Protein 4Y89 (pdb70)

Foldseek 3Di:
DQKDWDWPPQEAEAQAKIKTDIDDPDPFFQWKWKFADDDPDQQGTAWMAGQVVRDIDDGGNNHPPQWDAHNRGMIMGGRDDQVVFFKMKMWTQGNVRPIDIDMDTGGYD/DQKDWDWPPQEAEAQAKIKGDIDDPDPFFQKKWKFADDDDDQQGTAWMAGQVVRDIDDGGNNHPPQWDAHNRGMIMGGRDDQVVFDKMKMWTQGNVRPIDIDMDTGGYD/DKDWQWVVQEAEAQAKIKGHIDDDDPFFQKKWKFADDDDDQQGTAWMAGQVVGDIDDGGNNHPPQWDAHRRGMIMGGNDHQVSFDKMKMWTAGNVRPIDIDMDGHGYD/DKDWQWVVQEAEAQAKIKTHIDDPDPFFQKKWKFADDDDDQQGTAWMAGQVVGDIDDGGNNHPPQWDAHNRGMIMGGNDDQVSFDKMWMWTAGNVRPIDIDMDTHGYD

Radius of gyration: 28.9 Å; Cα contacts (8 Å, |Δi|>4): 1182; chains: 4; bounding box: 41×45×98 Å

Secondary structure (DSSP, 8-state):
---EEEEESSEE-TTS-EEEEEE---S-EEEEEEEESS---GGGEEEEEETTTTEE-PPPTT--S-EEE-TTS-EEE-S--GGG-EEEEEEEEETTS--EEEEEEEEE-/---EEEEESSEE-TTS-EEEEEE---S-EEEEEEEESS---GGGEEEEEEGGGTEE-PPPTT--S-EEE-TTS-EEE-S--GGG-EEEEEEEEETT---EEEEEEEEE-/--EEEEETSEE-TTS-EEEEEE---S-EEEEEEEESSS--GGGEEEEEEGGGTEE----TT--S-EEE-TTS-EEE-S--GGG-EEEEEEEEETTS--EEEEEEEEE-/--EEEEESSEE-TTS-EEEEEE---S-EEEEEEEESSS--GGGEEEEEEGGGTEE----TT--S-EEE-TTS-EEE-S--GGG-EEEEEEEEETTS--EEEEEEEEE-

Solvent-accessible surface area: 19299 Å² total; per-residue (Å²): 103,96,8,63,6,50,17,10,38,109,78,0,33,106,31,123,24,0,0,0,0,2,35,23,159,29,180,51,9,15,0,1,0,0,1,57,22,127,83,4,41,31,91,96,8,3,11,0,17,4,70,115,99,76,110,86,18,59,79,2,100,36,81,56,60,60,27,40,7,5,41,17,0,0,0,0,0,40,86,1,52,97,135,6,30,12,56,4,1,0,0,0,0,25,84,58,0,42,6,16,25,11,54,82,82,0,83,16,151,104,86,5,75,10,54,16,10,38,107,76,1,32,104,33,132,26,0,0,0,0,1,38,23,151,32,161,92,9,16,0,1,0,0,1,58,24,126,114,8,56,30,94,79,7,4,14,0,19,9,71,105,111,78,110,106,13,59,81,2,103,36,80,55,62,60,31,44,10,5,41,16,0,0,0,0,1,40,87,1,53,98,133,9,28,14,56,6,1,0,0,0,0,34,78,69,0,45,7,17,25,11,55,88,79,0,83,17,147,148,7,92,8,72,28,71,60,99,85,2,53,96,36,130,88,0,57,0,34,2,82,25,141,28,178,49,13,12,0,2,0,0,1,51,24,126,109,8,52,29,96,103,10,3,4,0,18,1,70,107,93,79,105,74,16,60,82,12,100,22,46,88,64,55,13,48,7,93,72,67,0,12,0,22,1,88,95,2,49,97,135,4,33,18,48,6,2,0,0,0,0,39,81,60,0,41,6,38,26,14,56,77,59,0,95,16,152,137,10,90,8,76,29,73,61,99,84,1,40,99,37,123,90,0,61,0,36,3,90,28,157,26,175,56,12,12,0,2,0,0,1,51,23,130,110,8,55,32,96,102,8,3,6,0,18,1,70,108,92,80,104,74,15,57,80,12,99,25,45,90,61,53,14,46,7,93,73,72,0,12,0,24,1,80,91,2,49,91,134,6,34,17,44,6,2,0,0,0,0,30,83,64,0,53,7,34,25,14,58,76,59,1,95,16,149

CATH classification: 2.60.40.10

GO terms:
  GO:0016324 apical plasma membrane (C, IDA)
  GO:0005576 extracellular region (C, TAS)
  GO:0005886 plasma membrane (C, TAS)
  GO:0005886 plasma membrane (C, IDA)

Nearest PDB structures (foldseek):
  4y89-assembly2_D  TM=1.003E+00  e=8.829E-22  Homo sapiens
  6aw0-assembly1_A-2  TM=9.241E-01  e=1.330E-15  Homo sapiens
  6aw1-assembly1_A  TM=9.339E-01  e=1.866E-15  Homo sapiens
  2ver-assembly1_N  TM=9.516E-01  e=5.155E-15  Homo sapiens
  3r4d-assembly2_C  TM=9.399E-01  e=7.929E-12  Mus musculus

Organism: Homo sapiens (NCBI:txid9606)

InterPro domains:
  IPR003599 Immunoglobulin domain subtype [SM00409] (40-142)
  IPR003599 Immunoglobulin domain subtype [SM00409] (153-235)
  IPR007110 Immunoglobulin-like domain [PS50835] (146-233)
  IPR013106 Immunoglobulin V-set domain [PF07686] (42-141)
  IPR013783 Immunoglobulin-like fold [G3DSA:2.60.40.10] (35-142)
  IPR013783 Immunoglobulin-like fold [G3DSA:2.60.40.10] (145-240)
  IPR036179 Immunoglobulin-like domain superfamily [SSF48726] (38-141)
  IPR036179 Immunoglobulin-like domain superfamily [SSF48726] (144-234)
  IPR050831 Carcinoembryonic antigen-related cell adhesion [PTHR44427] (1-237)

Sequence (434 aa):
AQTNIDVVPFNVAEGKEVLLVVHNESQNLYGYNWYKGERVHANYRIIGYVKNISQENAPGPAHHNGRETIYPNGTLLIQNVTHNDAGIYTLHVIKENLVNEEVTRQFYVFAQTNIDVVPFNVAEGKEVLLVVHNESQNLYGYNWYKGERVHANYRIIGYVKNISQENAPGPAHNGRETIYPNGTLLIQNVTHNDAGIYTLHVIKENLVNEEVTRQFYVFQTNIDVVPFNVAEGKEVLLVVHNESQNLYGYNWYKGERVHANYRIIGYVKNISQENAPGPAHNGRETIYPNGTLLIQNVTHNDAGIYTLHVIKENLVNEEVTRQFYVFQTNIDVVPFNVAEGKEVLLVVHNESQNLYGYNWYKGERVHANYRIIGYVKNISQENAPGPAHNGRETIYPNGTLLIQNVTHNDAGIYTLHVIKENLVNEEVTRQFYVF

Structure (mmCIF, N/CA/C/O backbone):
data_4Y89
#
_entry.id   4Y89
#
_cell.length_a   32.623
_cell.length_b   64.886
_cell.length_c   103.164
_cell.angle_alpha   90.000
_cell.angle_beta   89.990
_cell.angle_gamma   90.000
#
_symmetry.space_group_name_H-M   'P 1 21 1'
#
loop_
_entity.id
_entity.type
_entity.pdbx_description
1 polymer 'Carcinoembryonic antigen-related cell adhesion molecule 7'
2 non-polymer 'CHLORIDE ION'
3 water water
#
loop_
_atom_site.group_PDB
_atom_site.id
_atom_site.type_symbol
_atom_site.label_atom_id
_atom_site.label_alt_id
_atom_site.label_comp_id
_atom_site.label_asym_id
_atom_site.label_entity_id
_atom_site.label_seq_id
_atom_site.pdbx_PDB_ins_code
_atom_site.Cartn_x
_atom_site.Cartn_y
_atom_site.Cartn_z
_atom_site.occupancy
_atom_site.B_iso_or_equiv
_atom_site.auth_seq_id
_atom_site.auth_comp_id
_atom_site.auth_asym_id
_atom_site.auth_atom_id
_atom_site.pdbx_PDB_model_num
ATOM 1 N N . ALA A 1 1 ? 25.684 1.662 38.964 1.00 32.79 1 ALA A N 1
ATOM 2 C CA . ALA A 1 1 ? 24.821 0.584 38.423 1.00 29.42 1 ALA A CA 1
ATOM 3 C C . ALA A 1 1 ? 25.128 0.359 36.950 1.00 23.26 1 ALA A C 1
ATOM 4 O O . ALA A 1 1 ? 25.470 1.283 36.201 1.00 30.25 1 ALA A O 1
ATOM 6 N N . GLN A 1 2 ? 24.991 -0.892 36.539 1.00 23.36 2 GLN A N 1
ATOM 7 C CA . GLN A 1 2 ? 25.062 -1.214 35.131 1.00 26.57 2 GLN A CA 1
ATOM 8 C C . GLN A 1 2 ? 23.756 -0.939 34.392 1.00 26.34 2 GLN A C 1
ATOM 9 O O . GLN A 1 2 ? 23.753 -0.641 33.202 1.00 26.60 2 GLN A O 1
ATOM 15 N N . THR A 1 3 ? 22.621 -1.059 35.086 1.00 21.66 3 THR A N 1
ATOM 16 C CA . THR A 1 3 ? 21.339 -0.923 34.439 1.00 20.33 3 THR A CA 1
ATOM 17 C C . THR A 1 3 ? 21.061 0.528 34.055 1.00 21.11 3 THR A C 1
ATOM 18 O O . THR A 1 3 ? 21.238 1.463 34.865 1.00 25.27 3 THR A O 1
ATOM 22 N N . ASN A 1 4 ? 20.667 0.711 32.801 1.00 22.68 4 ASN A N 1
ATOM 23 C CA . ASN A 1 4 ? 20.166 2.006 32.380 1.00 26.69 4 ASN A CA 1
ATOM 24 C C . ASN A 1 4 ? 18.681 1.979 32.200 1.00 23.04 4 ASN A C 1
ATOM 25 O O . ASN A 1 4 ? 18.166 0.967 31.829 1.00 24.52 4 ASN A O 1
ATOM 30 N N . ILE A 1 5 ? 18.003 3.079 32.539 1.00 19.04 5 ILE A N 1
ATOM 31 C CA . ILE A 1 5 ? 16.571 3.181 32.310 1.00 17.76 5 ILE A CA 1
ATOM 32 C C . ILE A 1 5 ? 16.285 4.505 31.637 1.00 19.05 5 ILE A C 1
ATOM 33 O O . ILE A 1 5 ? 16.719 5.562 32.098 1.00 20.56 5 ILE A O 1
ATOM 38 N N . ASP A 1 6 ? 15.470 4.436 30.609 1.00 20.40 6 ASP A N 1
ATOM 39 C CA . ASP A 1 6 ? 15.096 5.554 29.747 1.00 20.01 6 ASP A CA 1
ATOM 40 C C . ASP A 1 6 ? 13.569 5.615 29.815 1.00 18.88 6 ASP A C 1
ATOM 41 O O . ASP A 1 6 ? 12.861 4.732 29.312 1.00 23.16 6 ASP A O 1
ATOM 46 N N . VAL A 1 7 ? 13.066 6.669 30.444 1.00 19.25 7 VAL A N 1
ATOM 47 C CA . VAL A 1 7 ? 11.591 6.776 30.571 1.00 18.85 7 VAL A CA 1
ATOM 48 C C . VAL A 1 7 ? 11.133 7.618 29.406 1.00 19.72 7 VAL A C 1
ATOM 49 O O . VAL A 1 7 ? 11.589 8.770 29.208 1.00 23.37 7 VAL A O 1
ATOM 53 N N . VAL A 1 8 ? 10.232 7.029 28.605 1.00 19.14 8 VAL A N 1
ATOM 54 C CA . VAL A 1 8 ? 9.739 7.712 27.430 1.00 19.36 8 VAL A CA 1
ATOM 55 C C . VAL A 1 8 ? 8.206 7.640 27.288 1.00 18.63 8 VAL A C 1
ATOM 56 O O . VAL A 1 8 ? 7.634 6.564 27.516 1.00 19.77 8 VAL A O 1
ATOM 60 N N . PRO A 1 9 ? 7.556 8.783 26.977 1.00 20.09 9 PRO A N 1
ATOM 61 C CA . PRO A 1 9 ? 8.139 10.149 27.051 1.00 21.48 9 PRO A CA 1
ATOM 62 C C . PRO A 1 9 ? 8.272 10.555 28.555 1.00 20.99 9 PRO A C 1
ATOM 63 O O . PRO A 1 9 ? 7.658 9.924 29.417 1.00 22.03 9 PRO A O 1
ATOM 67 N N . PHE A 1 10 ? 9.066 11.554 28.853 1.00 22.97 10 PHE A N 1
ATOM 68 C CA . PHE A 1 10 ? 9.224 12.071 30.221 1.00 17.84 10 PHE A CA 1
ATOM 69 C C . PHE A 1 10 ? 7.936 12.731 30.732 1.00 20.17 10 PHE A C 1
ATOM 70 O O . PHE A 1 10 ? 7.586 12.623 31.914 1.00 22.06 10 PHE A O 1
ATOM 78 N N . ASN A 1 11 ? 7.258 13.478 29.870 1.00 21.38 11 ASN A N 1
ATOM 79 C CA . ASN A 1 11 ? 5.956 14.062 30.158 1.00 23.39 11 ASN A CA 1
ATOM 80 C C . ASN A 1 11 ? 4.957 13.403 29.272 1.00 23.05 11 ASN A C 1
ATOM 81 O O . ASN A 1 11 ? 5.024 13.508 28.082 1.00 26.78 11 ASN A O 1
ATOM 86 N N . VAL A 1 12 ? 3.989 12.762 29.877 1.00 22.03 12 VAL A N 1
ATOM 87 C CA . VAL A 1 12 ? 3.042 11.888 29.211 1.00 24.75 12 VAL A CA 1
ATOM 88 C C . VAL A 1 12 ? 1.685 12.505 29.227 1.00 24.45 12 VAL A C 1
ATOM 89 O O . VAL A 1 12 ? 1.260 13.007 30.291 1.00 24.22 12 VAL A O 1
ATOM 93 N N . ALA A 1 13 ? 0.975 12.504 28.118 1.00 25.11 13 ALA A N 1
ATOM 94 C CA . ALA A 1 13 ? -0.417 13.000 28.154 1.00 23.18 13 ALA A CA 1
ATOM 95 C C . ALA A 1 13 ? -1.341 12.033 28.931 1.00 20.64 13 ALA A C 1
ATOM 96 O O . ALA A 1 13 ? -1.200 10.819 28.838 1.00 25.21 13 ALA A O 1
ATOM 98 N N . GLU A 1 14 ? -2.297 12.576 29.669 1.00 26.73 14 GLU A N 1
ATOM 99 C CA . GLU A 1 14 ? -3.302 11.722 30.364 1.00 27.00 14 GLU A CA 1
ATOM 100 C C . GLU A 1 14 ? -3.971 10.791 29.333 1.00 24.75 14 GLU A C 1
ATOM 101 O O . GLU A 1 14 ? -4.348 11.229 28.257 1.00 27.18 14 GLU A O 1
ATOM 107 N N . GLY A 1 15 ? -4.114 9.513 29.667 1.00 24.81 15 GLY A N 1
ATOM 108 C CA . GLY A 1 15 ? -4.745 8.519 28.775 1.00 26.67 15 GLY A CA 1
ATOM 109 C C . GLY A 1 15 ? -3.782 7.776 27.838 1.00 27.02 15 GLY A C 1
ATOM 110 O O . GLY A 1 15 ? -4.161 6.799 27.205 1.00 26.81 15 GLY A O 1
ATOM 111 N N . LYS A 1 16 ? -2.541 8.242 27.753 1.00 23.42 16 LYS A N 1
ATOM 112 C CA . LYS A 1 16 ? -1.553 7.641 26.889 1.00 22.66 16 LYS A CA 1
ATOM 113 C C . LYS A 1 16 ? -0.687 6.609 27.632 1.00 21.61 16 LYS A C 1
ATOM 114 O O . LYS A 1 16 ? -0.965 6.227 28.749 1.00 23.47 16 LYS A O 1
ATOM 120 N N . GLU A 1 17 ? 0.347 6.111 26.988 1.00 21.55 17 GLU A N 1
ATOM 121 C CA . GLU A 1 17 ? 1.140 5.008 27.478 1.00 20.47 17 GLU A CA 1
ATOM 122 C C . GLU A 1 17 ? 2.554 5.515 27.747 1.00 20.96 17 GLU A C 1
ATOM 123 O O . GLU A 1 17 ? 3.135 6.240 26.906 1.00 26.45 17 GLU A O 1
ATOM 129 N N . VAL A 1 18 ? 3.180 5.051 28.839 1.00 18.87 18 VAL A N 1
ATOM 130 C CA . VAL A 1 18 ? 4.540 5.387 29.228 1.00 19.25 18 VAL A CA 1
ATOM 131 C C . VAL A 1 18 ? 5.338 4.097 29.329 1.00 18.92 18 VAL A C 1
ATOM 132 O O . VAL A 1 18 ? 4.830 3.063 29.736 1.00 20.73 18 VAL A O 1
ATOM 136 N N . LEU A 1 19 ? 6.610 4.137 28.833 1.00 18.43 19 LEU A N 1
ATOM 137 C CA . LEU A 1 19 ? 7.471 3.073 28.974 1.00 21.10 19 LEU A CA 1
ATOM 138 C C . LEU A 1 19 ? 8.641 3.458 29.812 1.00 20.79 19 LEU A C 1
ATOM 139 O O . LEU A 1 19 ? 9.237 4.485 29.622 1.00 19.99 19 LEU A O 1
ATOM 144 N N . LEU A 1 20 ? 8.984 2.605 30.753 1.00 18.03 20 LEU A N 1
ATOM 145 C CA . LEU A 1 20 ? 10.224 2.738 31.506 1.00 18.85 20 LEU A CA 1
ATOM 146 C C . LEU A 1 20 ? 11.096 1.620 30.998 1.00 15.66 20 LEU A C 1
ATOM 147 O O . LEU A 1 20 ? 11.074 0.505 31.448 1.00 18.62 20 LEU A O 1
ATOM 152 N N . VAL A 1 21 ? 11.978 2.025 30.045 1.00 18.25 21 VAL A N 1
ATOM 153 C CA . VAL A 1 21 ? 12.725 1.026 29.241 1.00 19.11 21 VAL A CA 1
ATOM 154 C C . VAL A 1 21 ? 14.019 0.665 29.947 1.00 20.49 21 VAL A C 1
ATOM 155 O O . VAL A 1 21 ? 14.807 1.564 30.247 1.00 21.65 21 VAL A O 1
ATOM 159 N N . VAL A 1 22 ? 14.226 -0.602 30.212 1.00 17.76 22 VAL A N 1
ATOM 160 C CA . VAL A 1 22 ? 15.337 -1.051 30.954 1.00 17.52 22 VAL A CA 1
ATOM 161 C C . VAL A 1 22 ? 16.364 -1.667 29.934 1.00 18.34 22 VAL A C 1
ATOM 162 O O . VAL A 1 22 ? 16.003 -2.541 29.140 1.00 24.28 22 VAL A O 1
ATOM 166 N N . HIS A 1 23 ? 17.622 -1.281 30.146 1.00 18.05 23 HIS A N 1
ATOM 167 C CA . HIS A 1 23 ? 18.710 -1.796 29.264 1.00 19.03 23 HIS A CA 1
ATOM 168 C C . HIS A 1 23 ? 19.706 -2.404 30.256 1.00 21.82 23 HIS A C 1
ATOM 169 O O . HIS A 1 23 ? 20.369 -1.702 31.014 1.00 22.40 23 HIS A O 1
ATOM 176 N N . ASN A 1 24 ? 19.736 -3.712 30.336 1.00 24.36 24 ASN A N 1
ATOM 177 C CA . ASN A 1 24 ? 20.766 -4.423 31.062 1.00 24.37 24 ASN A CA 1
ATOM 178 C C . ASN A 1 24 ? 20.938 -5.787 30.424 1.00 23.70 24 ASN A C 1
ATOM 179 O O . ASN A 1 24 ? 20.030 -6.679 30.501 1.00 27.01 24 ASN A O 1
ATOM 184 N N . GLU A 1 25 ? 22.099 -5.977 29.839 1.00 29.29 25 GLU A N 1
ATOM 185 C CA . GLU A 1 25 ? 22.335 -7.162 28.997 1.00 32.44 25 GLU A CA 1
ATOM 186 C C . GLU A 1 25 ? 22.969 -8.323 29.762 1.00 39.89 25 GLU A C 1
ATOM 187 O O . GLU A 1 25 ? 23.312 -9.359 29.174 1.00 38.12 25 GLU A O 1
ATOM 193 N N . SER A 1 26 ? 23.152 -8.135 31.062 1.00 34.12 26 SER A N 1
ATOM 194 C CA . SER A 1 26 ? 23.838 -9.113 31.864 1.00 32.21 26 SER A CA 1
ATOM 195 C C . SER A 1 26 ? 23.167 -10.473 31.795 1.00 32.18 26 SER A C 1
ATOM 196 O O . SER A 1 26 ? 21.933 -10.611 31.661 1.00 34.97 26 SER A O 1
ATOM 199 N N . GLN A 1 27 ? 24.019 -11.488 31.820 1.00 35.53 27 GLN A N 1
ATOM 200 C CA . GLN A 1 27 ? 23.579 -12.887 31.692 1.00 32.84 27 GLN A CA 1
ATOM 201 C C . GLN A 1 27 ? 23.373 -13.542 33.063 1.00 37.91 27 GLN A C 1
ATOM 202 O O . GLN A 1 27 ? 23.076 -14.709 33.141 1.00 41.63 27 GLN A O 1
ATOM 208 N N . ASN A 1 28 ? 23.474 -12.779 34.138 1.00 30.65 28 ASN A N 1
ATOM 209 C CA . ASN A 1 28 ? 23.387 -13.354 35.475 1.00 26.99 28 ASN A CA 1
ATOM 210 C C . ASN A 1 28 ? 22.281 -12.690 36.285 1.00 22.02 28 ASN A C 1
ATOM 211 O O . ASN A 1 28 ? 22.376 -12.601 37.521 1.00 23.67 28 ASN A O 1
ATOM 216 N N . LEU A 1 29 ? 21.214 -12.268 35.625 1.00 22.65 29 LEU A N 1
ATOM 217 C CA . LEU A 1 29 ? 20.080 -11.653 36.346 1.00 21.62 29 LEU A CA 1
ATOM 218 C C . LEU A 1 29 ? 19.113 -12.745 36.818 1.00 22.06 29 LEU A C 1
ATOM 219 O O . LEU A 1 29 ? 18.791 -13.688 36.051 1.00 26.55 29 LEU A O 1
ATOM 224 N N . TYR A 1 30 ? 18.629 -12.560 38.034 1.00 20.93 30 TYR A N 1
ATOM 225 C CA . TYR A 1 30 ? 17.597 -13.431 38.580 1.00 21.79 30 TYR A CA 1
ATOM 226 C C . TYR A 1 30 ? 16.177 -12.886 38.272 1.00 20.49 30 TYR A C 1
ATOM 227 O O . TYR A 1 30 ? 15.282 -13.617 37.826 1.00 22.31 30 TYR A O 1
ATOM 236 N N . GLY A 1 31 ? 16.016 -11.588 38.484 1.00 19.08 31 GLY A N 1
ATOM 237 C CA . GLY A 1 31 ? 14.796 -10.924 38.186 1.00 18.94 31 GLY A CA 1
ATOM 238 C C . GLY A 1 31 ? 14.777 -9.473 38.593 1.00 16.70 31 GLY A C 1
ATOM 239 O O . GLY A 1 31 ? 15.807 -8.847 38.858 1.00 18.91 31 GLY A O 1
ATOM 240 N N . TYR A 1 32 ? 13.528 -8.961 38.662 1.00 18.66 32 TYR A N 1
ATOM 241 C CA . TYR A 1 32 ? 13.275 -7.532 38.833 1.00 18.20 32 TYR A CA 1
ATOM 242 C C . TYR A 1 32 ? 12.070 -7.318 39.752 1.00 17.37 32 TYR A C 1
ATOM 243 O O . TYR A 1 32 ? 11.134 -8.080 39.702 1.00 19.62 32 TYR A O 1
ATOM 252 N N . ASN A 1 33 ? 12.114 -6.195 40.453 1.00 17.19 33 ASN A N 1
ATOM 253 C CA . ASN A 1 33 ? 10.890 -5.602 41.038 1.00 18.25 33 ASN A CA 1
ATOM 254 C C . ASN A 1 33 ? 10.866 -4.100 40.847 1.00 16.73 33 ASN A C 1
ATOM 255 O O . ASN A 1 33 ? 11.887 -3.448 41.072 1.00 18.07 33 ASN A O 1
ATOM 260 N N . TRP A 1 34 ? 9.688 -3.559 40.518 1.00 17.93 34 TRP A N 1
ATOM 261 C CA . TRP A 1 34 ? 9.477 -2.160 40.428 1.00 16.47 34 TRP A CA 1
ATOM 262 C C . TRP A 1 34 ? 8.703 -1.711 41.700 1.00 16.51 34 TRP A C 1
ATOM 263 O O . TRP A 1 34 ? 7.857 -2.500 42.157 1.00 20.34 34 TRP A O 1
ATOM 274 N N . TYR A 1 35 ? 9.068 -0.540 42.111 1.00 15.86 35 TYR A N 1
ATOM 275 C CA . TYR A 1 35 ? 8.419 0.174 43.290 1.00 16.63 35 TYR A CA 1
ATOM 276 C C . TYR A 1 35 ? 8.013 1.563 42.852 1.00 17.93 35 TYR A C 1
ATOM 277 O O . TYR A 1 35 ? 8.657 2.330 42.076 1.00 19.64 35 TYR A O 1
ATOM 286 N N . LYS A 1 36 ? 6.938 2.095 43.465 1.00 18.11 36 LYS A N 1
ATOM 287 C CA . LYS A 1 36 ? 6.616 3.449 43.362 1.00 18.68 36 LYS A CA 1
ATOM 288 C C . LYS A 1 36 ? 7.355 4.174 44.514 1.00 17.46 36 LYS A C 1
ATOM 289 O O . LYS A 1 36 ? 7.280 3.744 45.693 1.00 21.94 36 LYS A O 1
ATOM 295 N N . GLY A 1 37 ? 7.957 5.297 44.223 1.00 20.53 37 GLY A N 1
ATOM 296 C CA . GLY A 1 37 ? 8.796 6.063 45.135 1.00 20.48 37 GLY A CA 1
ATOM 297 C C . GLY A 1 37 ? 10.254 5.766 44.993 1.00 16.71 37 GLY A C 1
ATOM 298 O O . GLY A 1 37 ? 10.687 5.077 44.018 1.00 19.95 37 GLY A O 1
ATOM 299 N N . GLU A 1 38 ? 11.019 6.266 45.928 1.00 17.99 38 GLU A N 1
ATOM 300 C CA . GLU A 1 38 ? 12.491 6.139 45.954 1.00 22.28 38 GLU A CA 1
ATOM 301 C C . GLU A 1 38 ? 13.043 4.921 46.684 1.00 22.26 38 GLU A C 1
ATOM 302 O O . GLU A 1 38 ? 14.275 4.719 46.668 1.00 24.02 38 GLU A O 1
ATOM 308 N N . ARG A 1 39 ? 12.158 4.150 47.334 1.00 20.77 39 ARG A N 1
ATOM 309 C CA . ARG A 1 39 ? 12.554 3.118 48.303 1.00 20.31 39 ARG A CA 1
ATOM 310 C C . ARG A 1 39 ? 12.150 1.708 47.825 1.00 19.62 39 ARG A C 1
ATOM 311 O O . ARG A 1 39 ? 11.002 1.455 47.433 1.00 22.47 39 ARG A O 1
ATOM 319 N N . VAL A 1 40 ? 13.104 0.791 47.915 1.00 20.32 40 VAL A N 1
ATOM 320 C CA . VAL A 1 40 ? 12.848 -0.619 47.840 1.00 18.08 40 VAL A CA 1
ATOM 321 C C . VAL A 1 40 ? 12.251 -1.108 49.188 1.00 21.89 40 VAL A C 1
ATOM 322 O O . VAL A 1 40 ? 12.942 -1.324 50.144 1.00 22.62 40 VAL A O 1
ATOM 326 N N . HIS A 1 41 ? 10.948 -1.237 49.143 1.00 18.45 41 HIS A N 1
ATOM 327 C CA . HIS A 1 41 ? 10.239 -1.779 50.299 1.00 23.11 41 HIS A CA 1
ATOM 328 C C . HIS A 1 41 ? 8.929 -2.359 49.809 1.00 19.23 41 HIS A C 1
ATOM 329 O O . HIS A 1 41 ? 8.213 -1.719 49.028 1.00 22.12 41 HIS A O 1
ATOM 336 N N . ALA A 1 42 ? 8.571 -3.488 50.454 1.00 21.24 42 ALA A N 1
ATOM 337 C CA . ALA A 1 42 ? 7.428 -4.250 50.059 1.00 21.07 42 ALA A CA 1
ATOM 338 C C . ALA A 1 42 ? 6.156 -3.406 49.976 1.00 22.08 42 ALA A C 1
ATOM 339 O O . ALA A 1 42 ? 5.285 -3.706 49.185 1.00 23.31 42 ALA A O 1
ATOM 341 N N . ASN A 1 43 ? 5.985 -2.446 50.892 1.00 19.62 43 ASN A N 1
ATOM 342 C CA . ASN A 1 43 ? 4.767 -1.665 50.919 1.00 23.42 43 ASN A CA 1
ATOM 343 C C . ASN A 1 43 ? 4.530 -0.785 49.729 1.00 18.39 43 ASN A C 1
ATOM 344 O O . ASN A 1 43 ? 3.449 -0.353 49.472 1.00 24.09 43 ASN A O 1
ATOM 349 N N . TYR A 1 44 ? 5.609 -0.601 48.883 1.00 20.01 44 TYR A N 1
ATOM 350 C CA . TYR A 1 44 ? 5.567 0.306 47.739 1.00 19.89 44 TYR A CA 1
ATOM 351 C C . TYR A 1 44 ? 5.780 -0.511 46.450 1.00 18.49 44 TYR A C 1
ATOM 352 O O . TYR A 1 44 ? 5.959 0.125 45.365 1.00 22.49 44 TYR A O 1
ATOM 361 N N . ARG A 1 45 ? 5.822 -1.809 46.571 1.00 18.50 45 ARG A N 1
ATOM 362 C CA . ARG A 1 45 ? 6.052 -2.721 45.360 1.00 16.81 45 ARG A CA 1
ATOM 363 C C . ARG A 1 45 ? 4.893 -2.691 44.408 1.00 19.62 45 ARG A C 1
ATOM 364 O O . ARG A 1 45 ? 3.699 -2.711 44.733 1.00 19.86 45 ARG A O 1
ATOM 372 N N . ILE A 1 46 ? 5.231 -2.578 43.091 1.00 20.03 46 ILE A N 1
ATOM 373 C CA . ILE A 1 46 ? 4.249 -2.571 42.075 1.00 20.35 46 ILE A CA 1
ATOM 374 C C . ILE A 1 46 ? 4.058 -4.000 41.500 1.00 19.22 46 ILE A C 1
ATOM 375 O O . ILE A 1 46 ? 2.977 -4.582 41.480 1.00 19.83 46 ILE A O 1
ATOM 380 N N . ILE A 1 47 ? 5.151 -4.517 40.914 1.00 18.64 47 ILE A N 1
ATOM 381 C CA . ILE A 1 47 ? 5.174 -5.784 40.213 1.00 17.54 47 ILE A CA 1
ATOM 382 C C . ILE A 1 47 ? 6.633 -6.199 40.007 1.00 17.35 47 ILE A C 1
ATOM 383 O O . ILE A 1 47 ? 7.527 -5.360 39.963 1.00 17.94 47 ILE A O 1
ATOM 388 N N . GLY A 1 48 ? 6.853 -7.498 39.875 1.00 19.24 48 GLY A N 1
ATOM 389 C CA . GLY A 1 48 ? 8.176 -8.007 39.542 1.00 17.81 48 GLY A CA 1
ATOM 390 C C . GLY A 1 48 ? 8.099 -9.201 38.601 1.00 19.72 48 GLY A C 1
ATOM 391 O O . GLY A 1 48 ? 7.014 -9.618 38.142 1.00 21.05 48 GLY A O 1
ATOM 392 N N . TYR A 1 49 ? 9.300 -9.713 38.243 1.00 20.01 49 TYR A N 1
ATOM 393 C CA . TYR A 1 49 ? 9.411 -10.753 37.246 1.00 20.83 49 TYR A CA 1
ATOM 394 C C . TYR A 1 49 ? 10.597 -11.629 37.571 1.00 18.18 49 TYR A C 1
ATOM 395 O O . TYR A 1 49 ? 11.709 -11.136 37.914 1.00 19.85 49 TYR A O 1
ATOM 404 N N . VAL A 1 50 ? 10.311 -12.926 37.477 1.00 20.30 50 VAL A N 1
ATOM 405 C CA . VAL A 1 50 ? 11.312 -13.957 37.730 1.00 19.17 50 VAL A CA 1
ATOM 406 C C . VAL A 1 50 ? 11.755 -14.588 36.419 1.00 22.12 50 VAL A C 1
ATOM 407 O O . VAL A 1 50 ? 10.957 -15.186 35.711 1.00 22.86 50 VAL A O 1
ATOM 411 N N . LYS A 1 51 ? 13.028 -14.378 36.070 1.00 23.72 51 LYS A N 1
ATOM 412 C CA . LYS A 1 51 ? 13.503 -14.732 34.708 1.00 27.16 51 LYS A CA 1
ATOM 413 C C . LYS A 1 51 ? 13.481 -16.212 34.401 1.00 29.92 51 LYS A C 1
ATOM 414 O O . LYS A 1 51 ? 13.010 -16.617 33.316 1.00 38.00 51 LYS A O 1
ATOM 420 N N . ASN A 1 52 ? 13.908 -17.047 35.349 1.00 33.97 52 ASN A N 1
ATOM 421 C CA . ASN A 1 52 ? 14.005 -18.500 35.065 1.00 42.77 52 ASN A CA 1
ATOM 422 C C . ASN A 1 52 ? 12.668 -19.229 34.882 1.00 40.69 52 ASN A C 1
ATOM 423 O O . ASN A 1 52 ? 12.630 -20.269 34.251 1.00 64.10 52 ASN A O 1
ATOM 428 N N . ILE A 1 53 ? 11.602 -18.684 35.453 1.00 47.14 53 ILE A N 1
ATOM 429 C CA . ILE A 1 53 ? 10.254 -19.177 35.281 1.00 40.05 53 ILE A CA 1
ATOM 430 C C . ILE A 1 53 ? 9.549 -18.424 34.163 1.00 37.98 53 ILE A C 1
ATOM 431 O O . ILE A 1 53 ? 8.451 -18.799 33.805 1.00 35.28 53 ILE A O 1
ATOM 436 N N . SER A 1 54 ? 10.150 -17.344 33.637 1.00 30.62 54 SER A N 1
ATOM 437 C CA . SER A 1 54 ? 9.451 -16.455 32.693 1.00 31.95 54 SER A CA 1
ATOM 438 C C . SER A 1 54 ? 8.065 -16.009 33.180 1.00 27.96 54 SER A C 1
ATOM 439 O O . SER A 1 54 ? 7.071 -16.107 32.438 1.00 39.15 54 SER A O 1
ATOM 442 N N . GLN A 1 55 ? 7.973 -15.556 34.423 1.00 30.24 55 GLN A N 1
ATOM 443 C CA . GLN A 1 55 ? 6.679 -15.168 34.934 1.00 31.47 55 GLN A CA 1
ATOM 444 C C . GLN A 1 55 ? 6.759 -13.946 35.806 1.00 24.20 55 GLN A C 1
ATOM 445 O O . GLN A 1 55 ? 7.705 -13.811 36.539 1.00 30.41 55 GLN A O 1
ATOM 451 N N . GLU A 1 56 ? 5.722 -13.103 35.728 1.00 28.01 56 GLU A N 1
ATOM 452 C CA . GLU A 1 56 ? 5.433 -12.059 36.680 1.00 23.98 56 GLU A CA 1
ATOM 453 C C . GLU A 1 56 ? 5.134 -12.700 38.059 1.00 26.06 56 GLU A C 1
ATOM 454 O O . GLU A 1 56 ? 4.576 -13.806 38.137 1.00 31.29 56 GLU A O 1
ATOM 460 N N . ASN A 1 57 ? 5.471 -11.991 39.129 1.00 27.60 57 ASN A N 1
ATOM 461 C CA . ASN A 1 57 ? 5.012 -12.416 40.458 1.00 24.93 57 ASN A CA 1
ATOM 462 C C . ASN A 1 57 ? 3.690 -11.690 40.816 1.00 24.83 57 ASN A C 1
ATOM 463 O O . ASN A 1 57 ? 3.103 -10.988 39.957 1.00 26.30 57 ASN A O 1
ATOM 468 N N . ALA A 1 58 ? 3.211 -11.889 42.024 1.00 24.78 58 ALA A N 1
ATOM 469 C CA . ALA A 1 58 ? 1.946 -11.273 42.443 1.00 29.03 58 ALA A CA 1
ATOM 470 C C . ALA A 1 58 ? 2.010 -9.741 42.366 1.00 23.04 58 ALA A C 1
ATOM 471 O O . ALA A 1 58 ? 3.048 -9.160 42.620 1.00 28.15 58 ALA A O 1
ATOM 473 N N . PRO A 1 59 ? 0.882 -9.092 42.048 1.00 27.19 59 PRO A N 1
ATOM 474 C CA . PRO A 1 59 ? 0.873 -7.620 42.109 1.00 29.54 59 PRO A CA 1
ATOM 475 C C . PRO A 1 59 ? 1.103 -7.124 43.538 1.00 25.99 59 PRO A C 1
ATOM 476 O O . PRO A 1 59 ? 0.636 -7.701 44.500 1.00 27.35 59 PRO A O 1
ATOM 480 N N . GLY A 1 60 ? 1.893 -6.093 43.661 1.00 22.88 60 GLY A N 1
ATOM 481 C CA . GLY A 1 60 ? 2.235 -5.527 44.916 1.00 23.45 60 GLY A CA 1
ATOM 482 C C . GLY A 1 60 ? 1.250 -4.437 45.326 1.00 21.31 60 GLY A C 1
ATOM 483 O O . GLY A 1 60 ? 0.355 -4.003 44.574 1.00 23.50 60 GLY A O 1
ATOM 484 N N . PRO A 1 61 ? 1.414 -3.961 46.556 1.00 21.86 61 PRO A N 1
ATOM 485 C CA . PRO A 1 61 ? 0.411 -2.998 47.097 1.00 23.26 61 PRO A CA 1
ATOM 486 C C . PRO A 1 61 ? 0.277 -1.729 46.310 1.00 25.62 61 PRO A C 1
ATOM 487 O O . PRO A 1 61 ? -0.735 -1.075 46.351 1.00 29.58 61 PRO A O 1
ATOM 491 N N . ALA A 1 62 ? 1.357 -1.338 45.590 1.00 20.79 62 ALA A N 1
ATOM 492 C CA . ALA A 1 62 ? 1.318 -0.119 44.841 1.00 20.47 62 ALA A CA 1
ATOM 493 C C . ALA A 1 62 ? 0.819 -0.264 43.361 1.00 19.94 62 ALA A C 1
ATOM 494 O O . ALA A 1 62 ? 0.805 0.740 42.611 1.00 23.40 62 ALA A O 1
ATOM 496 N N . HIS A 1 63 ? 0.430 -1.476 42.966 1.00 20.87 63 HIS A N 1
ATOM 497 C CA A HIS A 1 63 ? -0.020 -1.699 41.612 0.62 20.35 63 HIS A CA 1
ATOM 498 C CA B HIS A 1 63 ? -0.077 -1.805 41.594 0.38 21.20 63 HIS A CA 1
ATOM 499 C C . HIS A 1 63 ? -1.367 -1.013 41.319 1.00 21.45 63 HIS A C 1
ATOM 500 O O . HIS A 1 63 ? -2.276 -0.955 42.176 1.00 21.86 63 HIS A O 1
ATOM 513 N N . ASN A 1 64 ? -1.483 -0.388 40.155 1.00 25.77 64 ASN A N 1
ATOM 514 C CA . ASN A 1 64 ? -2.690 0.316 39.662 1.00 24.92 64 ASN A CA 1
ATOM 515 C C . ASN A 1 64 ? -3.578 -0.529 38.702 1.00 22.86 64 ASN A C 1
ATOM 516 O O . ASN A 1 64 ? -4.638 -0.120 38.302 1.00 30.64 64 ASN A O 1
ATOM 521 N N . GLY A 1 65 ? -3.097 -1.710 38.303 1.00 23.15 65 GLY A N 1
ATOM 522 C CA . GLY A 1 65 ? -3.830 -2.526 37.414 1.00 23.62 65 GLY A CA 1
ATOM 523 C C . GLY A 1 65 ? -3.573 -2.325 35.945 1.00 20.75 65 GLY A C 1
ATOM 524 O O . GLY A 1 65 ? -4.055 -3.089 35.117 1.00 26.64 65 GLY A O 1
ATOM 525 N N . ARG A 1 66 ? -2.763 -1.335 35.627 1.00 21.30 66 ARG A N 1
ATOM 526 C CA . ARG A 1 66 ? -2.509 -0.937 34.249 1.00 23.75 66 ARG A CA 1
ATOM 527 C C . ARG A 1 66 ? -1.068 -1.171 33.858 1.00 20.39 66 ARG A C 1
ATOM 528 O O . ARG A 1 66 ? -0.651 -0.675 32.797 1.00 22.63 66 ARG A O 1
ATOM 536 N N . GLU A 1 67 ? -0.285 -1.834 34.706 1.00 23.40 67 GLU A N 1
ATOM 537 C CA . GLU A 1 67 ? 1.141 -2.051 34.443 1.00 23.39 67 GLU A CA 1
ATOM 538 C C . GLU A 1 67 ? 1.311 -3.398 33.784 1.00 20.81 67 GLU A C 1
ATOM 539 O O . GLU A 1 67 ? 0.610 -4.377 34.115 1.00 25.70 67 GLU A O 1
ATOM 545 N N . THR A 1 68 ? 2.361 -3.483 33.002 1.00 18.89 68 THR A N 1
ATOM 546 C CA . THR A 1 68 ? 2.813 -4.734 32.476 1.00 21.83 68 THR A CA 1
ATOM 547 C C . THR A 1 68 ? 4.332 -4.701 32.579 1.00 17.50 68 THR A C 1
ATOM 548 O O . THR A 1 68 ? 4.982 -3.766 32.117 1.00 21.69 68 THR A O 1
ATOM 552 N N . ILE A 1 69 ? 4.884 -5.750 33.116 1.00 19.63 69 ILE A N 1
ATOM 553 C CA . ILE A 1 69 ? 6.334 -5.933 33.122 1.00 17.85 69 ILE A CA 1
ATOM 554 C C . ILE A 1 69 ? 6.765 -6.999 32.136 1.00 18.98 69 ILE A C 1
ATOM 555 O O . ILE A 1 69 ? 6.117 -7.943 31.908 1.00 21.07 69 ILE A O 1
ATOM 560 N N . TYR A 1 70 ? 7.902 -6.670 31.500 1.00 17.29 70 TYR A N 1
ATOM 561 C CA . TYR A 1 70 ? 8.449 -7.507 30.425 1.00 18.08 70 TYR A CA 1
ATOM 562 C C . TYR A 1 70 ? 9.691 -8.263 30.895 1.00 17.03 70 TYR A C 1
ATOM 563 O O . TYR A 1 70 ? 10.341 -7.859 31.904 1.00 21.59 70 TYR A O 1
ATOM 572 N N . PRO A 1 71 ? 10.101 -9.287 30.112 1.00 19.63 71 PRO A N 1
ATOM 573 C CA . PRO A 1 71 ? 11.202 -10.107 30.564 1.00 22.67 71 PRO A CA 1
ATOM 574 C C . PRO A 1 71 ? 12.561 -9.426 30.679 1.00 20.46 71 PRO A C 1
ATOM 575 O O . PRO A 1 71 ? 13.459 -9.986 31.298 1.00 24.64 71 PRO A O 1
ATOM 579 N N . ASN A 1 72 ? 12.741 -8.279 30.037 1.00 20.65 72 ASN A N 1
ATOM 580 C CA . ASN A 1 72 ? 13.970 -7.501 30.199 1.00 21.25 72 ASN A CA 1
ATOM 581 C C . ASN A 1 72 ? 13.848 -6.420 31.292 1.00 19.34 72 ASN A C 1
ATOM 582 O O . ASN A 1 72 ? 14.722 -5.562 31.431 1.00 21.62 72 ASN A O 1
ATOM 587 N N . GLY A 1 73 ? 12.732 -6.490 32.046 1.00 20.10 73 GLY A N 1
ATOM 588 C CA . GLY A 1 73 ? 12.479 -5.556 33.130 1.00 18.97 73 GLY A CA 1
ATOM 589 C C . GLY A 1 73 ? 11.702 -4.306 32.780 1.00 19.86 73 GLY A C 1
ATOM 590 O O . GLY A 1 73 ? 11.314 -3.497 33.665 1.00 18.73 73 GLY A O 1
ATOM 591 N N . THR A 1 74 ? 11.477 -4.026 31.516 1.00 19.03 74 THR A N 1
ATOM 592 C CA . THR A 1 74 ? 10.830 -2.843 31.088 1.00 17.72 74 THR A CA 1
ATOM 593 C C . THR A 1 74 ? 9.349 -2.847 31.678 1.00 15.90 74 THR A C 1
ATOM 594 O O . THR A 1 74 ? 8.715 -3.880 31.690 1.00 18.69 74 THR A O 1
ATOM 598 N N . LEU A 1 75 ? 8.906 -1.640 32.091 1.00 18.31 75 LEU A N 1
ATOM 599 C CA . LEU A 1 75 ? 7.531 -1.462 32.627 1.00 18.39 75 LEU A CA 1
ATOM 600 C C . LEU A 1 75 ? 6.748 -0.590 31.657 1.00 17.90 75 LEU A C 1
ATOM 601 O O . LEU A 1 75 ? 7.224 0.494 31.249 1.00 20.18 75 LEU A O 1
ATOM 606 N N . LEU A 1 76 ? 5.586 -1.094 31.263 1.00 18.00 76 LEU A N 1
ATOM 607 C CA . LEU A 1 76 ? 4.619 -0.348 30.505 1.00 17.11 76 LEU A CA 1
ATOM 608 C C . LEU A 1 76 ? 3.510 0.111 31.450 1.00 16.02 76 LEU A C 1
ATOM 609 O O . LEU A 1 76 ? 3.048 -0.785 32.177 1.00 18.94 76 LEU A O 1
ATOM 614 N N . ILE A 1 77 ? 3.069 1.335 31.350 1.00 17.75 77 ILE A N 1
ATOM 615 C CA . ILE A 1 77 ? 1.807 1.770 32.050 1.00 18.16 77 ILE A CA 1
ATOM 616 C C . ILE A 1 77 ? 0.870 2.333 31.025 1.00 17.53 77 ILE A C 1
ATOM 617 O O . ILE A 1 77 ? 1.222 3.298 30.283 1.00 21.04 77 ILE A O 1
ATOM 622 N N . GLN A 1 78 ? -0.256 1.656 30.876 1.00 20.26 78 GLN A N 1
ATOM 623 C CA . GLN A 1 78 ? -1.274 2.065 29.925 1.00 20.78 78 GLN A CA 1
ATOM 624 C C . GLN A 1 78 ? -2.285 2.984 30.546 1.00 22.69 78 GLN A C 1
ATOM 625 O O . GLN A 1 78 ? -2.503 2.929 31.795 1.00 22.51 78 GLN A O 1
ATOM 631 N N . ASN A 1 79 ? -2.897 3.818 29.703 1.00 21.24 79 ASN A N 1
ATOM 632 C CA . ASN A 1 79 ? -3.953 4.696 30.091 1.00 20.29 79 ASN A CA 1
ATOM 633 C C . ASN A 1 79 ? -3.573 5.529 31.342 1.00 20.02 79 ASN A C 1
ATOM 634 O O . ASN A 1 79 ? -4.318 5.578 32.335 1.00 21.87 79 ASN A O 1
ATOM 639 N N . VAL A 1 80 ? -2.435 6.177 31.323 1.00 21.84 80 VAL A N 1
ATOM 640 C CA . VAL A 1 80 ? -1.917 6.907 32.472 1.00 20.60 80 VAL A CA 1
ATOM 641 C C . VAL A 1 80 ? -2.896 7.924 33.030 1.00 18.94 80 VAL A C 1
ATOM 642 O O . VAL A 1 80 ? -3.628 8.645 32.291 1.00 24.64 80 VAL A O 1
ATOM 646 N N . THR A 1 81 ? -2.855 7.964 34.352 1.00 22.92 81 THR A N 1
ATOM 647 C CA . THR A 1 81 ? -3.545 9.002 35.093 1.00 24.91 81 THR A CA 1
ATOM 648 C C . THR A 1 81 ? -2.596 9.971 35.806 1.00 23.03 81 THR A C 1
ATOM 649 O O . THR A 1 81 ? -1.450 9.668 36.034 1.00 23.68 81 THR A O 1
ATOM 653 N N . HIS A 1 82 ? -3.136 11.098 36.277 1.00 25.15 82 HIS A N 1
ATOM 654 C CA . HIS A 1 82 ? -2.321 12.022 37.037 1.00 24.49 82 HIS A CA 1
ATOM 655 C C . HIS A 1 82 ? -1.669 11.370 38.276 1.00 19.31 82 HIS A C 1
ATOM 656 O O . HIS A 1 82 ? -0.539 11.659 38.609 1.00 25.24 82 HIS A O 1
ATOM 663 N N . ASN A 1 83 ? -2.366 10.446 38.920 1.00 23.60 83 ASN A N 1
ATOM 664 C CA . ASN A 1 83 ? -1.770 9.766 40.064 1.00 25.24 83 ASN A CA 1
ATOM 665 C C . ASN A 1 83 ? -0.622 8.838 39.801 1.00 23.59 83 ASN A C 1
ATOM 666 O O . ASN A 1 83 ? 0.101 8.455 40.721 1.00 25.11 83 ASN A O 1
ATOM 671 N N . ASP A 1 84 ? -0.409 8.529 38.523 1.00 21.78 84 ASP A N 1
ATOM 672 C CA . ASP A 1 84 ? 0.708 7.692 38.169 1.00 19.61 84 ASP A CA 1
ATOM 673 C C . ASP A 1 84 ? 2.048 8.464 38.144 1.00 17.08 84 ASP A C 1
ATOM 674 O O . ASP A 1 84 ? 3.133 7.841 38.196 1.00 21.19 84 ASP A O 1
ATOM 679 N N . ALA A 1 85 ? 1.957 9.801 38.066 1.00 20.07 85 ALA A N 1
ATOM 680 C CA . ALA A 1 85 ? 3.108 10.649 38.006 1.00 22.16 85 ALA A CA 1
ATOM 681 C C . ALA A 1 85 ? 3.972 10.446 39.252 1.00 20.62 85 ALA A C 1
ATOM 682 O O . ALA A 1 85 ? 3.462 10.090 40.344 1.00 22.52 85 ALA A O 1
ATOM 684 N N . GLY A 1 86 ? 5.260 10.630 39.093 1.00 19.13 86 GLY A N 1
ATOM 685 C CA . GLY A 1 86 ? 6.251 10.616 40.117 1.00 19.33 86 GLY A CA 1
ATOM 686 C C . GLY A 1 86 ? 7.395 9.702 39.903 1.00 18.07 86 GLY A C 1
ATOM 687 O O . GLY A 1 86 ? 7.875 9.526 38.752 1.00 21.49 86 GLY A O 1
ATOM 688 N N . ILE A 1 87 ? 7.856 9.106 40.982 1.00 18.53 87 ILE A N 1
ATOM 689 C CA . ILE A 1 87 ? 9.138 8.477 41.127 1.00 17.88 87 ILE A CA 1
ATOM 690 C C . ILE A 1 87 ? 8.960 6.983 41.123 1.00 17.37 87 ILE A C 1
ATOM 691 O O . ILE A 1 87 ? 7.986 6.467 41.688 1.00 19.84 87 ILE A O 1
ATOM 696 N N . TYR A 1 88 ? 9.836 6.270 40.378 1.00 16.93 88 TYR A N 1
ATOM 697 C CA . TYR A 1 88 ? 9.791 4.847 40.196 1.00 17.00 88 TYR A CA 1
ATOM 698 C C . TYR A 1 88 ? 11.163 4.294 40.420 1.00 15.30 88 TYR A C 1
ATOM 699 O O . TYR A 1 88 ? 12.151 4.862 39.853 1.00 20.69 88 TYR A O 1
ATOM 708 N N . THR A 1 89 ? 11.231 3.193 41.124 1.00 16.62 89 THR A N 1
ATOM 709 C CA . THR A 1 89 ? 12.448 2.530 41.472 1.00 16.36 89 THR A CA 1
ATOM 710 C C . THR A 1 89 ? 12.436 1.075 41.067 1.00 16.07 89 THR A C 1
ATOM 711 O O . THR A 1 89 ? 11.591 0.285 41.362 1.00 19.17 89 THR A O 1
ATOM 715 N N . LEU A 1 90 ? 13.502 0.677 40.266 1.00 16.20 90 LEU A N 1
ATOM 716 C CA . LEU A 1 90 ? 13.713 -0.682 39.860 1.00 18.38 90 LEU A CA 1
ATOM 717 C C . LEU A 1 90 ? 14.763 -1.331 40.701 1.00 17.18 90 LEU A C 1
ATOM 718 O O . LEU A 1 90 ? 15.842 -0.756 40.900 1.00 18.31 90 LEU A O 1
ATOM 723 N N . HIS A 1 91 ? 14.457 -2.489 41.274 1.00 20.49 91 HIS A N 1
ATOM 724 C CA . HIS A 1 91 ? 15.435 -3.337 41.907 1.00 18.25 91 HIS A CA 1
ATOM 725 C C . HIS A 1 91 ? 15.743 -4.495 40.973 1.00 15.27 91 HIS A C 1
ATOM 726 O O . HIS A 1 91 ? 14.865 -5.238 40.571 1.00 19.01 91 HIS A O 1
ATOM 733 N N . VAL A 1 92 ? 17.055 -4.537 40.603 1.00 16.17 92 VAL A N 1
ATOM 734 C CA . VAL A 1 92 ? 17.573 -5.624 39.771 1.00 16.45 92 VAL A CA 1
ATOM 735 C C . VAL A 1 92 ? 18.210 -6.605 40.703 1.00 18.64 92 VAL A C 1
ATOM 736 O O . VAL A 1 92 ? 19.191 -6.300 41.373 1.00 17.90 92 VAL A O 1
ATOM 740 N N . ILE A 1 93 ? 17.677 -7.809 40.680 1.00 19.93 93 ILE A N 1
ATOM 741 C CA . ILE A 1 93 ? 18.126 -8.856 41.526 1.00 16.92 93 ILE A CA 1
ATOM 742 C C . ILE A 1 93 ? 19.043 -9.753 40.645 1.00 16.11 93 ILE A C 1
ATOM 743 O O . ILE A 1 93 ? 18.566 -10.408 39.689 1.00 20.73 93 ILE A O 1
ATOM 748 N N . LYS A 1 94 ? 20.304 -9.820 41.046 1.00 17.72 94 LYS A N 1
ATOM 749 C CA . LYS A 1 94 ? 21.258 -10.686 40.324 1.00 17.85 94 LYS A CA 1
ATOM 750 C C . LYS A 1 94 ? 21.326 -12.042 40.962 1.00 18.57 94 LYS A C 1
ATOM 751 O O . LYS A 1 94 ? 20.991 -12.201 42.181 1.00 22.52 94 LYS A O 1
ATOM 757 N N . GLU A 1 95 ? 21.715 -13.089 40.248 1.00 23.30 95 GLU A N 1
ATOM 758 C CA . GLU A 1 95 ? 21.913 -14.418 40.787 1.00 21.10 95 GLU A CA 1
ATOM 759 C C . GLU A 1 95 ? 22.863 -14.473 42.003 1.00 22.01 95 GLU A C 1
ATOM 760 O O . GLU A 1 95 ? 22.685 -15.290 42.867 1.00 29.49 95 GLU A O 1
ATOM 766 N N . ASN A 1 96 ? 23.859 -13.589 42.053 1.00 26.81 96 ASN A N 1
ATOM 767 C CA . ASN A 1 96 ? 24.796 -13.506 43.184 1.00 23.99 96 ASN A CA 1
ATOM 768 C C . ASN A 1 96 ? 24.386 -12.538 44.284 1.00 22.04 96 ASN A C 1
ATOM 769 O O . ASN A 1 96 ? 25.147 -12.340 45.257 1.00 21.22 96 ASN A O 1
ATOM 774 N N . LEU A 1 97 ? 23.183 -11.989 44.092 1.00 19.42 97 LEU A N 1
ATOM 775 C CA . LEU A 1 97 ? 22.582 -11.056 45.032 1.00 17.95 97 LEU A CA 1
ATOM 776 C C . LEU A 1 97 ? 23.365 -9.781 45.200 1.00 19.40 97 LEU A C 1
ATOM 777 O O . LEU A 1 97 ? 23.144 -8.977 46.139 1.00 19.88 97 LEU A O 1
ATOM 782 N N . VAL A 1 98 ? 24.286 -9.473 44.322 1.00 20.50 98 VAL A N 1
ATOM 783 C CA . VAL A 1 98 ? 24.892 -8.150 44.330 1.00 20.43 98 VAL A CA 1
ATOM 784 C C . VAL A 1 98 ? 24.005 -7.230 43.505 1.00 21.29 98 VAL A C 1
ATOM 785 O O . VAL A 1 98 ? 24.225 -6.953 42.302 1.00 24.16 98 VAL A O 1
ATOM 789 N N . ASN A 1 99 ? 22.994 -6.713 44.132 1.00 19.18 99 ASN A N 1
ATOM 790 C CA . ASN A 1 99 ? 21.865 -6.125 43.495 1.00 17.66 99 ASN A CA 1
ATOM 791 C C . ASN A 1 99 ? 22.080 -4.609 43.212 1.00 18.78 99 ASN A C 1
ATOM 792 O O . ASN A 1 99 ? 23.009 -3.985 43.682 1.00 24.36 99 ASN A O 1
ATOM 797 N N . GLU A 1 100 ? 21.188 -4.029 42.430 1.00 19.73 100 GLU A N 1
ATOM 798 C CA . GLU A 1 100 ? 21.261 -2.602 42.187 1.00 21.52 100 GLU A CA 1
ATOM 799 C C . GLU A 1 100 ? 19.838 -2.000 42.129 1.00 17.13 100 GLU A C 1
ATOM 800 O O . GLU A 1 100 ? 18.881 -2.684 41.833 1.00 19.03 100 GLU A O 1
ATOM 806 N N . GLU A 1 101 ? 19.793 -0.707 42.467 1.00 18.24 101 GLU A N 1
ATOM 807 C CA . GLU A 1 101 ? 18.598 0.087 42.517 1.00 20.25 101 GLU A CA 1
ATOM 808 C C . GLU A 1 101 ? 18.785 1.275 41.581 1.00 20.21 101 GLU A C 1
ATOM 809 O O . GLU A 1 101 ? 19.812 1.959 41.659 1.00 27.46 101 GLU A O 1
ATOM 815 N N . VAL A 1 102 ? 17.804 1.513 40.710 1.00 18.96 102 VAL A N 1
ATOM 816 C CA . VAL A 1 102 ? 17.849 2.620 39.781 1.00 18.32 102 VAL A CA 1
ATOM 817 C C . VAL A 1 102 ? 16.490 3.338 39.876 1.00 17.79 102 VAL A C 1
ATOM 818 O O . VAL A 1 102 ? 15.456 2.703 39.721 1.00 18.94 102 VAL A O 1
ATOM 822 N N . THR A 1 103 ? 16.535 4.649 40.035 1.00 18.98 103 THR A N 1
ATOM 823 C CA . THR A 1 103 ? 15.328 5.460 40.255 1.00 18.86 103 THR A CA 1
ATOM 824 C C . THR A 1 103 ? 15.182 6.468 39.072 1.00 17.94 103 THR A C 1
ATOM 825 O O . THR A 1 103 ? 16.198 7.066 38.656 1.00 19.97 103 THR A O 1
ATOM 829 N N . ARG A 1 104 ? 13.960 6.562 38.524 1.00 17.27 104 ARG A N 1
ATOM 830 C CA . ARG A 1 104 ? 13.579 7.514 37.527 1.00 15.47 104 ARG A CA 1
ATOM 831 C C . ARG A 1 104 ? 12.284 8.160 37.847 1.00 17.41 104 ARG A C 1
ATOM 832 O O . ARG A 1 104 ? 11.723 7.825 38.920 1.00 19.87 104 ARG A O 1
ATOM 840 N N . GLN A 1 105 ? 11.750 9.004 37.003 1.00 18.93 105 GLN A N 1
ATOM 841 C CA . GLN A 1 105 ? 10.510 9.743 37.233 1.00 18.28 105 GLN A CA 1
ATOM 842 C C . GLN A 1 105 ? 9.861 10.081 35.963 1.00 18.16 105 GLN A C 1
ATOM 843 O O . GLN A 1 105 ? 10.557 10.214 34.873 1.00 21.63 105 GLN A O 1
ATOM 849 N N . PHE A 1 106 ? 8.594 10.267 35.932 1.00 17.95 106 PHE A N 1
ATOM 850 C CA . PHE A 1 106 ? 7.867 10.868 34.804 1.00 18.62 106 PHE A CA 1
ATOM 851 C C . PHE A 1 106 ? 6.682 11.669 35.318 1.00 18.73 106 PHE A C 1
ATOM 852 O O . PHE A 1 106 ? 6.223 11.392 36.468 1.00 19.43 106 PHE A O 1
ATOM 860 N N . TYR A 1 107 ? 6.106 12.499 34.505 1.00 17.76 107 TYR A N 1
ATOM 861 C 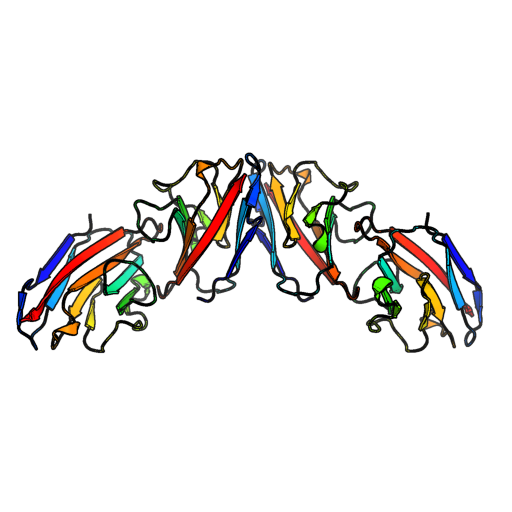CA . TYR A 1 107 ? 4.980 13.333 34.918 1.00 18.67 107 TYR A CA 1
ATOM 862 C C . TYR A 1 107 ? 3.871 13.288 33.835 1.00 19.96 107 TYR A C 1
ATOM 863 O O . TYR A 1 107 ? 4.099 12.819 32.694 1.00 21.80 107 TYR A O 1
ATOM 872 N N . VAL A 1 108 ? 2.675 13.717 34.189 1.00 20.54 108 VAL A N 1
ATOM 873 C CA . VAL A 1 108 ? 1.518 13.551 33.399 1.00 21.53 108 VAL A CA 1
ATOM 874 C C . VAL A 1 108 ? 0.829 14.882 33.266 1.00 25.10 108 VAL A C 1
ATOM 875 O O . VAL A 1 108 ? 0.623 15.578 34.276 1.00 30.31 108 VAL A O 1
ATOM 879 N N . PHE A 1 109 ? 0.491 15.255 32.026 1.00 26.30 109 PHE A N 1
ATOM 880 C CA . PHE A 1 109 ? -0.167 16.529 31.759 1.00 33.47 109 PHE A CA 1
ATOM 881 C C . PHE A 1 109 ? -1.559 16.333 31.113 1.00 38.80 109 PHE A C 1
ATOM 882 O O . PHE A 1 109 ? -1.807 15.318 30.449 1.00 40.03 109 PHE A O 1
ATOM 891 N N . ALA B 1 1 ? 25.758 -2.435 12.612 1.00 34.19 1 ALA B N 1
ATOM 892 C CA . ALA B 1 1 ? 24.770 -1.461 13.156 1.00 31.76 1 ALA B CA 1
ATOM 893 C C . ALA B 1 1 ? 25.087 -1.247 14.613 1.00 27.78 1 ALA B C 1
ATOM 894 O O . ALA B 1 1 ? 25.465 -2.201 15.286 1.00 29.01 1 ALA B O 1
ATOM 896 N N . GLN B 1 2 ? 24.965 0.005 15.068 1.00 25.00 2 GLN B N 1
ATOM 897 C CA . GLN B 1 2 ? 25.044 0.310 16.468 1.00 26.54 2 GLN B CA 1
ATOM 898 C C . GLN B 1 2 ? 23.748 0.016 17.176 1.00 22.48 2 GLN B C 1
ATOM 899 O O . GLN B 1 2 ? 23.785 -0.390 18.353 1.00 25.13 2 GLN B O 1
ATOM 905 N N . THR B 1 3 ? 22.627 0.168 16.510 1.00 19.19 3 THR B N 1
ATOM 906 C CA . THR B 1 3 ? 21.296 -0.008 17.144 1.00 19.56 3 THR B CA 1
ATOM 907 C C . THR B 1 3 ? 21.046 -1.461 17.510 1.00 21.17 3 THR B C 1
ATOM 908 O O . THR B 1 3 ? 21.217 -2.367 16.703 1.00 25.03 3 THR B O 1
ATOM 912 N N . ASN B 1 4 ? 20.631 -1.658 18.763 1.00 22.82 4 ASN B N 1
ATOM 913 C CA . ASN B 1 4 ? 20.178 -2.952 19.207 1.00 25.09 4 ASN B CA 1
ATOM 914 C C . ASN B 1 4 ? 18.664 -2.920 19.382 1.00 19.18 4 ASN B C 1
ATOM 915 O O . ASN B 1 4 ? 18.090 -1.906 19.779 1.00 23.73 4 ASN B O 1
ATOM 920 N N . ILE B 1 5 ? 18.022 -4.021 19.075 1.00 20.11 5 ILE B N 1
ATOM 921 C CA . ILE B 1 5 ? 16.584 -4.151 19.287 1.00 16.98 5 ILE B CA 1
ATOM 922 C C . ILE B 1 5 ? 16.280 -5.431 19.966 1.00 15.50 5 ILE B C 1
ATOM 923 O O . ILE B 1 5 ? 16.671 -6.487 19.489 1.00 20.52 5 ILE B O 1
ATOM 928 N N . ASP B 1 6 ? 15.483 -5.317 21.026 1.00 18.11 6 ASP B N 1
ATOM 929 C CA . ASP B 1 6 ? 15.082 -6.433 21.853 1.00 22.19 6 ASP B CA 1
ATOM 930 C C . ASP B 1 6 ? 13.571 -6.501 21.769 1.00 18.02 6 ASP B C 1
ATOM 931 O O . ASP B 1 6 ? 12.865 -5.614 22.335 1.00 25.45 6 ASP B O 1
ATOM 936 N N . VAL B 1 7 ? 13.048 -7.558 21.170 1.00 20.14 7 VAL B N 1
ATOM 937 C CA . VAL B 1 7 ? 11.584 -7.712 21.045 1.00 18.12 7 VAL B CA 1
ATOM 938 C C . VAL B 1 7 ? 11.090 -8.591 22.172 1.00 19.18 7 VAL B C 1
ATOM 939 O O . VAL B 1 7 ? 11.527 -9.659 22.352 1.00 21.17 7 VAL B O 1
ATOM 943 N N . VAL B 1 8 ? 10.217 -7.974 22.994 1.00 18.37 8 VAL B N 1
ATOM 944 C CA . VAL B 1 8 ? 9.715 -8.672 24.157 1.00 18.17 8 VAL B CA 1
ATOM 945 C C . VAL B 1 8 ? 8.194 -8.573 24.258 1.00 17.70 8 VAL B C 1
ATOM 946 O O . VAL B 1 8 ? 7.634 -7.507 24.086 1.00 19.20 8 VAL B O 1
ATOM 950 N N . PRO B 1 9 ? 7.564 -9.710 24.620 1.00 20.07 9 PRO B N 1
ATOM 951 C CA . PRO B 1 9 ? 8.092 -11.076 24.535 1.00 21.31 9 PRO B CA 1
ATOM 952 C C . PRO B 1 9 ? 8.233 -11.492 23.048 1.00 21.34 9 PRO B C 1
ATOM 953 O O . PRO B 1 9 ? 7.635 -10.871 22.164 1.00 22.63 9 PRO B O 1
ATOM 957 N N . PHE B 1 10 ? 9.038 -12.494 22.796 1.00 21.41 10 PHE B N 1
ATOM 958 C CA . PHE B 1 10 ? 9.202 -12.986 21.396 1.00 21.38 10 PHE B CA 1
ATOM 959 C C . PHE B 1 10 ? 7.937 -13.661 20.827 1.00 20.95 10 PHE B C 1
ATOM 960 O O . PHE B 1 10 ? 7.587 -13.525 19.622 1.00 21.65 10 PHE B O 1
ATOM 968 N N . ASN B 1 11 ? 7.248 -14.423 21.697 1.00 21.09 11 ASN B N 1
ATOM 969 C CA . ASN B 1 11 ? 5.973 -15.029 21.407 1.00 22.78 11 ASN B CA 1
ATOM 970 C C . ASN B 1 11 ? 4.900 -14.337 22.273 1.00 20.97 11 ASN B C 1
ATOM 971 O O . ASN B 1 11 ? 4.993 -14.386 23.501 1.00 26.60 11 ASN B O 1
ATOM 976 N N . VAL B 1 12 ? 3.920 -13.699 21.646 1.00 20.59 12 VAL B N 1
ATOM 977 C CA . VAL B 1 12 ? 2.992 -12.774 22.333 1.00 21.99 12 VAL B CA 1
ATOM 978 C C . VAL B 1 12 ? 1.615 -13.423 22.315 1.00 22.04 12 VAL B C 1
ATOM 979 O O . VAL B 1 12 ? 1.172 -13.900 21.260 1.00 23.26 12 VAL B O 1
ATOM 983 N N . ALA B 1 13 ? 0.931 -13.436 23.442 1.00 22.02 13 ALA B N 1
ATOM 984 C CA . ALA B 1 13 ? -0.420 -13.921 23.426 1.00 23.09 13 ALA B CA 1
ATOM 985 C C . ALA B 1 13 ? -1.316 -12.940 22.693 1.00 22.44 13 ALA B C 1
ATOM 986 O O . ALA B 1 13 ? -1.219 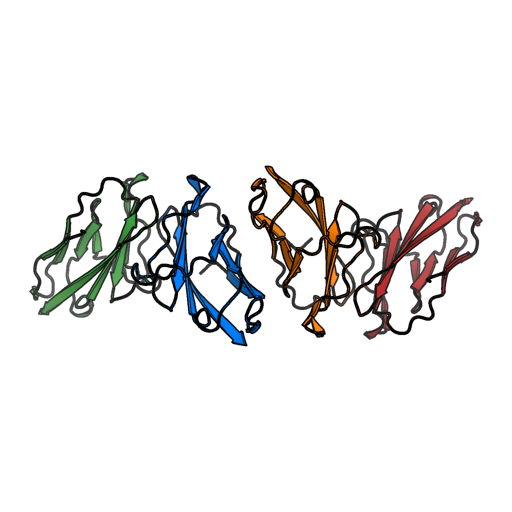-11.708 22.879 1.00 24.70 13 ALA B O 1
ATOM 988 N N . GLU B 1 14 ? -2.236 -13.474 21.913 1.00 23.97 14 GLU B N 1
ATOM 989 C CA . GLU B 1 14 ? -3.270 -12.659 21.251 1.00 25.08 14 GLU B CA 1
ATOM 990 C C . GLU B 1 14 ? -3.950 -11.729 22.284 1.00 24.95 14 GLU B C 1
ATOM 991 O O . GLU B 1 14 ? -4.352 -12.162 23.362 1.00 27.80 14 GLU B O 1
ATOM 997 N N . GLY B 1 15 ? -4.072 -10.467 21.924 1.00 23.86 15 GLY B N 1
ATOM 998 C CA . GLY B 1 15 ? -4.726 -9.448 22.716 1.00 25.45 15 GLY B CA 1
ATOM 999 C C . GLY B 1 15 ? -3.794 -8.725 23.679 1.00 23.27 15 GLY B C 1
ATOM 1000 O O . GLY B 1 15 ? -4.188 -7.742 24.277 1.00 25.61 15 GLY B O 1
ATOM 1001 N N . LYS B 1 16 ? -2.545 -9.157 23.803 1.00 22.69 16 LYS B N 1
ATOM 1002 C CA . LYS B 1 16 ? -1.587 -8.540 24.712 1.00 22.01 16 LYS B CA 1
ATOM 1003 C C . LYS B 1 16 ? -0.658 -7.530 23.945 1.00 19.81 16 LYS B C 1
ATOM 1004 O O . LYS B 1 16 ? -0.941 -7.167 22.815 1.00 25.52 16 LYS B O 1
ATOM 1010 N N . GLU B 1 17 ? 0.374 -7.028 24.603 1.00 20.77 17 GLU B N 1
ATOM 1011 C CA . GLU B 1 17 ? 1.170 -5.919 24.102 1.00 19.39 17 GLU B CA 1
ATOM 1012 C C . GLU B 1 17 ? 2.566 -6.441 23.861 1.00 20.79 17 GLU B C 1
ATOM 1013 O O . GLU B 1 17 ? 3.115 -7.229 24.629 1.00 28.08 17 GLU B O 1
ATOM 1019 N N . VAL B 1 18 ? 3.165 -6.000 22.737 1.00 17.81 18 VAL B N 1
ATOM 1020 C CA . VAL B 1 18 ? 4.561 -6.347 22.420 1.00 18.75 18 VAL B CA 1
ATOM 1021 C C . VAL B 1 18 ? 5.365 -5.058 22.275 1.00 19.43 18 VAL B C 1
ATOM 1022 O O . VAL B 1 18 ? 4.815 -4.023 21.836 1.00 20.26 18 VAL B O 1
ATOM 1026 N N . LEU B 1 19 ? 6.620 -5.102 22.743 1.00 16.96 19 LEU B N 1
ATOM 1027 C CA . LEU B 1 19 ? 7.511 -3.984 22.621 1.00 15.51 19 LEU B CA 1
ATOM 1028 C C . LEU B 1 19 ? 8.687 -4.406 21.758 1.00 15.16 19 LEU B C 1
ATOM 1029 O O . LEU B 1 19 ? 9.279 -5.402 21.992 1.00 19.69 19 LEU B O 1
ATOM 1034 N N . LEU B 1 20 ? 8.986 -3.517 20.822 1.00 16.32 20 LEU B N 1
ATOM 1035 C CA . LEU B 1 20 ? 10.235 -3.634 20.030 1.00 18.15 20 LEU B CA 1
ATOM 1036 C C . LEU B 1 20 ? 11.104 -2.523 20.567 1.00 17.62 20 LEU B C 1
ATOM 1037 O O . LEU B 1 20 ? 11.008 -1.405 20.169 1.00 18.65 20 LEU B O 1
ATOM 1042 N N . VAL B 1 21 ? 11.938 -2.883 21.530 1.00 18.90 21 VAL B N 1
ATOM 1043 C CA . VAL B 1 21 ? 12.685 -1.930 22.338 1.00 18.91 21 VAL B CA 1
ATOM 1044 C C . VAL B 1 21 ? 14.010 -1.604 21.618 1.00 18.60 21 VAL B C 1
ATOM 1045 O O . VAL B 1 21 ? 14.785 -2.540 21.320 1.00 21.81 21 VAL B O 1
ATOM 1049 N N . VAL B 1 22 ? 14.232 -0.328 21.410 1.00 18.28 22 VAL B N 1
ATOM 1050 C CA . VAL B 1 22 ? 15.358 0.210 20.653 1.00 18.68 22 VAL B CA 1
ATOM 1051 C C . VAL B 1 22 ? 16.393 0.751 21.600 1.00 19.03 22 VAL B C 1
ATOM 1052 O O . VAL B 1 22 ? 16.055 1.569 22.496 1.00 21.53 22 VAL B O 1
ATOM 1056 N N . HIS B 1 23 ? 17.655 0.365 21.391 1.00 20.39 23 HIS B N 1
ATOM 1057 C CA . HIS B 1 23 ? 18.738 0.881 22.194 1.00 20.55 23 HIS B CA 1
ATOM 1058 C C . HIS B 1 23 ? 19.743 1.486 21.255 1.00 19.41 23 HIS B C 1
ATOM 1059 O O . HIS B 1 23 ? 20.508 0.787 20.628 1.00 22.92 23 HIS B O 1
ATOM 1066 N N . ASN B 1 24 ? 19.725 2.793 21.183 1.00 24.14 24 ASN B N 1
ATOM 1067 C CA . ASN B 1 24 ? 20.774 3.542 20.475 1.00 23.51 24 ASN B CA 1
ATOM 1068 C C . ASN B 1 24 ? 20.948 4.873 21.209 1.00 23.22 24 ASN B C 1
ATOM 1069 O O . ASN B 1 24 ? 20.024 5.712 21.239 1.00 30.24 24 ASN B O 1
ATOM 1074 N N . GLU B 1 25 ? 22.114 5.107 21.770 1.00 34.04 25 GLU B N 1
ATOM 1075 C CA . GLU B 1 25 ? 22.289 6.324 22.611 1.00 34.22 25 GLU B CA 1
ATOM 1076 C C . GLU B 1 25 ? 22.961 7.512 21.845 1.00 34.99 25 GLU B C 1
ATOM 1077 O O . GLU B 1 25 ? 23.288 8.538 22.469 1.00 38.39 25 GLU B O 1
ATOM 1083 N N . SER B 1 26 ? 23.119 7.365 20.518 1.00 29.57 26 SER B N 1
ATOM 1084 C CA . SER B 1 26 ? 23.740 8.372 19.607 1.00 25.96 26 SER B CA 1
ATOM 1085 C C . SER B 1 26 ? 23.053 9.669 19.806 1.00 31.89 26 SER B C 1
ATOM 1086 O O . SER B 1 26 ? 21.822 9.735 19.962 1.00 32.22 26 SER B O 1
ATOM 1089 N N . GLN B 1 27 ? 23.883 10.695 19.758 1.00 36.53 27 GLN B N 1
ATOM 1090 C CA . GLN B 1 27 ? 23.483 12.101 19.900 1.00 42.12 27 GLN B CA 1
ATOM 1091 C C . GLN B 1 27 ? 23.277 12.707 18.520 1.00 39.62 27 GLN B C 1
ATOM 1092 O O . GLN B 1 27 ? 22.921 13.880 18.382 1.00 43.30 27 GLN B O 1
ATOM 1098 N N . ASN B 1 28 ? 23.508 11.915 17.485 1.00 28.63 28 ASN B N 1
ATOM 1099 C CA . ASN B 1 28 ? 23.380 12.443 16.134 1.00 26.58 28 ASN B CA 1
ATOM 1100 C C . ASN B 1 28 ? 22.285 11.767 15.322 1.00 23.37 28 ASN B C 1
ATOM 1101 O O . ASN B 1 28 ? 22.415 11.598 14.112 1.00 28.41 28 ASN B O 1
ATOM 1106 N N . LEU B 1 29 ? 21.208 11.336 15.988 1.00 23.60 29 LEU B N 1
ATOM 1107 C CA . LEU B 1 29 ? 20.058 10.784 15.294 1.00 25.11 29 LEU B CA 1
ATOM 1108 C C . LEU B 1 29 ? 19.093 11.844 14.805 1.00 23.19 29 LEU B C 1
ATOM 1109 O O . LEU B 1 29 ? 18.705 12.726 15.563 1.00 27.87 29 LEU B O 1
ATOM 1114 N N . TYR B 1 30 ? 18.627 11.686 13.572 1.00 21.38 30 TYR B N 1
ATOM 1115 C CA . TYR B 1 30 ? 17.579 12.541 13.021 1.00 20.46 30 TYR B CA 1
ATOM 1116 C C . TYR B 1 30 ? 16.169 11.958 13.319 1.00 20.30 30 TYR B C 1
ATOM 1117 O O . TYR B 1 30 ? 15.230 12.669 13.762 1.00 22.77 30 TYR B O 1
ATOM 1126 N N . GLY B 1 31 ? 16.029 10.679 13.156 1.00 17.45 31 GLY B N 1
ATOM 1127 C CA . GLY B 1 31 ? 14.752 10.004 13.393 1.00 17.72 31 GLY B CA 1
ATOM 1128 C C . GLY B 1 31 ? 14.712 8.559 12.978 1.00 15.38 31 GLY B C 1
ATOM 1129 O O . GLY B 1 31 ? 15.769 7.916 12.774 1.00 17.75 31 GLY B O 1
ATOM 1130 N N . TYR B 1 32 ? 13.479 8.019 12.920 1.00 19.76 32 TYR B N 1
ATOM 1131 C CA . TYR B 1 32 ? 13.242 6.612 12.754 1.00 20.94 32 TYR B CA 1
ATOM 1132 C C . TYR B 1 32 ? 12.068 6.358 11.856 1.00 18.61 32 TYR B C 1
ATOM 1133 O O . TYR B 1 32 ? 11.090 7.157 11.860 1.00 20.48 32 TYR B O 1
ATOM 1142 N N . ASN B 1 33 ? 12.108 5.210 11.152 1.00 18.84 33 ASN B N 1
ATOM 1143 C CA . ASN B 1 33 ? 10.939 4.677 10.546 1.00 16.56 33 ASN B CA 1
ATOM 1144 C C . ASN B 1 33 ? 10.913 3.216 10.737 1.00 16.05 33 ASN B C 1
ATOM 1145 O O . ASN B 1 33 ? 11.925 2.517 10.575 1.00 18.14 33 ASN B O 1
ATOM 1150 N N . TRP B 1 34 ? 9.703 2.702 11.058 1.00 18.71 34 TRP B N 1
ATOM 1151 C CA . TRP B 1 34 ? 9.492 1.292 11.122 1.00 17.65 34 TRP B CA 1
ATOM 1152 C C . TRP B 1 34 ? 8.734 0.766 9.927 1.00 16.66 34 TRP B C 1
ATOM 1153 O O . TRP B 1 34 ? 7.841 1.440 9.406 1.00 17.36 34 TRP B O 1
ATOM 1164 N N . TYR B 1 35 ? 9.061 -0.442 9.513 1.00 14.97 35 TYR B N 1
ATOM 1165 C CA . TYR B 1 35 ? 8.411 -1.091 8.384 1.00 15.21 35 TYR B CA 1
ATOM 1166 C C . TYR B 1 35 ? 7.985 -2.510 8.729 1.00 18.69 35 TYR B C 1
ATOM 1167 O O . TYR B 1 35 ? 8.640 -3.178 9.539 1.00 18.63 35 TYR B O 1
ATOM 1176 N N . LYS B 1 36 ? 6.947 -2.992 8.080 1.00 18.14 36 LYS B N 1
ATOM 1177 C CA . LYS B 1 36 ? 6.554 -4.395 8.216 1.00 17.89 36 LYS B CA 1
ATOM 1178 C C . LYS B 1 36 ? 7.310 -5.135 7.062 1.00 18.05 36 LYS B C 1
ATOM 1179 O O . LYS B 1 36 ? 7.258 -4.657 5.926 1.00 19.93 36 LYS B O 1
ATOM 1185 N N . GLY B 1 37 ? 7.993 -6.175 7.407 1.00 18.14 37 GLY B N 1
ATOM 1186 C CA . GLY B 1 37 ? 8.782 -6.948 6.455 1.00 19.89 37 GLY B CA 1
ATOM 1187 C C . GLY B 1 37 ? 10.242 -6.673 6.636 1.00 17.16 37 GLY B C 1
ATOM 1188 O O . GLY B 1 37 ? 10.702 -6.034 7.566 1.00 21.86 37 GLY B O 1
ATOM 1189 N N . GLU B 1 38 ? 10.994 -7.189 5.637 1.00 17.64 38 GLU B N 1
ATOM 1190 C CA . GLU B 1 38 ? 12.486 -7.120 5.642 1.00 19.46 38 GLU B CA 1
ATOM 1191 C C . GLU B 1 38 ? 13.041 -5.886 4.924 1.00 20.60 38 GLU B C 1
ATOM 1192 O O . GLU B 1 38 ? 14.295 -5.690 4.856 1.00 24.16 38 GLU B O 1
ATOM 1198 N N . ARG B 1 39 ? 12.146 -5.111 4.303 1.00 19.78 39 ARG B N 1
ATOM 1199 C CA . ARG B 1 39 ? 12.555 -4.098 3.357 1.00 20.57 39 ARG B CA 1
ATOM 1200 C C . ARG B 1 39 ? 12.152 -2.669 3.768 1.00 19.64 39 ARG B C 1
ATOM 1201 O O . ARG B 1 39 ? 10.985 -2.408 4.100 1.00 22.89 39 ARG B O 1
ATOM 1209 N N . VAL B 1 40 ? 13.106 -1.734 3.594 1.00 18.86 40 VAL B N 1
ATOM 1210 C CA . VAL B 1 40 ? 12.860 -0.306 3.712 1.00 18.19 40 VAL B CA 1
ATOM 1211 C C . VAL B 1 40 ? 12.254 0.199 2.409 1.00 20.22 40 VAL B C 1
ATOM 1212 O O . VAL B 1 40 ? 13.019 0.433 1.417 1.00 23.11 40 VAL B O 1
ATOM 1216 N N . HIS B 1 41 ? 10.947 0.296 2.333 1.00 19.41 41 HIS B N 1
ATOM 1217 C CA . HIS B 1 41 ? 10.238 0.802 1.217 1.00 21.83 41 HIS B CA 1
ATOM 1218 C C . HIS B 1 41 ? 8.971 1.425 1.673 1.00 20.68 41 HIS B C 1
ATOM 1219 O O . HIS B 1 41 ? 8.282 0.822 2.526 1.00 19.94 41 HIS B O 1
ATOM 1226 N N . ALA B 1 42 ? 8.591 2.525 1.063 1.00 21.13 42 ALA B N 1
ATOM 1227 C CA . ALA B 1 42 ? 7.434 3.298 1.492 1.00 18.67 42 ALA B CA 1
ATOM 1228 C C . ALA B 1 42 ? 6.141 2.487 1.579 1.00 19.21 42 ALA B C 1
ATOM 1229 O O . ALA B 1 42 ? 5.253 2.753 2.407 1.00 20.69 42 ALA B O 1
ATOM 1231 N N . ASN B 1 43 ? 5.957 1.504 0.706 1.00 19.63 43 ASN B N 1
ATOM 1232 C CA . ASN B 1 43 ? 4.731 0.723 0.620 1.00 22.15 43 ASN B CA 1
ATOM 1233 C C . ASN B 1 43 ? 4.527 -0.108 1.868 1.00 20.08 43 ASN B C 1
ATOM 1234 O O . ASN B 1 43 ? 3.424 -0.602 2.117 1.00 23.49 43 ASN B O 1
ATOM 1239 N N . TYR B 1 44 ? 5.590 -0.289 2.637 1.00 20.09 44 TYR B N 1
ATOM 1240 C CA . TYR B 1 44 ? 5.568 -1.190 3.793 1.00 19.16 44 TYR B CA 1
ATOM 1241 C C . TYR B 1 44 ? 5.734 -0.409 5.169 1.00 17.21 44 TYR B C 1
ATOM 1242 O O . TYR B 1 44 ? 5.963 -1.046 6.241 1.00 20.65 44 TYR B O 1
ATOM 1251 N N . ARG B 1 45 ? 5.766 0.923 5.111 1.00 17.22 45 ARG B N 1
ATOM 1252 C CA . ARG B 1 45 ? 6.079 1.784 6.284 1.00 14.26 45 ARG B CA 1
ATOM 1253 C C . ARG B 1 45 ? 4.831 1.727 7.263 1.00 15.59 45 ARG B C 1
ATOM 1254 O O . ARG B 1 45 ? 3.723 1.738 6.803 1.00 18.26 45 ARG B O 1
ATOM 1262 N N . ILE B 1 46 ? 5.255 1.656 8.506 1.00 16.30 46 ILE B N 1
ATOM 1263 C CA . ILE B 1 46 ? 4.233 1.617 9.638 1.00 17.32 46 ILE B CA 1
ATOM 1264 C C . ILE B 1 46 ? 4.071 3.056 10.134 1.00 18.16 46 ILE B C 1
ATOM 1265 O O . ILE B 1 46 ? 2.970 3.617 10.041 1.00 19.99 46 ILE B O 1
ATOM 1270 N N . ILE B 1 47 ? 5.168 3.623 10.603 1.00 18.64 47 ILE B N 1
ATOM 1271 C CA . ILE B 1 47 ? 5.196 4.886 11.346 1.00 16.48 47 ILE B CA 1
ATOM 1272 C C . ILE B 1 47 ? 6.634 5.287 11.613 1.00 16.91 47 ILE B C 1
ATOM 1273 O O . ILE B 1 47 ? 7.534 4.440 11.651 1.00 18.89 47 ILE B O 1
ATOM 1278 N N . GLY B 1 48 ? 6.861 6.593 11.686 1.00 19.64 48 GLY B N 1
ATOM 1279 C CA . GLY B 1 48 ? 8.106 7.047 12.196 1.00 18.37 48 GLY B CA 1
ATOM 1280 C C . GLY B 1 48 ? 8.063 8.260 13.074 1.00 17.93 48 GLY B C 1
ATOM 1281 O O . GLY B 1 48 ? 6.972 8.665 13.506 1.00 20.19 48 GLY B O 1
ATOM 1282 N N . TYR B 1 49 ? 9.246 8.808 13.357 1.00 18.93 49 TYR B N 1
ATOM 1283 C CA . TYR B 1 49 ? 9.412 9.838 14.380 1.00 20.06 49 TYR B CA 1
ATOM 1284 C C . TYR B 1 49 ? 10.592 10.715 14.032 1.00 19.49 49 TYR B C 1
ATOM 1285 O O . TYR B 1 49 ? 11.696 10.226 13.738 1.00 20.82 49 TYR B O 1
ATOM 1294 N N . VAL B 1 50 ? 10.330 12.026 14.120 1.00 19.43 50 VAL B N 1
ATOM 1295 C CA . VAL B 1 50 ? 11.357 13.052 13.844 1.00 21.92 50 VAL B CA 1
ATOM 1296 C C . VAL B 1 50 ? 11.773 13.683 15.159 1.00 18.95 50 VAL B C 1
ATOM 1297 O O . VAL B 1 50 ? 10.968 14.339 15.808 1.00 23.14 50 VAL B O 1
ATOM 1301 N N . LYS B 1 51 ? 13.023 13.484 15.552 1.00 21.39 51 LYS B N 1
ATOM 1302 C CA . LYS B 1 51 ? 13.462 13.852 16.890 1.00 26.29 51 LYS B CA 1
ATOM 1303 C C . LYS B 1 51 ? 13.408 15.336 17.178 1.00 26.93 51 LYS B C 1
ATOM 1304 O O . LYS B 1 51 ? 12.884 15.775 18.248 1.00 35.24 51 LYS B O 1
ATOM 1310 N N . ASN B 1 52 ? 13.970 16.117 16.252 1.00 34.15 52 ASN B N 1
ATOM 1311 C CA . ASN B 1 52 ? 14.065 17.577 16.415 1.00 42.12 52 ASN B CA 1
ATOM 1312 C C . ASN B 1 52 ? 12.739 18.273 16.682 1.00 44.08 52 ASN B C 1
ATOM 1313 O O . ASN B 1 52 ? 12.728 19.318 17.324 1.00 63.40 52 ASN B O 1
ATOM 1318 N N . ILE B 1 53 ? 11.645 17.701 16.208 1.00 38.32 53 ILE B N 1
ATOM 1319 C CA . ILE B 1 53 ? 10.302 18.263 16.373 1.00 37.91 53 ILE B CA 1
ATOM 1320 C C . ILE B 1 53 ? 9.486 17.486 17.432 1.00 37.49 53 ILE B C 1
ATOM 1321 O O . ILE B 1 53 ? 8.362 17.866 17.794 1.00 36.42 53 ILE B O 1
ATOM 1326 N N . SER B 1 54 ? 10.097 16.446 17.990 1.00 31.95 54 SER B N 1
ATOM 1327 C CA . SER B 1 54 ? 9.419 15.515 18.883 1.00 29.51 54 SER B CA 1
ATOM 1328 C C . SER B 1 54 ? 8.016 15.137 18.426 1.00 29.46 54 SER B C 1
ATOM 1329 O O . SER B 1 54 ? 7.052 15.292 19.192 1.00 34.69 54 SER B O 1
ATOM 1332 N N . GLN B 1 55 ? 7.901 14.620 17.2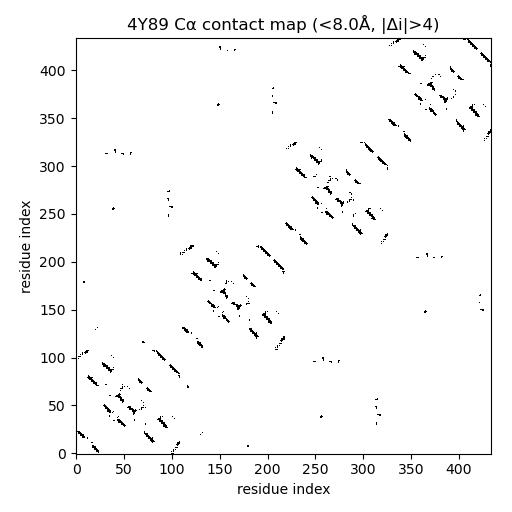04 1.00 29.64 55 GLN B N 1
ATOM 1333 C CA . GLN B 1 55 ? 6.608 14.291 16.654 1.00 34.59 55 GLN B CA 1
ATOM 1334 C C . GLN B 1 55 ? 6.702 13.071 15.827 1.00 27.71 55 GLN B C 1
ATOM 1335 O O . GLN B 1 55 ? 7.713 12.913 15.074 1.00 28.64 55 GLN B O 1
ATOM 1341 N N . GLU B 1 56 ? 5.697 12.214 15.939 1.00 27.57 56 GLU B N 1
ATOM 1342 C CA . GLU B 1 56 ? 5.495 11.158 14.954 1.00 24.84 56 GLU B CA 1
ATOM 1343 C C . GLU B 1 56 ? 5.108 11.777 13.555 1.00 25.35 56 GLU B C 1
ATOM 1344 O O . GLU B 1 56 ? 4.545 12.882 13.441 1.00 28.96 56 GLU B O 1
ATOM 1350 N N . ASN B 1 57 ? 5.499 11.091 12.483 1.00 24.05 57 ASN B N 1
ATOM 1351 C CA . ASN B 1 57 ? 5.021 11.496 11.159 1.00 23.29 57 ASN B CA 1
ATOM 1352 C C . ASN B 1 57 ? 3.685 10.763 10.843 1.00 23.32 57 ASN B C 1
ATOM 1353 O O . ASN B 1 57 ? 3.091 10.040 11.732 1.00 27.26 57 ASN B O 1
ATOM 1358 N N . ALA B 1 58 ? 3.197 10.941 9.620 1.00 25.38 58 ALA B N 1
ATOM 1359 C CA . ALA B 1 58 ? 1.945 10.342 9.168 1.00 27.45 58 ALA B CA 1
ATOM 1360 C C . ALA B 1 58 ? 1.970 8.824 9.229 1.00 25.24 58 ALA B C 1
ATOM 1361 O O . ALA B 1 58 ? 3.003 8.218 8.988 1.00 25.74 58 ALA B O 1
ATOM 1363 N N . PRO B 1 59 ? 0.821 8.191 9.559 1.00 26.84 59 PRO B N 1
ATOM 1364 C CA . PRO B 1 59 ? 0.777 6.715 9.442 1.00 27.04 59 PRO B CA 1
ATOM 1365 C C . PRO B 1 59 ? 1.079 6.219 8.038 1.00 23.51 59 PRO B C 1
ATOM 1366 O O . PRO B 1 59 ? 0.648 6.832 7.030 1.00 27.36 59 PRO B O 1
ATOM 1370 N N . GLY B 1 60 ? 1.878 5.162 7.981 1.00 22.63 60 GLY B N 1
ATOM 1371 C CA . GLY B 1 60 ? 2.248 4.563 6.757 1.00 22.67 60 GLY B CA 1
ATOM 1372 C C . GLY B 1 60 ? 1.230 3.527 6.321 1.00 23.75 60 GLY B C 1
ATOM 1373 O O . GLY B 1 60 ? 0.318 3.148 7.074 1.00 23.47 60 GLY B O 1
ATOM 1374 N N . PRO B 1 61 ? 1.373 3.000 5.084 1.00 22.21 61 PRO B N 1
ATOM 1375 C CA . PRO B 1 61 ? 0.384 2.070 4.519 1.00 23.37 61 PRO B CA 1
ATOM 1376 C C . PRO B 1 61 ? 0.251 0.759 5.257 1.00 22.98 61 PRO B C 1
ATOM 1377 O O . PRO B 1 61 ? -0.878 0.153 5.274 1.00 26.17 61 PRO B O 1
ATOM 1381 N N . ALA B 1 62 ? 1.296 0.387 5.983 1.00 20.48 62 ALA B N 1
ATOM 1382 C CA . ALA B 1 62 ? 1.308 -0.835 6.819 1.00 19.91 62 ALA B CA 1
ATOM 1383 C C . ALA B 1 62 ? 0.848 -0.669 8.280 1.00 20.25 62 ALA B C 1
ATOM 1384 O O . ALA B 1 62 ? 0.824 -1.654 9.054 1.00 24.54 62 ALA B O 1
ATOM 1386 N N . HIS B 1 63 ? 0.492 0.545 8.648 1.00 25.55 63 HIS B N 1
ATOM 1387 C CA . HIS B 1 63 ? -0.013 0.789 9.994 1.00 22.87 63 HIS B CA 1
ATOM 1388 C C . HIS B 1 63 ? -1.356 0.066 10.247 1.00 22.83 63 HIS B C 1
ATOM 1389 O O . HIS B 1 63 ? -2.187 -0.060 9.369 1.00 24.24 63 HIS B O 1
ATOM 1396 N N . ASN B 1 64 ? -1.509 -0.414 11.473 1.00 23.18 64 ASN B N 1
ATOM 1397 C CA . ASN B 1 64 ? -2.709 -1.155 11.900 1.00 23.84 64 ASN B CA 1
ATOM 1398 C C . ASN B 1 64 ? -3.596 -0.386 12.898 1.00 23.14 64 ASN B C 1
ATOM 1399 O O . ASN B 1 64 ? -4.644 -0.887 13.288 1.00 31.69 64 ASN B O 1
ATOM 1404 N N . GLY B 1 65 ? -3.140 0.810 13.300 1.00 21.89 65 GLY B N 1
ATOM 1405 C CA . GLY B 1 65 ? -3.860 1.680 14.178 1.00 26.78 65 GLY B CA 1
ATOM 1406 C C . GLY B 1 65 ? -3.562 1.447 15.635 1.00 20.36 65 GLY B C 1
ATOM 1407 O O . GLY B 1 65 ? -4.080 2.193 16.472 1.00 27.06 65 GLY B O 1
ATOM 1408 N N . ARG B 1 66 ? -2.807 0.414 15.945 1.00 20.99 66 ARG B N 1
ATOM 1409 C CA . ARG B 1 66 ? -2.512 -0.026 17.295 1.00 21.05 66 ARG B CA 1
ATOM 1410 C C . ARG B 1 66 ? -1.031 0.180 17.731 1.00 20.23 66 ARG B C 1
ATOM 1411 O O . ARG B 1 66 ? -0.605 -0.208 18.838 1.00 21.54 66 ARG B O 1
ATOM 1419 N N . GLU B 1 67 ? -0.273 0.867 16.878 1.00 22.73 67 GLU B N 1
ATOM 1420 C CA . GLU B 1 67 ? 1.152 1.103 17.152 1.00 25.98 67 GLU B CA 1
ATOM 1421 C C . GLU B 1 67 ? 1.351 2.469 17.771 1.00 20.65 67 GLU B C 1
ATOM 1422 O O . GLU B 1 67 ? 0.619 3.421 17.465 1.00 26.72 67 GLU B O 1
ATOM 1428 N N . THR B 1 68 ? 2.392 2.568 18.569 1.00 20.09 68 THR B N 1
ATOM 1429 C CA . THR B 1 68 ? 2.871 3.808 19.160 1.00 20.54 68 THR B CA 1
ATOM 1430 C C . THR B 1 68 ? 4.389 3.780 19.040 1.00 21.66 68 THR B C 1
ATOM 1431 O O . THR B 1 68 ? 5.052 2.828 19.440 1.00 22.85 68 THR B O 1
ATOM 1435 N N . ILE B 1 69 ? 4.920 4.821 18.444 1.00 19.84 69 ILE B N 1
ATOM 1436 C CA . ILE B 1 69 ? 6.363 4.974 18.384 1.00 18.39 69 ILE B CA 1
ATOM 1437 C C . ILE B 1 69 ? 6.765 6.009 19.436 1.00 19.22 69 ILE B C 1
ATOM 1438 O O . ILE B 1 69 ? 6.049 6.995 19.673 1.00 22.03 69 ILE B O 1
ATOM 1443 N N . TYR B 1 70 ? 7.894 5.758 20.076 1.00 18.33 70 TYR B N 1
ATOM 1444 C CA . TYR B 1 70 ? 8.414 6.573 21.173 1.00 18.52 70 TYR B CA 1
ATOM 1445 C C . TYR B 1 70 ? 9.634 7.369 20.741 1.00 18.38 70 TYR B C 1
ATOM 1446 O O . TYR B 1 70 ? 10.231 7.024 19.659 1.00 19.00 70 TYR B O 1
ATOM 1455 N N . PRO B 1 71 ? 10.070 8.364 21.511 1.00 17.13 71 PRO B N 1
ATOM 1456 C CA . PRO B 1 71 ? 11.210 9.221 21.022 1.00 21.24 71 PRO B CA 1
ATOM 1457 C C . PRO B 1 71 ? 12.568 8.518 20.972 1.00 20.52 71 PRO B C 1
ATOM 1458 O O . PRO B 1 71 ? 13.494 9.026 20.374 1.00 22.78 71 PRO B O 1
ATOM 1462 N N . ASN B 1 72 ? 12.721 7.346 21.579 1.00 20.65 72 ASN B N 1
ATOM 1463 C CA . ASN B 1 72 ? 13.959 6.569 21.414 1.00 21.60 72 ASN B CA 1
ATOM 1464 C C . ASN B 1 72 ? 13.845 5.501 20.294 1.00 19.64 72 ASN B C 1
ATOM 1465 O O . ASN B 1 72 ? 14.700 4.624 20.201 1.00 22.82 72 ASN B O 1
ATOM 1470 N N . GLY B 1 73 ? 12.753 5.561 19.528 1.00 18.79 73 GLY B N 1
ATOM 1471 C CA . GLY B 1 73 ? 12.509 4.628 18.421 1.00 17.28 73 GLY B CA 1
ATOM 1472 C C . GLY B 1 73 ? 11.734 3.397 18.771 1.00 17.83 73 GLY B C 1
ATOM 1473 O O . GLY B 1 73 ? 11.336 2.598 17.960 1.00 18.87 73 GLY B O 1
ATOM 1474 N N . THR B 1 74 ? 11.471 3.203 20.091 1.00 19.80 74 THR B N 1
ATOM 1475 C CA . THR B 1 74 ? 10.808 1.997 20.483 1.00 18.02 74 THR B CA 1
ATOM 1476 C C . THR B 1 74 ? 9.390 1.950 19.923 1.00 17.82 74 THR B C 1
ATOM 1477 O O . THR B 1 74 ? 8.723 2.956 19.902 1.00 18.81 74 THR B O 1
ATOM 1481 N N . LEU B 1 75 ? 8.948 0.769 19.496 1.00 18.89 75 LEU B N 1
ATOM 1482 C CA . LEU B 1 75 ? 7.588 0.562 18.980 1.00 17.31 75 LEU B CA 1
ATOM 1483 C C . LEU B 1 75 ? 6.790 -0.325 19.983 1.00 17.05 75 LEU B C 1
ATOM 1484 O O . LEU B 1 75 ? 7.242 -1.387 20.371 1.00 19.88 75 LEU B O 1
ATOM 1489 N N . LEU B 1 76 ? 5.598 0.219 20.327 1.00 17.18 76 LEU B N 1
ATOM 1490 C CA . LEU B 1 76 ? 4.632 -0.582 21.110 1.00 17.88 76 LEU B CA 1
ATOM 1491 C C . LEU B 1 76 ? 3.509 -0.994 20.186 1.00 17.92 76 LEU B C 1
ATOM 1492 O O . LEU B 1 76 ? 2.986 -0.130 19.451 1.00 19.35 76 LEU B O 1
ATOM 1497 N N . ILE B 1 77 ? 3.098 -2.258 20.225 1.00 18.10 77 ILE B N 1
ATOM 1498 C CA . ILE B 1 77 ? 1.899 -2.678 19.522 1.00 18.86 77 ILE B CA 1
ATOM 1499 C C . ILE B 1 77 ? 0.948 -3.198 20.571 1.00 19.42 77 ILE B C 1
ATOM 1500 O O . ILE B 1 77 ? 1.309 -4.118 21.287 1.00 20.48 77 ILE B O 1
ATOM 1505 N N . GLN B 1 78 ? -0.229 -2.552 20.630 1.00 18.92 78 GLN B N 1
ATOM 1506 C CA . GLN B 1 78 ? -1.259 -2.950 21.615 1.00 17.51 78 GLN B CA 1
ATOM 1507 C C . GLN B 1 78 ? -2.278 -3.895 20.986 1.00 24.00 78 GLN B C 1
ATOM 1508 O O . GLN B 1 78 ? -2.549 -3.907 19.764 1.00 23.07 78 GLN B O 1
ATOM 1514 N N . ASN B 1 79 ? -2.873 -4.727 21.872 1.00 23.30 79 ASN B N 1
ATOM 1515 C CA . ASN B 1 79 ? -3.935 -5.615 21.472 1.00 25.74 79 ASN B CA 1
ATOM 1516 C C . ASN B 1 79 ? -3.596 -6.423 20.214 1.00 20.96 79 ASN B C 1
ATOM 1517 O O . ASN B 1 79 ? -4.334 -6.420 19.259 1.00 25.13 79 ASN B O 1
ATOM 1522 N N . VAL B 1 80 ? -2.508 -7.158 20.307 1.00 19.77 80 VAL B N 1
ATOM 1523 C CA . VAL B 1 80 ? -1.947 -7.819 19.114 1.00 21.77 80 VAL B CA 1
ATOM 1524 C C . VAL B 1 80 ? -2.874 -8.875 18.557 1.00 22.19 80 VAL B C 1
ATOM 1525 O O . VAL B 1 80 ? -3.532 -9.617 19.282 1.00 25.47 80 VAL B O 1
ATOM 1529 N N . THR B 1 81 ? -2.896 -8.914 17.238 1.00 24.62 81 THR B N 1
ATOM 1530 C CA . THR B 1 81 ? -3.574 -9.925 16.431 1.00 26.43 81 THR B CA 1
ATOM 1531 C C . THR B 1 81 ? -2.590 -10.872 15.713 1.00 21.41 81 THR B C 1
ATOM 1532 O O . THR B 1 81 ? -1.384 -10.587 15.583 1.00 24.38 81 THR B O 1
ATOM 1536 N N . HIS B 1 82 ? -3.124 -12.016 15.269 1.00 23.90 82 HIS B N 1
ATOM 1537 C CA . HIS B 1 82 ? -2.306 -12.961 14.543 1.00 24.52 82 HIS B CA 1
ATOM 1538 C C . HIS B 1 82 ? -1.667 -12.304 13.299 1.00 21.45 82 HIS B C 1
ATOM 1539 O O . HIS B 1 82 ? -0.522 -12.596 12.921 1.00 26.05 82 HIS B O 1
ATOM 1546 N N . ASN B 1 83 ? -2.389 -11.393 12.679 1.00 21.80 83 ASN B N 1
ATOM 1547 C CA . ASN B 1 83 ? -1.833 -10.707 11.531 1.00 25.15 83 ASN B CA 1
ATOM 1548 C C . ASN B 1 83 ? -0.644 -9.822 11.795 1.00 22.25 83 ASN B C 1
ATOM 1549 O O . ASN B 1 83 ? 0.151 -9.618 10.886 1.00 24.23 83 ASN B O 1
ATOM 1554 N N . ASP B 1 84 ? -0.449 -9.400 13.043 1.00 22.10 84 ASP B N 1
ATOM 1555 C CA . ASP B 1 84 ? 0.703 -8.601 13.447 1.00 21.32 84 ASP B CA 1
ATOM 1556 C C . ASP B 1 84 ? 2.029 -9.388 13.456 1.00 18.26 84 ASP B C 1
ATOM 1557 O O . ASP B 1 84 ? 3.092 -8.774 13.413 1.00 21.13 84 ASP B O 1
ATOM 1562 N N . ALA B 1 85 ? 1.941 -10.728 13.552 1.00 20.30 85 ALA B N 1
ATOM 1563 C CA . ALA B 1 85 ? 3.115 -11.586 13.551 1.00 19.10 85 ALA B CA 1
ATOM 1564 C C . ALA B 1 85 ? 3.965 -11.396 12.273 1.00 19.91 85 ALA B C 1
ATOM 1565 O O . ALA B 1 85 ? 3.474 -11.019 11.190 1.00 22.60 85 ALA B O 1
ATOM 1567 N N . GLY B 1 86 ? 5.247 -11.543 12.527 1.00 17.07 86 GLY B N 1
ATOM 1568 C CA . GLY B 1 86 ? 6.202 -11.586 11.418 1.00 19.01 86 GLY B CA 1
ATOM 1569 C C . GLY B 1 86 ? 7.348 -10.677 11.629 1.00 18.20 86 GLY B C 1
ATOM 1570 O O . GLY B 1 86 ? 7.847 -10.458 12.769 1.00 19.38 86 GLY B O 1
ATOM 1571 N N . ILE B 1 87 ? 7.781 -10.062 10.494 1.00 17.85 87 ILE B N 1
ATOM 1572 C CA . ILE B 1 87 ? 9.092 -9.400 10.491 1.00 16.96 87 ILE B CA 1
ATOM 1573 C C . ILE B 1 87 ? 8.926 -7.884 10.470 1.00 20.71 87 ILE B C 1
ATOM 1574 O O . ILE B 1 87 ? 8.003 -7.359 9.861 1.00 19.57 87 ILE B O 1
ATOM 1579 N N . TYR B 1 88 ? 9.786 -7.195 11.224 1.00 18.23 88 TYR B N 1
ATOM 1580 C CA . TYR B 1 88 ? 9.774 -5.773 11.344 1.00 16.63 88 TYR B CA 1
ATOM 1581 C C . TYR B 1 88 ? 11.156 -5.244 11.169 1.00 15.24 88 TYR B C 1
ATOM 1582 O O . TYR B 1 88 ? 12.095 -5.760 11.718 1.00 18.06 88 TYR B O 1
ATOM 1591 N N . THR B 1 89 ? 11.255 -4.158 10.437 1.00 15.83 89 THR B N 1
ATOM 1592 C CA . THR B 1 89 ? 12.534 -3.489 10.167 1.00 15.98 89 THR B CA 1
ATOM 1593 C C . THR B 1 89 ? 12.477 -2.030 10.610 1.00 18.17 89 THR B C 1
ATOM 1594 O O . THR B 1 89 ? 11.599 -1.311 10.231 1.00 17.56 89 THR B O 1
ATOM 1598 N N . LEU B 1 90 ? 13.520 -1.595 11.319 1.00 18.26 90 LEU B N 1
ATOM 1599 C CA . LEU B 1 90 ? 13.720 -0.230 11.725 1.00 15.94 90 LEU B CA 1
ATOM 1600 C C . LEU B 1 90 ? 14.784 0.405 10.825 1.00 15.73 90 LEU B C 1
ATOM 1601 O O . LEU B 1 90 ? 15.893 -0.206 10.768 1.00 19.71 90 LEU B O 1
ATOM 1606 N N . HIS B 1 91 ? 14.468 1.559 10.313 1.00 16.92 91 HIS B N 1
ATOM 1607 C CA . HIS B 1 91 ? 15.456 2.444 9.639 1.00 17.21 91 HIS B CA 1
ATOM 1608 C C . HIS B 1 91 ? 15.762 3.556 10.605 1.00 15.62 91 HIS B C 1
ATOM 1609 O O . HIS B 1 91 ? 14.875 4.347 10.938 1.00 18.68 91 HIS B O 1
ATOM 1616 N N . VAL B 1 92 ? 17.030 3.613 10.986 1.00 16.66 92 VAL B N 1
ATOM 1617 C CA . VAL B 1 92 ? 17.576 4.640 11.783 1.00 17.42 92 VAL B CA 1
ATOM 1618 C C . VAL B 1 92 ? 18.184 5.679 10.899 1.00 17.44 92 VAL B C 1
ATOM 1619 O O . VAL B 1 92 ? 19.211 5.344 10.185 1.00 19.22 92 VAL B O 1
ATOM 1623 N N . ILE B 1 93 ? 17.616 6.869 10.942 1.00 17.22 93 ILE B N 1
ATOM 1624 C CA . ILE B 1 93 ? 18.058 7.972 10.102 1.00 18.66 93 ILE B CA 1
ATOM 1625 C C . ILE B 1 93 ? 18.986 8.823 10.916 1.00 18.97 93 ILE B C 1
ATOM 1626 O O . ILE B 1 93 ? 18.597 9.429 11.915 1.00 19.97 93 ILE B O 1
ATOM 1631 N N . LYS B 1 94 ? 20.240 8.908 10.554 1.00 22.23 94 LYS B N 1
ATOM 1632 C CA . LYS B 1 94 ? 21.224 9.745 11.207 1.00 20.67 94 LYS B CA 1
ATOM 1633 C C . LYS B 1 94 ? 21.335 11.095 10.522 1.00 18.30 94 LYS B C 1
ATOM 1634 O O . LYS B 1 94 ? 20.932 11.281 9.369 1.00 22.45 94 LYS B O 1
ATOM 1640 N N . GLU B 1 95 ? 21.750 12.111 11.303 1.00 21.18 95 GLU B N 1
ATOM 1641 C CA . GLU B 1 95 ? 21.922 13.469 10.786 1.00 19.74 95 GLU B CA 1
ATOM 1642 C C . GLU B 1 95 ? 22.858 13.543 9.573 1.00 20.96 95 GLU B C 1
ATOM 1643 O O . GLU B 1 95 ? 22.639 14.354 8.705 1.00 29.04 95 GLU B O 1
ATOM 1649 N N . ASN B 1 96 ? 23.858 12.665 9.517 1.00 22.31 96 ASN B N 1
ATOM 1650 C CA . ASN B 1 96 ? 24.747 12.635 8.383 1.00 23.66 96 ASN B CA 1
ATOM 1651 C C . ASN B 1 96 ? 24.297 11.638 7.298 1.00 21.78 96 ASN B C 1
ATOM 1652 O O . ASN B 1 96 ? 25.066 11.390 6.359 1.00 22.39 96 ASN B O 1
ATOM 1657 N N . LEU B 1 97 ? 23.116 11.042 7.457 1.00 20.40 97 LEU B N 1
ATOM 1658 C CA . LEU B 1 97 ? 22.539 10.066 6.547 1.00 19.57 97 LEU B CA 1
ATOM 1659 C C . LEU B 1 97 ? 23.353 8.821 6.344 1.00 18.99 97 LEU B C 1
ATOM 1660 O O . LEU B 1 97 ? 23.104 8.071 5.377 1.00 21.05 97 LEU B O 1
ATOM 1665 N N . VAL B 1 98 ? 24.284 8.563 7.242 1.00 18.34 98 VAL B N 1
ATOM 1666 C CA . VAL B 1 98 ? 24.912 7.269 7.266 1.00 19.89 98 VAL B CA 1
ATOM 1667 C C . VAL B 1 98 ? 24.002 6.351 8.087 1.00 21.48 98 VAL B C 1
ATOM 1668 O O . VAL B 1 98 ? 24.224 6.147 9.316 1.00 26.39 98 VAL B O 1
ATOM 1672 N N . ASN B 1 99 ? 22.987 5.846 7.440 1.00 19.40 99 ASN B N 1
ATOM 1673 C CA . ASN B 1 99 ? 21.834 5.165 8.085 1.00 20.15 99 ASN B CA 1
ATOM 1674 C C . ASN B 1 99 ? 22.054 3.710 8.355 1.00 19.74 99 ASN B C 1
ATOM 1675 O O . ASN B 1 99 ? 22.978 3.101 7.859 1.00 23.42 99 ASN B O 1
ATOM 1680 N N . GLU B 1 100 ? 21.177 3.121 9.189 1.00 19.37 100 GLU B N 1
ATOM 1681 C CA . GLU B 1 100 ? 21.228 1.708 9.515 1.00 23.15 100 GLU B CA 1
ATOM 1682 C C . GLU B 1 100 ? 19.808 1.118 9.453 1.00 17.87 100 GLU B C 1
ATOM 1683 O O . GLU B 1 100 ? 18.828 1.851 9.670 1.00 18.88 100 GLU B O 1
ATOM 1689 N N . GLU B 1 101 ? 19.784 -0.176 9.192 1.00 19.60 101 GLU B N 1
ATOM 1690 C CA . GLU B 1 101 ? 18.568 -0.983 9.111 1.00 20.22 101 GLU B CA 1
ATOM 1691 C C . GLU B 1 101 ? 18.783 -2.185 10.013 1.00 20.30 101 GLU B C 1
ATOM 1692 O O . GLU B 1 101 ? 19.786 -2.927 9.942 1.00 27.27 101 GLU B O 1
ATOM 1698 N N . VAL B 1 102 ? 17.784 -2.437 10.871 1.00 17.33 102 VAL B N 1
ATOM 1699 C CA . VAL B 1 102 ? 17.850 -3.581 11.752 1.00 17.50 102 VAL B CA 1
ATOM 1700 C C . VAL B 1 102 ? 16.486 -4.263 11.716 1.00 16.05 102 VAL B C 1
ATOM 1701 O O . VAL B 1 102 ? 15.470 -3.602 11.842 1.00 18.52 102 VAL B O 1
ATOM 1705 N N . THR B 1 103 ? 16.509 -5.571 11.575 1.00 19.24 103 THR B N 1
ATOM 1706 C CA . THR B 1 103 ? 15.301 -6.386 11.359 1.00 18.92 103 THR B CA 1
ATOM 1707 C C . THR B 1 103 ? 15.168 -7.370 12.524 1.00 17.76 103 THR B C 1
ATOM 1708 O O . THR B 1 103 ? 16.136 -7.952 12.951 1.00 19.43 103 THR B O 1
ATOM 1712 N N . ARG B 1 104 ? 13.920 -7.492 13.048 1.00 16.29 104 ARG B N 1
ATOM 1713 C CA . ARG B 1 104 ? 13.598 -8.469 14.093 1.00 15.95 104 ARG B CA 1
ATOM 1714 C C . ARG B 1 104 ? 12.260 -9.114 13.694 1.00 16.39 104 ARG B C 1
ATOM 1715 O O . ARG B 1 104 ? 11.637 -8.805 12.703 1.00 17.91 104 ARG B O 1
ATOM 1723 N N . GLN B 1 105 ? 11.766 -9.986 14.570 1.00 19.80 105 GLN B N 1
ATOM 1724 C CA . GLN B 1 105 ? 10.498 -10.670 14.359 1.00 20.76 105 GLN B CA 1
ATOM 1725 C C . GLN B 1 105 ? 9.859 -11.014 15.670 1.00 19.53 105 GLN B C 1
ATOM 1726 O O . GLN B 1 105 ? 10.494 -11.059 16.702 1.00 23.39 105 GLN B O 1
ATOM 1732 N N . PHE B 1 106 ? 8.579 -11.219 15.598 1.00 17.09 106 PHE B N 1
ATOM 1733 C CA . PHE B 1 106 ? 7.841 -11.847 16.763 1.00 15.87 106 PHE B CA 1
ATOM 1734 C C . PHE B 1 106 ? 6.657 -12.560 16.227 1.00 15.95 106 PHE B C 1
ATOM 1735 O O . PHE B 1 106 ? 6.159 -12.275 15.115 1.00 19.41 106 PHE B O 1
ATOM 1743 N N . TYR B 1 107 ? 6.088 -13.440 17.071 1.00 17.38 107 TYR B N 1
ATOM 1744 C CA . TYR B 1 107 ? 5.005 -14.235 16.662 1.00 17.70 107 TYR B CA 1
ATOM 1745 C C . TYR B 1 107 ? 3.924 -14.223 17.757 1.00 18.08 107 TYR B C 1
ATOM 1746 O O . TYR B 1 107 ? 4.225 -13.777 18.853 1.00 22.29 107 TYR B O 1
ATOM 1755 N N . VAL B 1 108 ? 2.756 -14.594 17.347 1.00 18.45 108 VAL B N 1
ATOM 1756 C CA . VAL B 1 108 ? 1.558 -14.491 18.181 1.00 22.04 108 VAL B CA 1
ATOM 1757 C C . VAL B 1 108 ? 0.891 -15.854 18.294 1.00 25.36 108 VAL B C 1
ATOM 1758 O O . VAL B 1 108 ? 0.641 -16.557 17.312 1.00 29.24 108 VAL B O 1
ATOM 1762 N N . PHE B 1 109 ? 0.464 -16.171 19.514 1.00 28.27 109 PHE B N 1
ATOM 1763 C CA . PHE B 1 109 ? -0.240 -17.439 19.813 1.00 30.29 109 PHE B CA 1
ATOM 1764 C C . PHE B 1 109 ? -1.617 -17.235 20.501 1.00 36.53 109 PHE B C 1
ATOM 1765 O O . PHE B 1 109 ? -1.945 -16.122 21.021 1.00 40.35 109 PHE B O 1
ATOM 1774 N N . GLN C 1 2 ? 6.775 -11.886 59.525 1.00 57.57 2 GLN C N 1
ATOM 1775 C CA . GLN C 1 2 ? 7.094 -13.340 59.461 1.00 56.51 2 GLN C CA 1
ATOM 1776 C C . GLN C 1 2 ? 8.588 -13.659 59.669 1.00 51.25 2 GLN C C 1
ATOM 1777 O O . GLN C 1 2 ? 8.907 -14.712 60.181 1.00 54.37 2 GLN C O 1
ATOM 1783 N N . THR C 1 3 ? 9.518 -12.803 59.232 1.00 34.87 3 THR C N 1
ATOM 1784 C CA . THR C 1 3 ? 10.885 -12.961 59.659 1.00 25.43 3 THR C CA 1
ATOM 1785 C C . THR C 1 3 ? 11.045 -12.307 61.011 1.00 26.20 3 THR C C 1
ATOM 1786 O O . THR C 1 3 ? 10.716 -11.163 61.140 1.00 33.65 3 THR C O 1
ATOM 1790 N N . ASN C 1 4 ? 11.552 -13.023 62.026 1.00 26.90 4 ASN C N 1
ATOM 1791 C CA . ASN C 1 4 ? 11.929 -12.413 63.335 1.00 26.75 4 ASN C CA 1
ATOM 1792 C C . ASN C 1 4 ? 13.429 -12.301 63.467 1.00 24.69 4 ASN C C 1
ATOM 1793 O O . ASN C 1 4 ? 14.151 -13.108 62.903 1.00 27.83 4 ASN C O 1
ATOM 1798 N N . ILE C 1 5 ? 13.904 -11.249 64.121 1.00 25.21 5 ILE C N 1
ATOM 1799 C CA . ILE C 1 5 ? 15.338 -11.077 64.303 1.00 22.58 5 ILE C CA 1
ATOM 1800 C C . ILE C 1 5 ? 15.560 -10.690 65.733 1.00 24.26 5 ILE C C 1
ATOM 1801 O O . ILE C 1 5 ? 15.025 -9.651 66.216 1.00 26.75 5 ILE C O 1
ATOM 1806 N N . ASP C 1 6 ? 16.376 -11.479 66.429 1.00 26.35 6 ASP C N 1
ATOM 1807 C CA . ASP C 1 6 ? 16.773 -11.160 67.820 1.00 23.38 6 ASP C CA 1
ATOM 1808 C C . ASP C 1 6 ? 18.174 -10.538 67.876 1.00 20.07 6 ASP C C 1
ATOM 1809 O O . ASP C 1 6 ? 19.104 -11.087 67.334 1.00 25.89 6 ASP C O 1
ATOM 1814 N N . VAL C 1 7 ? 18.279 -9.381 68.562 1.00 22.34 7 VAL C N 1
ATOM 1815 C CA . VAL C 1 7 ? 19.537 -8.665 68.710 1.00 23.06 7 VAL C CA 1
ATOM 1816 C C . VAL C 1 7 ? 20.200 -9.103 69.996 1.00 21.71 7 VAL C C 1
ATOM 1817 O O . VAL C 1 7 ? 19.592 -8.900 71.103 1.00 23.74 7 VAL C O 1
ATOM 1821 N N . VAL C 1 8 ? 21.311 -9.801 69.914 1.00 21.47 8 VAL C N 1
ATOM 1822 C CA . VAL C 1 8 ? 21.980 -10.490 70.999 1.00 22.86 8 VAL C CA 1
ATOM 1823 C C . VAL C 1 8 ? 23.436 -10.069 71.125 1.00 21.08 8 VAL C C 1
ATOM 1824 O O . VAL C 1 8 ? 24.292 -10.601 70.422 1.00 22.74 8 VAL C O 1
ATOM 1828 N N . PRO C 1 9 ? 23.760 -9.170 72.034 1.00 22.25 9 PRO C N 1
ATOM 1829 C CA . PRO C 1 9 ? 22.834 -8.398 72.863 1.00 24.48 9 PRO C CA 1
ATOM 1830 C C . PRO C 1 9 ? 22.471 -7.036 72.234 1.00 22.39 9 PRO C C 1
ATOM 1831 O O . PRO C 1 9 ? 23.144 -6.519 71.336 1.00 26.92 9 PRO C O 1
ATOM 1835 N N . PHE C 1 10 ? 21.427 -6.381 72.765 1.00 26.58 10 PHE C N 1
ATOM 1836 C CA . PHE C 1 10 ? 20.985 -5.086 72.275 1.00 28.78 10 PHE C CA 1
ATOM 1837 C C . PHE C 1 10 ? 21.927 -3.947 72.640 1.00 26.22 10 PHE C C 1
ATOM 1838 O O . PHE C 1 10 ? 22.140 -3.002 71.829 1.00 24.69 10 PHE C O 1
ATOM 1846 N N . ASN C 1 11 ? 22.516 -4.032 73.834 1.00 25.97 11 ASN C N 1
ATOM 1847 C CA . ASN C 1 11 ? 23.539 -3.105 74.322 1.00 25.27 11 ASN C CA 1
ATOM 1848 C C . ASN C 1 11 ? 24.841 -3.859 74.401 1.00 24.13 11 ASN C C 1
ATOM 1849 O O . ASN C 1 11 ? 24.935 -4.874 75.089 1.00 26.85 11 ASN C O 1
ATOM 1854 N N . VAL C 1 12 ? 25.802 -3.390 73.601 1.00 22.69 12 VAL C N 1
ATOM 1855 C CA . VAL C 1 12 ? 27.009 -4.139 73.352 1.00 23.86 12 VAL C CA 1
ATOM 1856 C C . VAL C 1 12 ? 28.192 -3.324 73.897 1.00 25.55 12 VAL C C 1
ATOM 1857 O O . VAL C 1 12 ? 28.331 -2.130 73.574 1.00 28.28 12 VAL C O 1
ATOM 1861 N N . ALA C 1 13 ? 29.077 -3.976 74.648 1.00 24.32 13 ALA C N 1
ATOM 1862 C CA . ALA C 1 13 ? 30.364 -3.361 75.010 1.00 22.39 13 ALA C CA 1
ATOM 1863 C C . ALA C 1 13 ? 31.269 -3.221 73.802 1.00 23.42 13 ALA C C 1
ATOM 1864 O O . ALA C 1 13 ? 31.420 -4.154 73.008 1.00 25.94 13 ALA C O 1
ATOM 1866 N N . GLU C 1 14 ? 31.908 -2.069 73.685 1.00 28.03 14 GLU C N 1
ATOM 1867 C CA . GLU C 1 14 ? 32.916 -1.874 72.665 1.00 25.27 14 GLU C CA 1
ATOM 1868 C C . GLU C 1 14 ? 33.934 -2.994 72.737 1.00 26.47 14 GLU C C 1
ATOM 1869 O O . GLU C 1 14 ? 34.397 -3.366 73.823 1.00 29.24 14 GLU C O 1
ATOM 1875 N N . GLY C 1 15 ? 34.272 -3.552 71.574 1.00 27.33 15 GLY C N 1
ATOM 1876 C CA . GLY C 1 15 ? 35.262 -4.574 71.473 1.00 27.68 15 GLY C CA 1
ATOM 1877 C C . GLY C 1 15 ? 34.685 -5.972 71.632 1.00 25.67 15 GLY C C 1
ATOM 1878 O O . GLY C 1 15 ? 35.403 -6.958 71.420 1.00 29.63 15 GLY C O 1
ATOM 1879 N N . LYS C 1 16 ? 33.389 -6.075 71.914 1.00 27.70 16 LYS C N 1
ATOM 1880 C CA . LYS C 1 16 ? 32.750 -7.385 72.079 1.00 24.66 16 LYS C CA 1
ATOM 1881 C C . LYS C 1 16 ? 32.021 -7.756 70.763 1.00 28.85 16 LYS C C 1
ATOM 1882 O O . LYS C 1 16 ? 32.385 -7.226 69.703 1.00 31.64 16 LYS C O 1
ATOM 1888 N N . GLU C 1 17 ? 31.033 -8.650 70.786 1.00 28.18 17 GLU C N 1
ATOM 1889 C CA . GLU C 1 17 ? 30.428 -9.170 69.587 1.00 25.03 17 GLU C CA 1
ATOM 1890 C C . GLU C 1 17 ? 28.906 -9.013 69.672 1.00 22.78 17 GLU C C 1
ATOM 1891 O O . GLU C 1 17 ? 28.319 -8.957 70.784 1.00 25.64 17 GLU C O 1
ATOM 1897 N N . VAL C 1 18 ? 28.249 -8.900 68.540 1.00 24.21 18 VAL C N 1
ATOM 1898 C CA . VAL C 1 18 ? 26.777 -8.845 68.471 1.00 22.22 18 VAL C CA 1
ATOM 1899 C C . VAL C 1 18 ? 26.291 -9.747 67.384 1.00 19.16 18 VAL C C 1
ATOM 1900 O O . VAL C 1 18 ? 26.948 -9.898 66.300 1.00 22.10 18 VAL C O 1
ATOM 1904 N N . LEU C 1 19 ? 25.173 -10.388 67.619 1.00 20.49 19 LEU C N 1
ATOM 1905 C CA . LEU C 1 19 ? 24.473 -11.217 66.725 1.00 19.73 19 LEU C CA 1
ATOM 1906 C C . LEU C 1 19 ? 23.148 -10.647 66.388 1.00 21.03 19 LEU C C 1
ATOM 1907 O O . LEU C 1 19 ? 22.354 -10.263 67.310 1.00 22.78 19 LEU C O 1
ATOM 1912 N N . LEU C 1 20 ? 22.815 -10.593 65.116 1.00 19.99 20 LEU C N 1
ATOM 1913 C CA . LEU C 1 20 ? 21.477 -10.336 64.635 1.00 19.62 20 LEU C CA 1
ATOM 1914 C C . LEU C 1 20 ? 20.913 -11.673 64.149 1.00 21.85 20 LEU C C 1
ATOM 1915 O O . LEU C 1 20 ? 21.216 -12.164 63.056 1.00 20.37 20 LEU C O 1
ATOM 1920 N N . VAL C 1 21 ? 20.176 -12.364 65.064 1.00 21.00 21 VAL C N 1
ATOM 1921 C CA . VAL C 1 21 ? 19.789 -13.749 64.858 1.00 22.87 21 VAL C CA 1
ATOM 1922 C C . VAL C 1 21 ? 18.474 -13.848 64.122 1.00 21.49 21 VAL C C 1
ATOM 1923 O O . VAL C 1 21 ? 17.423 -13.325 64.634 1.00 21.63 21 VAL C O 1
ATOM 1927 N N . VAL C 1 22 ? 18.530 -14.509 62.952 1.00 19.47 22 VAL C N 1
ATOM 1928 C CA . VAL C 1 22 ? 17.433 -14.507 62.035 1.00 19.93 22 VAL C CA 1
ATOM 1929 C C . VAL C 1 22 ? 16.670 -15.816 62.213 1.00 21.13 22 VAL C C 1
ATOM 1930 O O . VAL C 1 22 ? 17.252 -16.878 62.200 1.00 25.20 22 VAL C O 1
ATOM 1934 N N . HIS C 1 23 ? 15.359 -15.665 62.356 1.00 24.63 23 HIS C N 1
ATOM 1935 C CA . HIS C 1 23 ? 14.452 -16.799 62.404 1.00 26.33 23 HIS C CA 1
ATOM 1936 C C . HIS C 1 23 ? 13.455 -16.670 61.252 1.00 24.70 23 HIS C C 1
ATOM 1937 O O . HIS C 1 23 ? 12.584 -15.797 61.242 1.00 32.86 23 HIS C O 1
ATOM 1944 N N . ASN C 1 24 ? 13.573 -17.566 60.289 1.00 27.83 24 ASN C N 1
ATOM 1945 C CA . ASN C 1 24 ? 12.638 -17.561 59.179 1.00 32.20 24 ASN C CA 1
ATOM 1946 C C . ASN C 1 24 ? 12.549 -18.949 58.698 1.00 43.15 24 ASN C C 1
ATOM 1947 O O . ASN C 1 24 ? 13.562 -19.555 58.298 1.00 49.20 24 ASN C O 1
ATOM 1952 N N . GLU C 1 25 ? 11.296 -19.403 58.695 1.00 55.59 25 GLU C N 1
ATOM 1953 C CA . GLU C 1 25 ? 10.921 -20.800 58.523 1.00 50.87 25 GLU C CA 1
ATOM 1954 C C . GLU C 1 25 ? 10.625 -21.125 57.047 1.00 55.94 25 GLU C C 1
ATOM 1955 O O . GLU C 1 25 ? 10.466 -22.313 56.679 1.00 54.36 25 GLU C O 1
ATOM 1961 N N . SER C 1 26 ? 10.581 -20.081 56.212 1.00 44.86 26 SER C N 1
ATOM 1962 C CA . SER C 1 26 ? 10.171 -20.209 54.811 1.00 42.43 26 SER C CA 1
ATOM 1963 C C . SER C 1 26 ? 11.004 -21.210 54.074 1.00 36.62 26 SER C C 1
ATOM 1964 O O . SER C 1 26 ? 12.199 -21.386 54.328 1.00 40.47 26 SER C O 1
ATOM 1967 N N . GLN 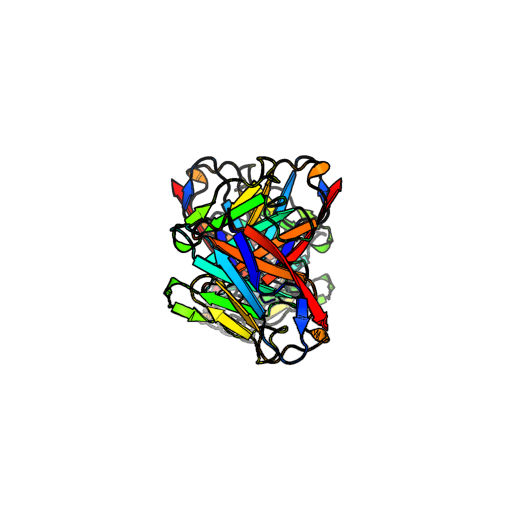C 1 27 ? 10.355 -21.901 53.160 1.00 44.35 27 GLN C N 1
ATOM 1968 C CA . GLN C 1 27 ? 11.004 -22.926 52.414 1.00 46.89 27 GLN C CA 1
ATOM 1969 C C . GLN C 1 27 ? 11.297 -22.425 50.965 1.00 50.60 27 GLN C C 1
ATOM 1970 O O . GLN C 1 27 ? 11.783 -23.166 50.146 1.00 49.24 27 GLN C O 1
ATOM 1976 N N . ASN C 1 28 ? 11.005 -21.153 50.689 1.00 36.57 28 ASN C N 1
ATOM 1977 C CA . ASN C 1 28 ? 11.254 -20.644 49.309 1.00 32.39 28 ASN C CA 1
ATOM 1978 C C . ASN C 1 28 ? 12.216 -19.446 49.365 1.00 27.88 28 ASN C C 1
ATOM 1979 O O . ASN C 1 28 ? 12.032 -18.484 48.606 1.00 26.04 28 ASN C O 1
ATOM 1984 N N . LEU C 1 29 ? 13.224 -19.490 50.226 1.00 30.28 29 LEU C N 1
ATOM 1985 C CA . LEU C 1 29 ? 14.202 -18.391 50.294 1.00 25.83 29 LEU C CA 1
ATOM 1986 C C . LEU C 1 29 ? 15.319 -18.569 49.282 1.00 21.69 29 LEU C C 1
ATOM 1987 O O . LEU C 1 29 ? 15.859 -19.635 49.087 1.00 29.48 29 LEU C O 1
ATOM 1992 N N . TYR C 1 30 ? 15.620 -17.481 48.608 1.00 24.40 30 TYR C N 1
ATOM 1993 C CA . TYR C 1 30 ? 16.731 -17.461 47.663 1.00 26.24 30 TYR C CA 1
ATOM 1994 C C . TYR C 1 30 ? 18.029 -17.039 48.356 1.00 20.81 30 TYR C C 1
ATOM 1995 O O . TYR C 1 30 ? 19.146 -17.504 48.054 1.00 25.01 30 TYR C O 1
ATOM 2004 N N . GLY C 1 31 ? 17.897 -16.028 49.228 1.00 19.44 31 GLY C N 1
ATOM 2005 C CA . GLY C 1 31 ? 19.026 -15.551 49.975 1.00 20.31 31 GLY C CA 1
ATOM 2006 C C . GLY C 1 31 ? 18.746 -14.234 50.706 1.00 18.46 31 GLY C C 1
ATOM 2007 O O . GLY C 1 31 ? 17.611 -13.833 50.921 1.00 20.66 31 GLY C O 1
ATOM 2008 N N . TYR C 1 32 ? 19.822 -13.575 51.075 1.00 18.99 32 TYR C N 1
ATOM 2009 C CA . TYR C 1 32 ? 19.732 -12.451 52.010 1.00 18.37 32 TYR C CA 1
ATOM 2010 C C . TYR C 1 32 ? 20.796 -11.430 51.680 1.00 18.71 32 TYR C C 1
ATOM 2011 O O . TYR C 1 32 ? 21.872 -11.806 51.217 1.00 20.21 32 TYR C O 1
ATOM 2020 N N . ASN C 1 33 ? 20.534 -10.187 52.004 1.00 18.65 33 ASN C N 1
ATOM 2021 C CA . ASN C 1 33 ? 21.556 -9.159 52.087 1.00 18.34 33 ASN C CA 1
ATOM 2022 C C . ASN C 1 33 ? 21.277 -8.323 53.376 1.00 18.44 33 ASN C C 1
ATOM 2023 O O . ASN C 1 33 ? 20.132 -7.936 53.598 1.00 21.21 33 ASN C O 1
ATOM 2028 N N . TRP C 1 34 ? 22.366 -8.011 54.063 1.00 18.69 34 TRP C N 1
ATOM 2029 C CA . TRP C 1 34 ? 22.347 -7.017 55.132 1.00 17.05 34 TRP C CA 1
ATOM 2030 C C . TRP C 1 34 ? 22.838 -5.677 54.661 1.00 18.24 34 TRP C C 1
ATOM 2031 O O . TRP C 1 34 ? 23.870 -5.598 53.923 1.00 19.50 34 TRP C O 1
ATOM 2042 N N . TYR C 1 35 ? 22.226 -4.604 55.207 1.00 17.01 35 TYR C N 1
ATOM 2043 C CA . TYR C 1 35 ? 22.594 -3.234 54.905 1.00 16.35 35 TYR C CA 1
ATOM 2044 C C . TYR C 1 35 ? 22.842 -2.446 56.195 1.00 18.93 35 TYR C C 1
ATOM 2045 O O . TYR C 1 35 ? 22.110 -2.709 57.201 1.00 18.95 35 TYR C O 1
ATOM 2054 N N . LYS C 1 36 ? 23.730 -1.480 56.236 1.00 16.43 36 LYS C N 1
ATOM 2055 C CA . LYS C 1 36 ? 23.811 -0.540 57.316 1.00 17.45 36 LYS C CA 1
ATOM 2056 C C . LYS C 1 36 ? 22.828 0.551 57.038 1.00 19.57 36 LYS C C 1
ATOM 2057 O O . LYS C 1 36 ? 22.823 1.148 55.941 1.00 22.70 36 LYS C O 1
ATOM 2063 N N . GLY C 1 37 ? 21.977 0.862 58.003 1.00 20.33 37 GLY C N 1
ATOM 2064 C CA . GLY C 1 37 ? 20.999 1.917 57.870 1.00 19.73 37 GLY C CA 1
ATOM 2065 C C . GLY C 1 37 ? 19.604 1.357 57.719 1.00 21.51 37 GLY C C 1
ATOM 2066 O O . GLY C 1 37 ? 19.379 0.140 57.858 1.00 23.03 37 GLY C O 1
ATOM 2067 N N . GLU C 1 38 ? 18.676 2.241 57.401 1.00 21.72 38 GLU C N 1
ATOM 2068 C CA . GLU C 1 38 ? 17.268 1.904 57.270 1.00 21.49 38 GLU C CA 1
ATOM 2069 C C . GLU C 1 38 ? 16.787 1.474 55.898 1.00 23.79 38 GLU C C 1
ATOM 2070 O O . GLU C 1 38 ? 15.604 1.139 55.763 1.00 28.01 38 GLU C O 1
ATOM 2076 N N . ARG C 1 39 ? 17.687 1.461 54.900 1.00 20.80 39 ARG C N 1
ATOM 2077 C CA . ARG C 1 39 ? 17.267 1.305 53.530 1.00 22.19 39 ARG C CA 1
ATOM 2078 C C . ARG C 1 39 ? 18.091 0.255 52.793 1.00 22.40 39 ARG C C 1
ATOM 2079 O O . ARG C 1 39 ? 19.317 0.100 52.979 1.00 22.99 39 ARG C O 1
ATOM 2087 N N . VAL C 1 40 ? 17.365 -0.430 51.936 1.00 18.47 40 VAL C N 1
ATOM 2088 C CA . VAL C 1 40 ? 17.986 -1.364 50.954 1.00 19.25 40 VAL C CA 1
ATOM 2089 C C . VAL C 1 40 ? 18.593 -0.476 49.883 1.00 19.20 40 VAL C C 1
ATOM 2090 O O . VAL C 1 40 ? 17.854 0.062 49.078 1.00 23.27 40 VAL C O 1
ATOM 2094 N N . HIS C 1 41 ? 19.922 -0.377 49.867 1.00 17.36 41 HIS C N 1
ATOM 2095 C CA . HIS C 1 41 ? 20.635 0.458 48.849 1.00 20.91 41 HIS C CA 1
ATOM 2096 C C . HIS C 1 41 ? 22.036 -0.077 48.745 1.00 18.90 41 HIS C C 1
ATOM 2097 O O . HIS C 1 41 ? 22.746 -0.202 49.745 1.00 18.90 41 HIS C O 1
ATOM 2104 N N . ALA C 1 42 ? 22.470 -0.291 47.479 1.00 20.53 42 ALA C N 1
ATOM 2105 C CA . ALA C 1 42 ? 23.768 -0.907 47.223 1.00 19.02 42 ALA C CA 1
ATOM 2106 C C . ALA C 1 42 ? 24.921 -0.210 47.912 1.00 18.49 42 ALA C C 1
ATOM 2107 O O . ALA C 1 42 ? 25.863 -0.893 48.309 1.00 22.28 42 ALA C O 1
ATOM 2109 N N . ASN C 1 43 ? 24.843 1.110 48.050 1.00 18.97 43 ASN C N 1
ATOM 2110 C CA . ASN C 1 43 ? 25.924 1.859 48.680 1.00 23.53 43 ASN C CA 1
ATOM 2111 C C . ASN C 1 43 ? 26.151 1.563 50.176 1.00 19.41 43 ASN C C 1
ATOM 2112 O O . ASN C 1 43 ? 27.176 1.837 50.742 1.00 22.35 43 ASN C O 1
ATOM 2117 N N . TYR C 1 44 ? 25.176 0.855 50.777 1.00 18.19 44 TYR C N 1
ATOM 2118 C CA . TYR C 1 44 ? 25.209 0.551 52.210 1.00 19.52 44 TYR C CA 1
ATOM 2119 C C . TYR C 1 44 ? 25.221 -0.912 52.479 1.00 19.94 44 TYR C C 1
ATOM 2120 O O . TYR C 1 44 ? 24.946 -1.350 53.629 1.00 21.22 44 TYR C O 1
ATOM 2129 N N . ARG C 1 45 ? 25.422 -1.760 51.449 1.00 18.33 45 ARG C N 1
ATOM 2130 C CA . ARG C 1 45 ? 25.383 -3.149 51.621 1.00 17.76 45 ARG C CA 1
ATOM 2131 C C . ARG C 1 45 ? 26.583 -3.676 52.355 1.00 17.62 45 ARG C C 1
ATOM 2132 O O . ARG C 1 45 ? 27.739 -3.299 52.055 1.00 19.03 45 ARG C O 1
ATOM 2140 N N . ILE C 1 46 ? 26.342 -4.593 53.313 1.00 19.05 46 ILE C N 1
ATOM 2141 C CA . ILE C 1 46 ? 27.404 -5.171 54.057 1.00 19.27 46 ILE C CA 1
ATOM 2142 C C . ILE C 1 46 ? 27.859 -6.467 53.401 1.00 16.36 46 ILE C C 1
ATOM 2143 O O . ILE C 1 46 ? 29.040 -6.577 52.950 1.00 21.86 46 ILE C O 1
ATOM 2148 N N . ILE C 1 47 ? 26.979 -7.488 53.404 1.00 17.93 47 ILE C N 1
ATOM 2149 C CA . ILE C 1 47 ? 27.217 -8.794 52.846 1.00 18.54 47 ILE C CA 1
ATOM 2150 C C . ILE C 1 47 ? 25.908 -9.507 52.688 1.00 19.92 47 ILE C C 1
ATOM 2151 O O . ILE C 1 47 ? 24.922 -9.149 53.426 1.00 20.25 47 ILE C O 1
ATOM 2156 N N . GLY C 1 48 ? 25.893 -10.531 51.873 1.00 20.88 48 GLY C N 1
ATOM 2157 C CA . GLY C 1 48 ? 24.784 -11.356 51.673 1.00 17.24 48 GLY C CA 1
ATOM 2158 C C . GLY C 1 48 ? 25.172 -12.812 51.561 1.00 18.94 48 GLY C C 1
ATOM 2159 O O . GLY C 1 48 ? 26.347 -13.187 51.668 1.00 21.56 48 GLY C O 1
ATOM 2160 N N . TYR C 1 49 ? 24.154 -13.639 51.387 1.00 20.95 49 TYR C N 1
ATOM 2161 C CA . TYR C 1 49 ? 24.324 -15.069 51.283 1.00 21.13 49 TYR C CA 1
ATOM 2162 C C . TYR C 1 49 ? 23.375 -15.602 50.272 1.00 20.54 49 TYR C C 1
ATOM 2163 O O . TYR C 1 49 ? 22.167 -15.265 50.263 1.00 21.47 49 TYR C O 1
ATOM 2172 N N . VAL C 1 50 ? 23.923 -16.470 49.394 1.00 22.24 50 VAL C N 1
ATOM 2173 C CA . VAL C 1 50 ? 23.145 -17.047 48.338 1.00 22.11 50 VAL C CA 1
ATOM 2174 C C . VAL C 1 50 ? 22.894 -18.541 48.660 1.00 22.60 50 VAL C C 1
ATOM 2175 O O . VAL C 1 50 ? 23.816 -19.352 48.664 1.00 24.02 50 VAL C O 1
ATOM 2179 N N . LYS C 1 51 ? 21.656 -18.924 48.860 1.00 21.12 51 LYS C N 1
ATOM 2180 C CA . LYS C 1 51 ? 21.374 -20.268 49.313 1.00 28.64 51 LYS C CA 1
ATOM 2181 C C . LYS C 1 51 ? 21.710 -21.404 48.349 1.00 30.55 51 LYS C C 1
ATOM 2182 O O . LYS C 1 51 ? 22.205 -22.414 48.792 1.00 34.97 51 LYS C O 1
ATOM 2188 N N . ASN C 1 52 ? 21.477 -21.229 47.045 1.00 25.96 52 ASN C N 1
ATOM 2189 C CA . ASN C 1 52 ? 21.602 -22.310 46.074 1.00 29.20 52 ASN C CA 1
ATOM 2190 C C . ASN C 1 52 ? 23.057 -22.689 45.779 1.00 32.71 52 ASN C C 1
ATOM 2191 O O . ASN C 1 52 ? 23.304 -23.761 45.276 1.00 47.14 52 ASN C O 1
ATOM 2196 N N . ILE C 1 53 ? 24.004 -21.818 46.130 1.00 28.71 53 ILE C N 1
ATOM 2197 C CA . ILE C 1 53 ? 25.435 -22.116 46.066 1.00 31.95 53 ILE C CA 1
ATOM 2198 C C . ILE C 1 53 ? 26.068 -22.237 47.458 1.00 30.52 53 ILE C C 1
ATOM 2199 O O . ILE C 1 53 ? 27.274 -22.461 47.573 1.00 29.72 53 ILE C O 1
ATOM 2204 N N . SER C 1 54 ? 25.264 -22.056 48.506 1.00 27.07 54 SER C N 1
ATOM 2205 C CA . SER C 1 54 ? 25.722 -22.129 49.911 1.00 27.47 54 SER C CA 1
ATOM 2206 C C . SER C 1 54 ? 27.012 -21.348 50.164 1.00 31.84 54 SER C C 1
ATOM 2207 O O . SER C 1 54 ? 27.996 -21.887 50.663 1.00 32.72 54 SER C O 1
ATOM 2210 N N . GLN C 1 55 ? 26.990 -20.057 49.825 1.00 27.00 55 GLN C N 1
ATOM 2211 C CA . GLN C 1 55 ? 28.120 -19.186 49.981 1.00 28.78 55 GLN C CA 1
ATOM 2212 C C . GLN C 1 55 ? 27.654 -17.760 50.249 1.00 22.35 55 GLN C C 1
ATOM 2213 O O . GLN C 1 55 ? 26.649 -17.330 49.675 1.00 25.62 55 GLN C O 1
ATOM 2219 N N . GLU C 1 56 ? 28.490 -17.047 50.996 1.00 26.11 56 GLU C N 1
ATOM 2220 C CA . GLU C 1 56 ? 28.426 -15.602 51.154 1.00 27.05 56 GLU C CA 1
ATOM 2221 C C . GLU C 1 56 ? 28.698 -15.061 49.756 1.00 27.58 56 GLU C C 1
ATOM 2222 O O . GLU C 1 56 ? 29.500 -15.663 49.001 1.00 28.93 56 GLU C O 1
ATOM 2228 N N . ASN C 1 57 ? 28.084 -13.929 49.406 1.00 23.32 57 ASN C N 1
ATOM 2229 C CA . ASN C 1 57 ? 28.473 -13.155 48.257 1.00 22.75 57 ASN C CA 1
ATOM 2230 C C . ASN C 1 57 ? 29.614 -12.199 48.574 1.00 22.43 57 ASN C C 1
ATOM 2231 O O . ASN C 1 57 ? 30.147 -12.199 49.703 1.00 28.24 57 ASN C O 1
ATOM 2236 N N . ALA C 1 58 ? 29.989 -11.340 47.625 1.00 22.76 58 ALA C N 1
ATOM 2237 C CA . ALA C 1 58 ? 31.097 -10.412 47.826 1.00 23.28 58 ALA C CA 1
ATOM 2238 C C . ALA C 1 58 ? 30.709 -9.354 48.875 1.00 22.57 58 ALA C C 1
ATOM 2239 O O . ALA C 1 58 ? 29.570 -8.886 48.887 1.00 26.53 58 ALA C O 1
ATOM 2241 N N . PRO C 1 59 ? 31.647 -9.041 49.783 1.00 23.02 59 PRO C N 1
ATOM 2242 C CA . PRO C 1 59 ? 31.438 -7.916 50.691 1.00 22.70 59 PRO C CA 1
ATOM 2243 C C . PRO C 1 59 ? 31.064 -6.641 49.932 1.00 21.81 59 PRO C C 1
ATOM 2244 O O . PRO C 1 59 ? 31.575 -6.375 48.834 1.00 25.32 59 PRO C O 1
ATOM 2248 N N . GLY C 1 60 ? 30.134 -5.856 50.490 1.00 24.26 60 GLY C N 1
ATOM 2249 C CA . GLY C 1 60 ? 29.716 -4.618 49.932 1.00 34.82 60 GLY C CA 1
ATOM 2250 C C . GLY C 1 60 ? 30.448 -3.449 50.548 1.00 24.80 60 GLY C C 1
ATOM 2251 O O . GLY C 1 60 ? 31.341 -3.627 51.345 1.00 20.77 60 GLY C O 1
ATOM 2252 N N . PRO C 1 61 ? 30.085 -2.226 50.185 1.00 23.61 61 PRO C N 1
ATOM 2253 C CA . PRO C 1 61 ? 30.753 -1.023 50.700 1.00 23.09 61 PRO C CA 1
ATOM 2254 C C . PRO C 1 61 ? 30.754 -0.846 52.177 1.00 21.03 61 PRO C C 1
ATOM 2255 O O . PRO C 1 61 ? 31.647 -0.216 52.725 1.00 22.22 61 PRO C O 1
ATOM 2259 N N . ALA C 1 62 ? 29.711 -1.374 52.839 1.00 20.16 62 ALA C N 1
ATOM 2260 C CA . ALA C 1 62 ? 29.582 -1.178 54.303 1.00 20.44 62 ALA C CA 1
ATOM 2261 C C . ALA C 1 62 ? 30.291 -2.285 55.158 1.00 20.06 62 ALA C C 1
ATOM 2262 O O . ALA C 1 62 ? 30.255 -2.315 56.404 1.00 25.34 62 ALA C O 1
ATOM 2264 N N . HIS C 1 63 ? 30.932 -3.226 54.478 1.00 23.34 63 HIS C N 1
ATOM 2265 C CA . HIS C 1 63 ? 31.694 -4.294 55.142 1.00 20.84 63 HIS C CA 1
ATOM 2266 C C . HIS C 1 63 ? 32.995 -3.727 55.709 1.00 21.96 63 HIS C C 1
ATOM 2267 O O . HIS C 1 63 ? 33.728 -2.972 54.999 1.00 24.06 63 HIS C O 1
ATOM 2274 N N . ASN C 1 64 ? 33.251 -4.041 56.999 1.00 26.06 64 ASN C N 1
ATOM 2275 C CA . ASN C 1 64 ? 34.458 -3.585 57.694 1.00 29.99 64 ASN C CA 1
ATOM 2276 C C . ASN C 1 64 ? 35.467 -4.684 58.016 1.00 27.16 64 ASN C C 1
ATOM 2277 O O . ASN C 1 64 ? 36.462 -4.432 58.677 1.00 34.90 64 ASN C O 1
ATOM 2282 N N . GLY C 1 65 ? 35.238 -5.889 57.512 1.00 24.01 65 GLY C N 1
ATOM 2283 C CA . GLY C 1 65 ? 36.113 -7.046 57.706 1.00 25.88 65 GLY C CA 1
ATOM 2284 C C . GLY C 1 65 ? 35.839 -7.804 59.004 1.00 25.90 65 GLY C C 1
ATOM 2285 O O . GLY C 1 65 ? 36.550 -8.731 59.330 1.00 33.90 65 GLY C O 1
ATOM 2286 N N . ARG C 1 66 ? 34.821 -7.386 59.719 1.00 24.41 66 ARG C N 1
ATOM 2287 C CA . ARG C 1 66 ? 34.459 -7.974 61.039 1.00 22.52 66 ARG C CA 1
ATOM 2288 C C . ARG C 1 66 ? 33.084 -8.656 61.041 1.00 22.26 66 ARG C C 1
ATOM 2289 O O . ARG C 1 66 ? 32.594 -9.069 62.115 1.00 28.98 66 ARG C O 1
ATOM 2297 N N . GLU C 1 67 ? 32.418 -8.755 59.925 1.00 23.10 67 GLU C N 1
ATOM 2298 C CA . GLU C 1 67 ? 31.041 -9.232 59.812 1.00 26.39 67 GLU C CA 1
ATOM 2299 C C . GLU C 1 67 ? 31.041 -10.618 59.122 1.00 21.72 67 GLU C C 1
ATOM 2300 O O . GLU C 1 67 ? 31.703 -10.797 58.084 1.00 29.81 67 GLU C O 1
ATOM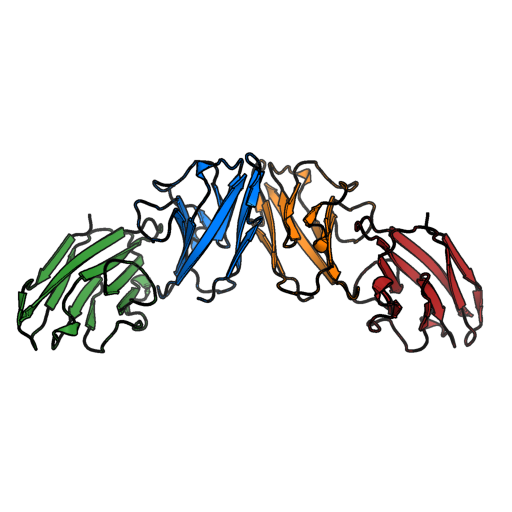 2306 N N . THR C 1 68 ? 30.343 -11.582 59.691 1.00 24.61 68 THR C N 1
ATOM 2307 C CA . THR C 1 68 ? 30.125 -12.909 59.177 1.00 23.54 68 THR C CA 1
ATOM 2308 C C . THR C 1 68 ? 28.623 -13.161 59.008 1.00 21.28 68 THR C C 1
ATOM 2309 O O . THR C 1 68 ? 27.838 -12.909 59.967 1.00 22.29 68 THR C O 1
ATOM 2313 N N . ILE C 1 69 ? 28.205 -13.680 57.854 1.00 20.41 69 ILE C N 1
ATOM 2314 C CA . ILE C 1 69 ? 26.820 -14.048 57.624 1.00 20.63 69 ILE C CA 1
ATOM 2315 C C . ILE C 1 69 ? 26.725 -15.556 57.569 1.00 21.58 69 ILE C C 1
ATOM 2316 O O . ILE C 1 69 ? 27.619 -16.266 57.046 1.00 24.11 69 ILE C O 1
ATOM 2321 N N . TYR C 1 70 ? 25.675 -16.032 58.222 1.00 20.64 70 TYR C N 1
ATOM 2322 C CA . TYR C 1 70 ? 25.372 -17.450 58.263 1.00 22.16 70 TYR C CA 1
ATOM 2323 C C . TYR C 1 70 ? 24.232 -17.823 57.307 1.00 19.60 70 TYR C C 1
ATOM 2324 O O . TYR C 1 70 ? 23.531 -16.950 56.820 1.00 22.59 70 TYR C O 1
ATOM 2333 N N . PRO C 1 71 ? 24.050 -19.164 57.055 1.00 24.34 71 PRO C N 1
ATOM 2334 C CA . PRO C 1 71 ? 23.131 -19.585 56.008 1.00 27.01 71 PRO C CA 1
ATOM 2335 C C . PRO C 1 71 ? 21.707 -19.272 56.192 1.00 26.88 71 PRO C C 1
ATOM 2336 O O . PRO C 1 71 ? 20.985 -19.318 55.202 1.00 29.50 71 PRO C O 1
ATOM 2340 N N . ASN C 1 72 ? 21.324 -18.915 57.431 1.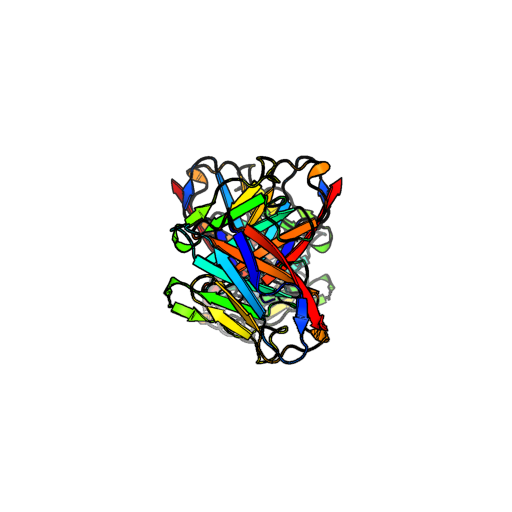00 23.43 72 ASN C N 1
ATOM 2341 C CA . ASN C 1 72 ? 19.948 -18.525 57.722 1.00 25.70 72 ASN C CA 1
ATOM 2342 C C . ASN C 1 72 ? 19.792 -17.032 57.791 1.00 23.48 72 ASN C C 1
ATOM 2343 O O . ASN C 1 72 ? 18.720 -16.500 58.184 1.00 24.89 72 ASN C O 1
ATOM 2348 N N . GLY C 1 73 ? 20.858 -16.343 57.392 1.00 23.72 73 GLY C N 1
ATOM 2349 C CA . GLY C 1 73 ? 20.800 -14.876 57.369 1.00 23.45 73 GLY C CA 1
ATOM 2350 C C . GLY C 1 73 ? 21.351 -14.231 58.657 1.00 19.05 73 GLY C C 1
ATOM 2351 O O . GLY C 1 73 ? 21.563 -13.041 58.710 1.00 19.41 73 GLY C O 1
ATOM 2352 N N . THR C 1 74 ? 21.589 -15.043 59.706 1.00 20.45 74 THR C N 1
ATOM 2353 C CA . THR C 1 74 ? 22.184 -14.484 60.936 1.00 18.15 74 THR C CA 1
ATOM 2354 C C . THR C 1 74 ? 23.497 -13.686 60.666 1.00 17.40 74 THR C C 1
ATOM 2355 O O . THR C 1 74 ? 24.399 -14.199 59.973 1.00 19.99 74 THR C O 1
ATOM 2359 N N . LEU C 1 75 ? 23.595 -12.493 61.226 1.00 19.50 75 LEU C N 1
ATOM 2360 C CA . LEU C 1 75 ? 24.819 -11.653 61.138 1.00 19.64 75 LEU C CA 1
ATOM 2361 C C . LEU C 1 75 ? 25.611 -11.614 62.420 1.00 19.12 75 LEU C C 1
ATOM 2362 O O . LEU C 1 75 ? 25.010 -11.339 63.500 1.00 22.22 75 LEU C O 1
ATOM 2367 N N . LEU C 1 76 ? 26.891 -11.904 62.369 1.00 20.68 76 LEU C N 1
ATOM 2368 C CA . LEU C 1 76 ? 27.827 -11.764 63.462 1.00 21.11 76 LEU C CA 1
ATOM 2369 C C . LEU C 1 76 ? 28.781 -10.575 63.205 1.00 18.44 76 LEU C C 1
ATOM 2370 O O . LEU C 1 76 ? 29.377 -10.528 62.187 1.00 22.24 76 LEU C O 1
ATOM 2375 N N . ILE C 1 77 ? 28.869 -9.643 64.152 1.00 19.15 77 ILE C N 1
ATOM 2376 C CA . ILE C 1 77 ? 29.842 -8.535 64.119 1.00 22.21 77 ILE C CA 1
ATOM 2377 C C . ILE C 1 77 ? 30.770 -8.685 65.314 1.00 20.12 77 ILE C C 1
ATOM 2378 O O . ILE C 1 77 ? 30.351 -8.666 66.455 1.00 25.38 77 ILE C O 1
ATOM 2383 N N . GLN C 1 78 ? 32.049 -8.880 65.062 1.00 23.82 78 GLN C N 1
ATOM 2384 C CA . GLN C 1 78 ? 33.049 -9.016 66.090 1.00 26.60 78 GLN C CA 1
ATOM 2385 C C . GLN C 1 78 ? 33.782 -7.723 66.292 1.00 25.44 78 GLN C C 1
ATOM 2386 O O . GLN C 1 78 ? 33.824 -6.856 65.376 1.00 25.23 78 GLN C O 1
ATOM 2392 N N . ASN C 1 79 ? 34.448 -7.642 67.438 1.00 24.80 79 ASN C N 1
ATOM 2393 C CA . ASN C 1 79 ? 35.292 -6.462 67.758 1.00 26.42 79 ASN C CA 1
ATOM 2394 C C . ASN C 1 79 ? 34.574 -5.148 67.483 1.00 23.97 79 ASN C C 1
ATOM 2395 O O . ASN C 1 79 ? 35.131 -4.300 66.743 1.00 27.84 79 ASN C O 1
ATOM 2400 N N . VAL C 1 80 ? 33.377 -4.959 68.056 1.00 23.19 80 VAL C N 1
ATOM 2401 C CA . VAL C 1 80 ? 32.483 -3.921 67.629 1.00 22.87 80 VAL C CA 1
ATOM 2402 C C . VAL C 1 80 ? 33.067 -2.578 68.025 1.00 24.95 80 VAL C C 1
ATOM 2403 O O . VAL C 1 80 ? 33.717 -2.452 69.064 1.00 28.05 80 VAL C O 1
ATOM 2407 N N . THR C 1 81 ? 32.859 -1.597 67.152 1.00 27.82 81 THR C N 1
ATOM 2408 C CA . THR C 1 81 ? 33.270 -0.232 67.395 1.00 24.77 81 THR C CA 1
ATOM 2409 C C . THR C 1 81 ? 32.069 0.620 67.585 1.00 24.29 81 THR C C 1
ATOM 2410 O O . THR C 1 81 ? 30.945 0.230 67.266 1.00 27.59 81 THR C O 1
ATOM 2414 N N . HIS C 1 82 ? 32.292 1.853 68.046 1.00 26.33 82 HIS C N 1
ATOM 2415 C CA . HIS C 1 82 ? 31.216 2.804 68.154 1.00 27.40 82 HIS C CA 1
ATOM 2416 C C . HIS C 1 82 ? 30.578 3.105 66.821 1.00 29.83 82 HIS C C 1
ATOM 2417 O O . HIS C 1 82 ? 29.369 3.253 66.750 1.00 29.54 82 HIS C O 1
ATOM 2424 N N . ASN C 1 83 ? 31.378 3.084 65.746 1.00 30.59 83 ASN C N 1
ATOM 2425 C CA . ASN C 1 83 ? 30.835 3.326 64.403 1.00 34.38 83 ASN C CA 1
ATOM 2426 C C . ASN C 1 83 ? 29.876 2.226 63.959 1.00 29.69 83 ASN C C 1
ATOM 2427 O O . ASN C 1 83 ? 29.066 2.448 63.112 1.00 31.54 83 ASN C O 1
ATOM 2432 N N . ASP C 1 84 ? 29.953 1.048 64.571 1.00 26.97 84 ASP C N 1
ATOM 2433 C CA . ASP C 1 84 ? 29.057 -0.065 64.169 1.00 25.47 84 ASP C CA 1
ATOM 2434 C C . ASP C 1 84 ? 27.667 0.139 64.728 1.00 24.29 84 ASP C C 1
ATOM 2435 O O . ASP C 1 84 ? 26.717 -0.438 64.229 1.00 25.40 84 ASP C O 1
ATOM 2440 N N . ALA C 1 85 ? 27.543 0.966 65.763 1.00 21.94 85 ALA C N 1
ATOM 2441 C CA . ALA C 1 85 ? 26.243 1.164 66.357 1.00 23.60 85 ALA C CA 1
ATOM 2442 C C . ALA C 1 85 ? 25.272 1.704 65.356 1.00 26.24 85 ALA C C 1
ATOM 2443 O O . ALA C 1 85 ? 25.640 2.415 64.447 1.00 27.17 85 ALA C O 1
ATOM 2445 N N . GLY C 1 86 ? 24.007 1.415 65.561 1.00 25.87 86 GLY C N 1
ATOM 2446 C CA . GLY C 1 86 ? 22.929 1.949 64.785 1.00 27.70 86 GLY C CA 1
ATOM 2447 C C . GLY C 1 86 ? 21.967 0.905 64.214 1.00 21.68 86 GLY C C 1
ATOM 2448 O O . GLY C 1 86 ? 21.812 -0.214 64.745 1.00 26.26 86 GLY C O 1
ATOM 2449 N N . ILE C 1 87 ? 21.376 1.317 63.085 1.00 25.62 87 ILE C N 1
ATOM 2450 C CA . ILE C 1 87 ? 20.273 0.649 62.421 1.00 21.53 87 ILE C CA 1
ATOM 2451 C C . ILE C 1 87 ? 20.855 -0.251 61.344 1.00 19.61 87 ILE C C 1
ATOM 2452 O O . ILE C 1 87 ? 21.793 0.160 60.632 1.00 22.82 87 ILE C O 1
ATOM 2457 N N . TYR C 1 88 ? 20.334 -1.452 61.276 1.00 18.22 88 TYR C N 1
ATOM 2458 C CA . TYR C 1 88 ? 20.654 -2.511 60.276 1.00 18.72 88 TYR C CA 1
ATOM 2459 C C . TYR C 1 88 ? 19.388 -3.012 59.626 1.00 21.82 88 TYR C C 1
ATOM 2460 O O . TYR C 1 88 ? 18.336 -3.210 60.266 1.00 21.25 88 TYR C O 1
ATOM 2469 N N . THR C 1 89 ? 19.461 -3.268 58.296 1.00 18.85 89 THR C N 1
ATOM 2470 C CA . THR C 1 89 ? 18.335 -3.718 57.576 1.00 16.80 89 THR C CA 1
ATOM 2471 C C . THR C 1 89 ? 18.661 -5.034 56.843 1.00 16.93 89 THR C C 1
ATOM 2472 O O . THR C 1 89 ? 19.692 -5.084 56.090 1.00 19.94 89 THR C O 1
ATOM 2476 N N . LEU C 1 90 ? 17.835 -6.057 56.998 1.00 17.71 90 LEU C N 1
ATOM 2477 C CA . LEU C 1 90 ? 17.922 -7.299 56.287 1.00 17.10 90 LEU C CA 1
ATOM 2478 C C . LEU C 1 90 ? 16.941 -7.296 55.164 1.00 21.53 90 LEU C C 1
ATOM 2479 O O . LEU C 1 90 ? 15.765 -6.983 55.321 1.00 21.60 90 LEU C O 1
ATOM 2484 N N . HIS C 1 91 ? 17.445 -7.658 53.944 1.00 16.45 91 HIS C N 1
ATOM 2485 C CA . HIS C 1 91 ? 16.562 -7.898 52.876 1.00 16.07 91 HIS C CA 1
ATOM 2486 C C . HIS C 1 91 ? 16.501 -9.385 52.580 1.00 17.87 91 HIS C C 1
ATOM 2487 O O . HIS C 1 91 ? 17.510 -10.066 52.402 1.00 19.42 91 HIS C O 1
ATOM 2494 N N . VAL C 1 92 ? 15.285 -9.920 52.811 1.00 19.72 92 VAL C N 1
ATOM 2495 C CA . VAL C 1 92 ? 15.067 -11.358 52.627 1.00 17.89 92 VAL C CA 1
ATOM 2496 C C . VAL C 1 92 ? 14.543 -11.534 51.202 1.00 16.23 92 VAL C C 1
ATOM 2497 O O . VAL C 1 92 ? 13.480 -11.024 50.834 1.00 19.01 92 VAL C O 1
ATOM 2501 N N . ILE C 1 93 ? 15.356 -12.211 50.386 1.00 19.78 93 ILE C N 1
ATOM 2502 C CA . ILE C 1 93 ? 15.012 -12.416 48.992 1.00 20.51 93 ILE C CA 1
ATOM 2503 C C . ILE C 1 93 ? 14.359 -13.790 48.788 1.00 20.88 93 ILE C C 1
ATOM 2504 O O . ILE C 1 93 ? 14.967 -14.825 49.081 1.00 21.94 93 ILE C O 1
ATOM 2509 N N . LYS C 1 94 ? 13.108 -13.777 48.322 1.00 21.38 94 LYS C N 1
ATOM 2510 C CA . LYS C 1 94 ? 12.331 -14.999 48.135 1.00 23.75 94 LYS C CA 1
ATOM 2511 C C . LYS C 1 94 ? 12.440 -15.466 46.714 1.00 20.18 94 LYS C C 1
ATOM 2512 O O . LYS C 1 94 ? 12.751 -14.625 45.789 1.00 22.34 94 LYS C O 1
ATOM 2518 N N . GLU C 1 95 ? 12.237 -16.745 46.460 1.00 23.48 95 GLU C N 1
ATOM 2519 C CA . GLU C 1 95 ? 12.323 -17.290 45.074 1.00 23.57 95 GLU C CA 1
ATOM 2520 C C . GLU C 1 95 ? 11.359 -16.629 44.102 1.00 23.91 95 GLU C C 1
ATOM 2521 O O . GLU C 1 95 ? 11.677 -16.434 42.912 1.00 26.52 95 GLU C O 1
ATOM 2527 N N . ASN C 1 96 ? 10.223 -16.196 44.619 1.00 24.31 96 ASN C N 1
ATOM 2528 C CA . ASN C 1 96 ? 9.245 -15.466 43.845 1.00 23.41 96 ASN C CA 1
ATOM 2529 C C . ASN C 1 96 ? 9.397 -13.931 43.838 1.00 20.55 96 ASN C C 1
ATOM 2530 O O . ASN C 1 96 ? 8.561 -13.251 43.283 1.00 22.27 96 ASN C O 1
ATOM 2535 N N . LEU C 1 97 ? 10.485 -13.451 44.423 1.00 19.71 97 LEU C N 1
ATOM 2536 C CA . LEU C 1 97 ? 10.785 -12.025 44.535 1.00 18.50 97 LEU C CA 1
ATOM 2537 C C . LEU C 1 97 ? 9.750 -11.190 45.264 1.00 20.90 97 LEU C C 1
ATOM 2538 O O . LEU C 1 97 ? 9.723 -9.994 45.184 1.00 22.91 97 LEU C O 1
ATOM 2543 N N . VAL C 1 98 ? 8.853 -11.844 46.052 1.00 20.33 98 VAL C N 1
ATOM 2544 C CA . VAL C 1 98 ? 8.027 -11.084 46.934 1.00 21.66 98 VAL C CA 1
ATOM 2545 C C . VAL C 1 98 ? 8.847 -11.007 48.254 1.00 23.18 98 VAL C C 1
ATOM 2546 O O . VAL C 1 98 ? 8.672 -11.792 49.197 1.00 23.36 98 VAL C O 1
ATOM 2550 N N . ASN C 1 99 ? 9.734 -10.032 48.303 1.00 22.32 99 ASN C N 1
ATOM 2551 C CA . ASN C 1 99 ? 10.804 -9.917 49.278 1.00 18.91 99 ASN C CA 1
ATOM 2552 C C . ASN C 1 99 ? 10.350 -9.165 50.538 1.00 20.49 99 ASN C C 1
ATOM 2553 O O . ASN C 1 99 ? 9.249 -8.594 50.585 1.00 22.32 99 ASN C O 1
ATOM 2558 N N . GLU C 1 100 ? 11.173 -9.230 51.574 1.00 18.89 100 GLU C N 1
ATOM 2559 C CA . GLU C 1 100 ? 10.849 -8.657 52.878 1.00 20.81 100 GLU C CA 1
ATOM 2560 C C . GLU C 1 100 ? 12.006 -7.883 53.418 1.00 19.85 100 GLU C C 1
ATOM 2561 O O . GLU C 1 100 ? 13.174 -8.291 53.257 1.00 22.58 100 GLU C O 1
ATOM 2567 N N . GLU C 1 101 ? 11.719 -6.778 54.054 1.00 21.17 101 GLU C N 1
ATOM 2568 C CA . GLU C 1 101 ? 12.728 -5.909 54.617 1.00 23.51 101 GLU C CA 1
ATOM 2569 C C . GLU C 1 101 ? 12.486 -5.848 56.147 1.00 25.45 101 GLU C C 1
ATOM 2570 O O . GLU C 1 101 ? 11.322 -5.636 56.575 1.00 27.66 101 GLU C O 1
ATOM 2576 N N . VAL C 1 102 ? 13.525 -6.064 56.921 1.00 23.59 102 VAL C N 1
ATOM 2577 C CA . VAL C 1 102 ? 13.395 -6.066 58.435 1.00 24.02 102 VAL C CA 1
ATOM 2578 C C . VAL C 1 102 ? 14.531 -5.271 59.001 1.00 21.43 102 VAL C C 1
ATOM 2579 O O . VAL C 1 102 ? 15.674 -5.498 58.661 1.00 22.28 102 VAL C O 1
ATOM 2583 N N . THR C 1 103 ? 14.222 -4.357 59.940 1.00 21.90 103 THR C N 1
ATOM 2584 C CA . THR C 1 103 ? 15.194 -3.456 60.481 1.00 23.36 103 THR C CA 1
ATOM 2585 C C . THR C 1 103 ? 15.305 -3.660 61.994 1.00 18.54 103 THR C C 1
ATOM 2586 O O . THR C 1 103 ? 14.277 -3.914 62.669 1.00 25.33 103 THR C O 1
ATOM 2590 N N . ARG C 1 104 ? 16.527 -3.610 62.477 1.00 19.85 104 ARG C N 1
ATOM 2591 C CA . ARG C 1 104 ? 16.864 -3.683 63.880 1.00 21.02 104 ARG C CA 1
ATOM 2592 C C . ARG C 1 104 ? 17.949 -2.701 64.229 1.00 23.03 104 ARG C C 1
ATOM 2593 O O . ARG C 1 104 ? 18.580 -2.058 63.321 1.00 24.25 104 ARG C O 1
ATOM 2601 N N . GLN C 1 105 ? 18.186 -2.552 65.543 1.00 23.45 105 GLN C N 1
ATOM 2602 C CA . GLN C 1 105 ? 19.237 -1.663 65.992 1.00 22.13 105 GLN C CA 1
ATOM 2603 C C . GLN C 1 105 ? 19.977 -2.192 67.209 1.00 21.58 105 GLN C C 1
ATOM 2604 O O . GLN C 1 105 ? 19.399 -2.948 68.027 1.00 28.52 105 GLN C O 1
ATOM 2610 N N . PHE C 1 106 ? 21.235 -1.814 67.367 1.00 20.64 106 PHE C N 1
ATOM 2611 C CA . PHE C 1 106 ? 21.948 -2.017 68.640 1.00 25.25 106 PHE C CA 1
ATOM 2612 C C . PHE C 1 106 ? 22.761 -0.802 69.017 1.00 25.56 106 PHE C C 1
ATOM 2613 O O . PHE C 1 106 ? 23.105 0.046 68.152 1.00 24.68 106 PHE C O 1
ATOM 2621 N N . TYR C 1 107 ? 23.063 -0.727 70.306 1.00 27.07 107 TYR C N 1
ATOM 2622 C CA . TYR C 1 107 ? 23.886 0.324 70.882 1.00 23.20 107 TYR C CA 1
ATOM 2623 C C . TYR C 1 107 ? 25.223 -0.182 71.370 1.00 23.33 107 TYR C C 1
ATOM 2624 O O . TYR C 1 107 ? 25.345 -1.346 71.787 1.00 24.89 107 TYR C O 1
ATOM 2633 N N . VAL C 1 108 ? 26.259 0.676 71.218 1.00 23.10 108 VAL C N 1
ATOM 2634 C CA . VAL C 1 108 ? 27.616 0.339 71.671 1.00 26.00 108 VAL C CA 1
ATOM 2635 C C . VAL C 1 108 ? 28.112 1.285 72.810 1.00 25.77 108 VAL C C 1
ATOM 2636 O O . VAL C 1 108 ? 27.871 2.514 72.736 1.00 28.92 108 VAL C O 1
ATOM 2640 N N . PHE C 1 109 ? 28.774 0.684 73.827 1.00 28.55 109 PHE C N 1
ATOM 2641 C CA . PHE C 1 109 ? 29.210 1.399 75.059 1.00 30.78 109 PHE C CA 1
ATOM 2642 C C . PHE C 1 109 ? 30.741 1.248 75.327 1.00 43.73 109 PHE C C 1
ATOM 2643 O O . PHE C 1 109 ? 31.114 0.109 75.564 1.00 49.15 109 PHE C O 1
ATOM 2652 N N . GLN D 1 2 ? 6.706 11.060 -7.870 1.00 54.46 2 GLN D N 1
ATOM 2653 C CA . GLN D 1 2 ? 7.083 12.503 -7.762 1.00 52.92 2 GLN D CA 1
ATOM 2654 C C . GLN D 1 2 ? 8.599 12.776 -7.967 1.00 50.63 2 GLN D C 1
ATOM 2655 O O . GLN D 1 2 ? 8.938 13.853 -8.405 1.00 57.41 2 GLN D O 1
ATOM 2661 N N . THR D 1 3 ? 9.500 11.853 -7.621 1.00 31.72 3 THR D N 1
ATOM 2662 C CA . THR D 1 3 ? 10.897 12.012 -8.098 1.00 29.22 3 THR D CA 1
ATOM 2663 C C . THR D 1 3 ? 11.054 11.313 -9.453 1.00 27.95 3 THR D C 1
ATOM 2664 O O . THR D 1 3 ? 10.662 10.177 -9.592 1.00 30.59 3 THR D O 1
ATOM 2668 N N . ASN D 1 4 ? 11.611 12.023 -10.443 1.00 26.87 4 ASN D N 1
ATOM 2669 C CA . ASN D 1 4 ? 11.912 11.466 -11.741 1.00 26.33 4 ASN D CA 1
ATOM 2670 C C . ASN D 1 4 ? 13.385 11.382 -11.866 1.00 21.70 4 ASN D C 1
ATOM 2671 O O . ASN D 1 4 ? 14.088 12.266 -11.387 1.00 26.83 4 ASN D O 1
ATOM 2676 N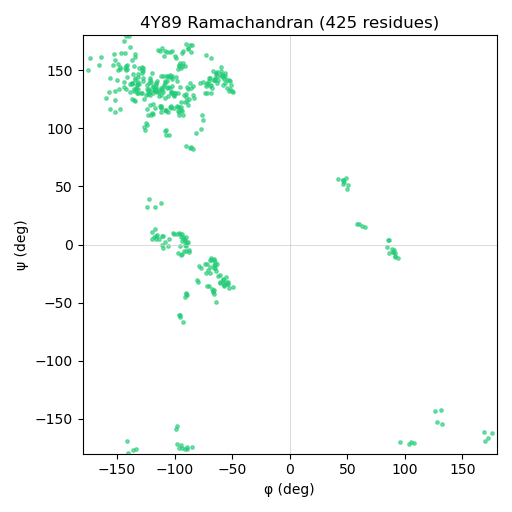 N . ILE D 1 5 ? 13.857 10.333 -12.543 1.00 26.16 5 ILE D N 1
ATOM 2677 C CA . ILE D 1 5 ? 15.275 10.154 -12.777 1.00 24.05 5 ILE D CA 1
ATOM 2678 C C . ILE D 1 5 ? 15.543 9.757 -14.223 1.00 23.81 5 ILE D C 1
ATOM 2679 O O . ILE D 1 5 ? 14.992 8.738 -14.714 1.00 27.80 5 ILE D O 1
ATOM 2684 N N . ASP D 1 6 ? 16.395 10.533 -14.921 1.00 22.75 6 ASP D N 1
ATOM 2685 C CA . ASP D 1 6 ? 16.791 10.210 -16.276 1.00 23.02 6 ASP D CA 1
ATOM 2686 C C . ASP D 1 6 ? 18.186 9.598 -16.290 1.00 20.97 6 ASP D C 1
ATOM 2687 O O . ASP D 1 6 ? 19.119 10.084 -15.678 1.00 26.08 6 ASP D O 1
ATOM 2692 N N . VAL D 1 7 ? 18.292 8.487 -16.989 1.00 23.63 7 VAL D N 1
ATOM 2693 C CA . VAL D 1 7 ? 19.543 7.758 -17.093 1.00 21.10 7 VAL D CA 1
ATOM 2694 C C . VAL D 1 7 ? 20.185 8.216 -18.406 1.00 21.81 7 VAL D C 1
ATOM 2695 O O . VAL D 1 7 ? 19.618 7.996 -19.474 1.00 24.63 7 VAL D O 1
ATOM 2699 N N . VAL D 1 8 ? 21.313 8.896 -18.277 1.00 19.59 8 VAL D N 1
ATOM 2700 C CA . VAL D 1 8 ? 21.985 9.582 -19.439 1.00 22.52 8 VAL D CA 1
ATOM 2701 C C . VAL D 1 8 ? 23.427 9.140 -19.527 1.00 19.98 8 VAL D C 1
ATOM 2702 O O . VAL D 1 8 ? 24.299 9.671 -18.810 1.00 23.02 8 VAL D O 1
ATOM 2706 N N . PRO D 1 9 ? 23.725 8.204 -20.451 1.00 23.97 9 PRO D N 1
ATOM 2707 C CA . PRO D 1 9 ? 22.802 7.479 -21.319 1.00 22.47 9 PRO D CA 1
ATOM 2708 C C . PRO D 1 9 ? 22.415 6.154 -20.675 1.00 23.25 9 PRO D C 1
ATOM 2709 O O . PRO D 1 9 ? 23.108 5.738 -19.764 1.00 27.98 9 PRO D O 1
ATOM 2713 N N . PHE D 1 10 ? 21.359 5.480 -21.151 1.00 25.31 10 PHE D N 1
ATOM 2714 C CA . PHE D 1 10 ? 20.945 4.164 -20.653 1.00 27.30 10 PHE D CA 1
ATOM 2715 C C . PHE D 1 10 ? 21.919 3.030 -21.030 1.00 22.75 10 PHE D C 1
ATOM 2716 O O . PHE D 1 10 ? 22.131 2.078 -20.269 1.00 24.51 10 PHE D O 1
ATOM 2724 N N . ASN D 1 11 ? 22.498 3.151 -22.237 1.00 22.83 11 ASN D N 1
ATOM 2725 C CA . ASN D 1 11 ? 23.510 2.213 -22.726 1.00 25.35 11 ASN D CA 1
ATOM 2726 C C . ASN D 1 11 ? 24.813 2.963 -22.794 1.00 23.24 11 ASN D C 1
ATOM 2727 O O . ASN D 1 11 ? 24.944 3.954 -23.529 1.00 28.30 11 ASN D O 1
ATOM 2732 N N . VAL D 1 12 ? 25.775 2.483 -22.028 1.00 23.16 12 VAL D N 1
ATOM 2733 C CA . VAL D 1 12 ? 26.990 3.244 -21.756 1.00 25.13 12 VAL D CA 1
ATOM 2734 C C . VAL D 1 12 ? 28.179 2.482 -22.326 1.00 25.09 12 VAL D C 1
ATOM 2735 O O . VAL D 1 12 ? 28.296 1.314 -22.086 1.00 26.85 12 VAL D O 1
ATOM 2739 N N . ALA D 1 13 ? 29.084 3.142 -23.077 1.00 23.64 13 ALA D N 1
ATOM 2740 C CA . ALA D 1 13 ? 30.310 2.474 -23.475 1.00 22.38 13 ALA D CA 1
ATOM 2741 C C . ALA D 1 13 ? 31.247 2.321 -22.247 1.00 25.49 13 ALA D C 1
ATOM 2742 O O . ALA D 1 13 ? 31.386 3.244 -21.442 1.00 26.45 13 ALA D O 1
ATOM 2744 N N . GLU D 1 14 ? 31.886 1.161 -22.109 1.00 27.47 14 GLU D N 1
ATOM 2745 C CA . GLU D 1 14 ? 32.926 0.964 -21.126 1.00 26.97 14 GLU D CA 1
ATOM 2746 C C . GLU D 1 14 ? 33.976 2.079 -21.175 1.00 27.10 14 GLU D C 1
ATOM 2747 O O . GLU D 1 14 ? 34.498 2.438 -22.234 1.00 30.28 14 GLU D O 1
ATOM 2753 N N . GLY D 1 15 ? 34.291 2.621 -20.014 1.00 25.62 15 GLY D N 1
ATOM 2754 C CA . GLY D 1 15 ? 35.203 3.727 -19.809 1.00 25.07 15 GLY D CA 1
ATOM 2755 C C . GLY D 1 15 ? 34.634 5.099 -19.974 1.00 25.66 15 GLY D C 1
ATOM 2756 O O . GLY D 1 15 ? 35.385 6.090 -19.806 1.00 28.33 15 GLY D O 1
ATOM 2757 N N . LYS D 1 16 ? 33.355 5.217 -20.343 1.00 25.35 16 LYS D N 1
ATOM 2758 C CA . LYS D 1 16 ? 32.765 6.548 -20.500 1.00 22.81 16 LYS D CA 1
ATOM 2759 C C . LYS D 1 16 ? 31.995 6.840 -19.194 1.00 26.93 16 LYS D C 1
ATOM 2760 O O . LYS D 1 16 ? 32.346 6.279 -18.154 1.00 28.17 16 LYS D O 1
ATOM 2766 N N . GLU D 1 17 ? 31.018 7.723 -19.272 1.00 27.13 17 GLU D N 1
ATOM 2767 C CA . GLU D 1 17 ? 30.395 8.229 -18.004 1.00 26.47 17 GLU D CA 1
ATOM 2768 C C . GLU D 1 17 ? 28.933 8.058 -18.098 1.00 22.99 17 GLU D C 1
ATOM 2769 O O . GLU D 1 17 ? 28.353 8.097 -19.158 1.00 25.45 17 GLU D O 1
ATOM 2775 N N . VAL D 1 18 ? 28.259 7.880 -16.924 1.00 18.43 18 VAL D N 1
ATOM 2776 C CA . VAL D 1 18 ? 26.811 7.886 -16.933 1.00 18.50 18 VAL D CA 1
ATOM 2777 C C . VAL D 1 18 ? 26.297 8.813 -15.817 1.00 18.54 18 VAL D C 1
ATOM 2778 O O . VAL D 1 18 ? 26.964 8.994 -14.794 1.00 21.76 18 VAL D O 1
ATOM 2782 N N . LEU D 1 19 ? 25.180 9.451 -16.093 1.00 18.11 19 LEU D N 1
ATOM 2783 C CA . LEU D 1 19 ? 24.496 10.332 -15.111 1.00 18.87 19 LEU D CA 1
ATOM 2784 C C . LEU D 1 19 ? 23.191 9.729 -14.830 1.00 20.22 19 LEU D C 1
ATOM 2785 O O . LEU D 1 19 ? 22.466 9.276 -15.682 1.00 22.13 19 LEU D O 1
ATOM 2790 N N . LEU D 1 20 ? 22.846 9.701 -13.521 1.00 20.54 20 LEU D N 1
ATOM 2791 C CA . LEU D 1 20 ? 21.479 9.431 -13.115 1.00 16.71 20 LEU D CA 1
ATOM 2792 C C . LEU D 1 20 ? 20.912 10.762 -12.616 1.00 18.19 20 LEU D C 1
ATOM 2793 O O . LEU D 1 20 ? 21.216 11.205 -11.476 1.00 20.71 20 LEU D O 1
ATOM 2798 N N . VAL D 1 21 ? 20.159 11.433 -13.487 1.00 20.79 21 VAL D N 1
ATOM 2799 C CA . VAL D 1 21 ? 19.820 12.827 -13.305 1.00 19.36 21 VAL D CA 1
ATOM 2800 C C . VAL D 1 21 ? 18.489 12.878 -12.537 1.00 17.86 21 VAL D C 1
ATOM 2801 O O . VAL D 1 21 ? 17.471 12.401 -13.051 1.00 20.57 21 VAL D O 1
ATOM 2805 N N . VAL D 1 22 ? 18.518 13.562 -11.374 1.00 18.54 22 VAL D N 1
ATOM 2806 C CA . VAL D 1 22 ? 17.383 13.594 -10.441 1.00 21.85 22 VAL D CA 1
ATOM 2807 C C . VAL D 1 22 ? 16.613 14.880 -10.575 1.00 22.26 22 VAL D C 1
ATOM 2808 O O . VAL D 1 22 ? 17.208 15.930 -10.605 1.00 28.28 22 VAL D O 1
ATOM 2812 N N . HIS D 1 23 ? 15.295 14.753 -10.717 1.00 25.36 23 HIS D N 1
ATOM 2813 C CA . HIS D 1 23 ? 14.351 15.864 -10.765 1.00 27.16 23 HIS D CA 1
ATOM 2814 C C . HIS D 1 23 ? 13.393 15.729 -9.623 1.00 29.41 23 HIS D C 1
ATOM 2815 O O . HIS D 1 23 ? 12.619 14.792 -9.549 1.00 31.37 23 HIS D O 1
ATOM 2822 N N . ASN D 1 24 ? 13.479 16.649 -8.686 1.00 26.91 24 ASN D N 1
ATOM 2823 C CA . ASN D 1 24 ? 12.527 16.677 -7.598 1.00 27.59 24 ASN D CA 1
ATOM 2824 C C . ASN D 1 24 ? 12.517 18.054 -7.098 1.00 38.97 24 ASN D C 1
ATOM 2825 O O . ASN D 1 24 ? 13.536 18.554 -6.584 1.00 48.53 24 ASN D O 1
ATOM 2830 N N . GLU D 1 25 ? 11.347 18.660 -7.241 1.00 48.02 25 GLU D N 1
ATOM 2831 C CA . GLU D 1 25 ? 11.123 20.066 -6.924 1.00 59.41 25 GLU D CA 1
ATOM 2832 C C . GLU D 1 25 ? 10.758 20.295 -5.467 1.00 63.13 25 GLU D C 1
ATOM 2833 O O . GLU D 1 25 ? 10.591 21.454 -5.057 1.00 59.25 25 GLU D O 1
ATOM 2839 N N . SER D 1 26 ? 10.596 19.208 -4.708 1.00 50.73 26 SER D N 1
ATOM 2840 C CA . SER D 1 26 ? 10.176 19.314 -3.293 1.00 44.05 26 SER D CA 1
ATOM 2841 C C . SER D 1 26 ? 11.025 20.286 -2.518 1.00 39.08 26 SER D C 1
ATOM 2842 O O . SER D 1 26 ? 12.244 20.284 -2.591 1.00 42.71 26 SER D O 1
ATOM 2845 N N . GLN D 1 27 ? 10.376 21.093 -1.705 1.00 49.55 27 GLN D N 1
ATOM 2846 C CA . GLN D 1 27 ? 11.106 22.024 -0.836 1.00 48.90 27 GLN D CA 1
ATOM 2847 C C . GLN D 1 27 ? 11.208 21.527 0.635 1.00 47.48 27 GLN D C 1
ATOM 2848 O O . GLN D 1 27 ? 11.631 22.263 1.530 1.00 47.53 27 GLN D O 1
ATOM 2854 N N . ASN D 1 28 ? 10.828 20.273 0.890 1.00 32.65 28 ASN D N 1
ATOM 2855 C CA . ASN D 1 28 ? 11.105 19.656 2.179 1.00 34.14 28 ASN D CA 1
ATOM 2856 C C . ASN D 1 28 ? 12.122 18.530 2.160 1.00 25.40 28 ASN D C 1
ATOM 2857 O O . ASN D 1 28 ? 11.969 17.605 2.945 1.00 24.52 28 ASN D O 1
ATOM 2862 N N . LEU D 1 29 ? 13.168 18.581 1.330 1.00 29.09 29 LEU D N 1
ATOM 2863 C CA . LEU D 1 29 ? 14.145 17.478 1.278 1.00 22.70 29 LEU D CA 1
ATOM 2864 C C . LEU D 1 29 ? 15.271 17.650 2.273 1.00 22.57 29 LEU D C 1
ATOM 2865 O O . LEU D 1 29 ? 15.790 18.773 2.474 1.00 29.81 29 LEU D O 1
ATOM 2870 N N . TYR D 1 30 ? 15.566 16.556 2.965 1.00 22.38 30 TYR D N 1
ATOM 2871 C CA . TYR D 1 30 ? 16.686 16.502 3.927 1.00 21.22 30 TYR D CA 1
ATOM 2872 C C . TYR D 1 30 ? 17.985 16.050 3.229 1.00 21.43 30 TYR D C 1
ATOM 2873 O O . TYR D 1 30 ? 19.085 16.584 3.479 1.00 23.37 30 TYR D O 1
ATOM 2882 N N . GLY D 1 31 ? 17.851 15.056 2.373 1.00 19.83 31 GLY D N 1
ATOM 2883 C CA . GLY D 1 31 ? 19.014 14.554 1.644 1.00 19.18 31 GLY D CA 1
ATOM 2884 C C . GLY D 1 31 ? 18.704 13.268 0.919 1.00 20.20 31 GLY D C 1
ATOM 2885 O O . GLY D 1 31 ? 17.581 12.939 0.610 1.00 20.87 31 GLY D O 1
ATOM 2886 N N . TYR D 1 32 ? 19.809 12.656 0.434 1.00 19.41 32 TYR D N 1
ATOM 2887 C CA . TYR D 1 32 ? 19.714 11.508 -0.430 1.00 21.59 32 TYR D CA 1
ATOM 2888 C C . TYR D 1 32 ? 20.782 10.513 -0.111 1.00 21.82 32 TYR D C 1
ATOM 2889 O O . TYR D 1 32 ? 21.839 10.906 0.379 1.00 22.49 32 TYR D O 1
ATOM 2898 N N . ASN D 1 33 ? 20.527 9.271 -0.419 1.00 19.75 33 ASN D N 1
ATOM 2899 C CA . ASN D 1 33 ? 21.548 8.248 -0.482 1.00 17.36 33 ASN D CA 1
ATOM 2900 C C . ASN D 1 33 ? 21.283 7.406 -1.747 1.00 16.34 33 ASN D C 1
ATOM 2901 O O . ASN D 1 33 ? 20.153 7.032 -2.060 1.00 18.01 33 ASN D O 1
ATOM 2906 N N . TRP D 1 34 ? 22.400 7.075 -2.434 1.00 16.95 34 TRP D N 1
ATOM 2907 C CA . TRP D 1 34 ? 22.343 6.100 -3.480 1.00 14.98 34 TRP D CA 1
ATOM 2908 C C . TRP D 1 34 ? 22.857 4.770 -3.059 1.00 19.47 34 TRP D C 1
ATOM 2909 O O . TRP D 1 34 ? 23.823 4.677 -2.339 1.00 19.82 34 TRP D O 1
ATOM 2920 N N . TYR D 1 35 ? 22.232 3.733 -3.598 1.00 20.17 35 TYR D N 1
ATOM 2921 C CA . TYR D 1 35 ? 22.572 2.364 -3.361 1.00 15.89 35 TYR D CA 1
ATOM 2922 C C . TYR D 1 35 ? 22.784 1.588 -4.687 1.00 17.32 35 TYR D C 1
ATOM 2923 O O . TYR D 1 35 ? 22.046 1.800 -5.631 1.00 19.87 35 TYR D O 1
ATOM 2932 N N . LYS D 1 36 ? 23.647 0.605 -4.618 1.00 16.87 36 LYS D N 1
ATOM 2933 C CA . LYS D 1 36 ? 23.783 -0.345 -5.761 1.00 16.33 36 LYS D CA 1
ATOM 2934 C C . LYS D 1 36 ? 22.802 -1.464 -5.502 1.00 18.74 36 LYS D C 1
ATOM 2935 O O . LYS D 1 36 ? 22.800 -2.074 -4.391 1.00 22.10 36 LYS D O 1
ATOM 2941 N N . GLY D 1 37 ? 21.946 -1.757 -6.471 1.00 20.84 37 GLY D N 1
ATOM 2942 C CA . GLY D 1 37 ? 20.991 -2.814 -6.362 1.00 20.10 37 GLY D CA 1
ATOM 2943 C C . GLY D 1 37 ? 19.622 -2.205 -6.090 1.00 20.50 37 GLY D C 1
ATOM 2944 O O . GLY D 1 37 ? 19.424 -0.990 -6.212 1.00 24.23 37 GLY D O 1
ATOM 2945 N N . GLU D 1 38 ? 18.676 -3.108 -5.800 1.00 20.42 38 GLU D N 1
ATOM 2946 C CA . GLU D 1 38 ? 17.257 -2.801 -5.684 1.00 22.26 38 GLU D CA 1
ATOM 2947 C C . GLU D 1 38 ? 16.769 -2.346 -4.314 1.00 21.76 38 GLU D C 1
ATOM 2948 O O . GLU D 1 38 ? 15.565 -2.030 -4.178 1.00 26.82 38 GLU D O 1
ATOM 2954 N N . ARG D 1 39 ? 17.655 -2.385 -3.296 1.00 22.96 39 ARG D N 1
ATOM 2955 C CA . ARG D 1 39 ? 17.244 -2.258 -1.902 1.00 25.42 39 ARG D CA 1
ATOM 2956 C C . ARG D 1 39 ? 18.059 -1.166 -1.210 1.00 21.21 39 ARG D C 1
ATOM 2957 O O . ARG D 1 39 ? 19.282 -0.979 -1.361 1.00 23.34 39 ARG D O 1
ATOM 2965 N N . VAL D 1 40 ? 17.346 -0.451 -0.332 1.00 19.80 40 VAL D N 1
ATOM 2966 C CA . VAL D 1 40 ? 17.977 0.412 0.607 1.00 19.17 40 VAL D CA 1
ATOM 2967 C C . VAL D 1 40 ? 18.555 -0.460 1.693 1.00 17.40 40 VAL D C 1
ATOM 2968 O O . VAL D 1 40 ? 17.776 -1.015 2.532 1.00 24.25 40 VAL D O 1
ATOM 2972 N N . HIS D 1 41 ? 19.851 -0.541 1.785 1.00 18.22 41 HIS D N 1
ATOM 2973 C CA . HIS D 1 41 ? 20.597 -1.342 2.736 1.00 21.30 41 HIS D CA 1
ATOM 2974 C C . HIS D 1 41 ? 21.993 -0.842 2.880 1.00 19.35 41 HIS D C 1
ATOM 2975 O O . HIS D 1 41 ? 22.668 -0.670 1.835 1.00 17.94 41 HIS D O 1
ATOM 2982 N N . ALA D 1 42 ? 22.465 -0.550 4.066 1.00 18.45 42 ALA D N 1
ATOM 2983 C CA . ALA D 1 42 ? 23.797 0.025 4.328 1.00 19.64 42 ALA D CA 1
ATOM 2984 C C . ALA D 1 42 ? 24.949 -0.676 3.658 1.00 16.65 42 ALA D C 1
ATOM 2985 O O . ALA D 1 42 ? 25.915 0.013 3.248 1.00 21.15 42 ALA D O 1
ATOM 2987 N N . ASN D 1 43 ? 24.883 -1.995 3.551 1.00 17.45 43 ASN D N 1
ATOM 2988 C CA . ASN D 1 43 ? 25.958 -2.773 2.902 1.00 18.36 43 ASN D CA 1
ATOM 2989 C C . ASN D 1 43 ? 26.147 -2.436 1.414 1.00 20.08 43 ASN D C 1
ATOM 2990 O O . ASN D 1 43 ? 27.188 -2.798 0.862 1.00 22.55 43 ASN D O 1
ATOM 2995 N N . TYR D 1 44 ? 25.165 -1.789 0.812 1.00 18.61 44 TYR D N 1
ATOM 2996 C CA . TYR D 1 44 ? 25.174 -1.438 -0.628 1.00 20.13 44 TYR D CA 1
ATOM 2997 C C . TYR D 1 44 ? 25.166 0.042 -0.870 1.00 18.47 44 TYR D C 1
ATOM 2998 O O . TYR D 1 44 ? 24.930 0.494 -2.024 1.00 19.89 44 TYR D O 1
ATOM 3007 N N . ARG D 1 45 ? 25.425 0.877 0.151 1.00 18.84 45 ARG D N 1
ATOM 3008 C CA . ARG D 1 45 ? 25.320 2.263 -0.016 1.00 15.89 45 ARG D CA 1
ATOM 3009 C C . ARG D 1 45 ? 26.568 2.721 -0.823 1.00 17.34 45 ARG D C 1
ATOM 3010 O O . ARG D 1 45 ? 27.680 2.323 -0.487 1.00 19.48 45 ARG D O 1
ATOM 3018 N N . ILE D 1 46 ? 26.297 3.638 -1.725 1.00 17.42 46 ILE D N 1
ATOM 3019 C CA . ILE D 1 46 ? 27.424 4.224 -2.518 1.00 19.29 46 ILE D CA 1
ATOM 3020 C C . ILE D 1 46 ? 27.874 5.546 -1.866 1.00 17.80 46 ILE D C 1
ATOM 3021 O O . ILE D 1 46 ? 28.973 5.662 -1.374 1.00 20.07 46 ILE D O 1
ATOM 3026 N N . ILE D 1 47 ? 26.956 6.522 -1.775 1.00 17.64 47 ILE D N 1
ATOM 3027 C CA . ILE D 1 47 ? 27.247 7.825 -1.225 1.00 17.90 47 ILE D CA 1
ATOM 3028 C C . ILE D 1 47 ? 25.917 8.592 -1.149 1.00 16.38 47 ILE D C 1
ATOM 3029 O O . ILE D 1 47 ? 24.924 8.274 -1.820 1.00 20.45 47 ILE D O 1
ATOM 3034 N N . GLY D 1 48 ? 25.909 9.623 -0.316 1.00 19.37 48 GLY D N 1
ATOM 3035 C CA . GLY D 1 48 ? 24.742 10.455 -0.105 1.00 19.96 48 GLY D CA 1
ATOM 3036 C C . GLY D 1 48 ? 25.101 11.909 0.014 1.00 19.89 48 GLY D C 1
ATOM 3037 O O . GLY D 1 48 ? 26.281 12.309 0.003 1.00 19.89 48 GLY D O 1
ATOM 3038 N N . TYR D 1 49 ? 24.073 12.725 0.223 1.00 20.40 49 TYR D N 1
ATOM 3039 C CA . TYR D 1 49 ? 24.262 14.147 0.286 1.00 19.87 49 TYR D CA 1
ATOM 3040 C C . TYR D 1 49 ? 23.310 14.673 1.325 1.00 19.59 49 TYR D C 1
ATOM 3041 O O . TYR D 1 49 ? 22.111 14.317 1.328 1.00 21.82 49 TYR D O 1
ATOM 3050 N N . VAL D 1 50 ? 23.853 15.561 2.152 1.00 20.32 50 VAL D N 1
ATOM 3051 C CA . VAL D 1 50 ? 23.066 16.149 3.283 1.00 21.02 50 VAL D CA 1
ATOM 3052 C C . VAL D 1 50 ? 22.842 17.647 2.969 1.00 20.08 50 VAL D C 1
ATOM 3053 O O . VAL D 1 50 ? 23.793 18.444 2.939 1.00 24.32 50 VAL D O 1
ATOM 3057 N N . LYS D 1 51 ? 21.591 18.027 2.753 1.00 22.42 51 LYS D N 1
ATOM 3058 C CA . LYS D 1 51 ? 21.309 19.375 2.244 1.00 27.16 51 LYS D CA 1
ATOM 3059 C C . LYS D 1 51 ? 21.658 20.481 3.207 1.00 26.76 51 LYS D C 1
ATOM 3060 O O . LYS D 1 51 ? 22.223 21.499 2.773 1.00 31.06 51 LYS D O 1
ATOM 3066 N N . ASN D 1 52 ? 21.390 20.295 4.502 1.00 26.34 52 ASN D N 1
ATOM 3067 C CA . ASN D 1 52 ? 21.567 21.386 5.480 1.00 27.38 52 ASN D CA 1
ATOM 3068 C C . ASN D 1 52 ? 23.028 21.753 5.801 1.00 26.52 52 ASN D C 1
ATOM 3069 O O . ASN D 1 52 ? 23.293 22.773 6.346 1.00 43.20 52 ASN D O 1
ATOM 3074 N N . ILE D 1 53 ? 23.958 20.866 5.462 1.00 32.74 53 ILE D N 1
ATOM 3075 C CA . ILE D 1 53 ? 25.392 21.183 5.497 1.00 32.25 53 ILE D CA 1
ATOM 3076 C C . ILE D 1 53 ? 26.032 21.327 4.094 1.00 31.45 53 ILE D C 1
ATOM 3077 O O . ILE D 1 53 ? 27.241 21.565 3.966 1.00 33.02 53 ILE D O 1
ATOM 3082 N N . SER D 1 54 ? 25.224 21.188 3.052 1.00 29.21 54 SER D N 1
ATOM 3083 C CA . SER D 1 54 ? 25.711 21.260 1.668 1.00 25.67 54 SER D CA 1
ATOM 3084 C C . SER D 1 54 ? 26.970 20.444 1.410 1.00 23.85 54 SER D C 1
ATOM 3085 O O . SER D 1 54 ? 27.927 20.943 0.838 1.00 33.74 54 SER D O 1
ATOM 3088 N N . GLN D 1 55 ? 26.925 19.170 1.784 1.00 26.92 55 GLN D N 1
ATOM 3089 C CA . GLN D 1 55 ? 28.054 18.264 1.618 1.00 31.58 55 GLN D CA 1
ATOM 3090 C C . GLN D 1 55 ? 27.605 16.851 1.359 1.00 25.27 55 GLN D C 1
ATOM 3091 O O . GLN D 1 55 ? 26.563 16.371 1.892 1.00 25.76 55 GLN D O 1
ATOM 3097 N N . GLU D 1 56 ? 28.466 16.160 0.631 1.00 25.92 56 GLU D N 1
ATOM 3098 C CA . GLU D 1 56 ? 28.421 14.705 0.489 1.00 26.77 56 GLU D CA 1
ATOM 3099 C C . GLU D 1 56 ? 28.685 14.121 1.874 1.00 25.34 56 GLU D C 1
ATOM 3100 O O . GLU D 1 56 ? 29.424 14.717 2.671 1.00 28.00 56 GLU D O 1
ATOM 3106 N N . ASN D 1 57 ? 28.074 12.978 2.163 1.00 22.76 57 ASN D N 1
ATOM 3107 C CA . ASN D 1 57 ? 28.456 12.221 3.361 1.00 20.53 57 ASN D CA 1
ATOM 3108 C C . ASN D 1 57 ? 29.584 11.241 3.038 1.00 18.14 57 ASN D C 1
ATOM 3109 O O . ASN D 1 57 ? 30.153 11.278 1.905 1.00 23.78 57 ASN D O 1
ATOM 3114 N N . ALA D 1 58 ? 29.983 10.425 3.995 1.00 23.10 58 ALA D N 1
ATOM 3115 C CA . ALA D 1 58 ? 31.083 9.499 3.778 1.00 27.07 58 ALA D CA 1
ATOM 3116 C C . ALA D 1 58 ? 30.709 8.446 2.724 1.00 24.28 58 ALA D C 1
ATOM 3117 O O . ALA D 1 58 ? 29.578 7.991 2.661 1.00 24.45 58 ALA D O 1
ATOM 3119 N N . PRO D 1 59 ? 31.679 8.083 1.876 1.00 24.54 59 PRO D N 1
ATOM 3120 C CA . PRO D 1 59 ? 31.445 7.021 0.928 1.00 21.78 59 PRO D CA 1
ATOM 3121 C C . PRO D 1 59 ? 31.041 5.741 1.682 1.00 23.13 59 PRO D C 1
ATOM 3122 O O . PRO D 1 59 ? 31.585 5.455 2.763 1.00 25.87 59 PRO D O 1
ATOM 3126 N N . GLY D 1 60 ? 30.113 4.987 1.089 1.00 23.47 60 GLY D N 1
ATOM 3127 C CA . GLY D 1 60 ? 29.722 3.675 1.594 1.00 19.99 60 GLY D CA 1
ATOM 3128 C C . GLY D 1 60 ? 30.511 2.521 1.009 1.00 18.43 60 GLY D C 1
ATOM 3129 O O . GLY D 1 60 ? 31.386 2.692 0.172 1.00 21.24 60 GLY D O 1
ATOM 3130 N N . PRO D 1 61 ? 30.133 1.318 1.376 1.00 19.64 61 PRO D N 1
ATOM 3131 C CA . PRO D 1 61 ? 30.827 0.112 0.921 1.00 21.00 61 PRO D CA 1
ATOM 3132 C C . PRO D 1 61 ? 30.763 -0.063 -0.580 1.00 19.76 61 PRO D C 1
ATOM 3133 O O . PRO D 1 61 ? 31.671 -0.721 -1.113 1.00 23.95 61 PRO D O 1
ATOM 3137 N N . ALA D 1 62 ? 29.739 0.454 -1.256 1.00 20.38 62 ALA D N 1
ATOM 3138 C CA . ALA D 1 62 ? 29.585 0.257 -2.705 1.00 19.65 62 ALA D CA 1
ATOM 3139 C C . ALA D 1 62 ? 30.265 1.383 -3.526 1.00 21.70 62 ALA D C 1
ATOM 3140 O O . ALA D 1 62 ? 30.133 1.373 -4.778 1.00 27.29 62 ALA D O 1
ATOM 3142 N N . HIS D 1 63 ? 30.949 2.320 -2.876 1.00 20.94 63 HIS D N 1
ATOM 3143 C CA . HIS D 1 63 ? 31.662 3.420 -3.565 1.00 19.26 63 HIS D CA 1
ATOM 3144 C C . HIS D 1 63 ? 32.940 2.789 -4.101 1.00 21.16 63 HIS D C 1
ATOM 3145 O O . HIS D 1 63 ? 33.599 1.976 -3.427 1.00 22.60 63 HIS D O 1
ATOM 3152 N N . ASN D 1 64 ? 33.289 3.189 -5.335 1.00 23.80 64 ASN D N 1
ATOM 3153 C CA . ASN D 1 64 ? 34.433 2.631 -6.035 1.00 25.70 64 ASN D CA 1
ATOM 3154 C C . ASN D 1 64 ? 35.469 3.723 -6.377 1.00 21.40 64 ASN D C 1
ATOM 3155 O O . ASN D 1 64 ? 36.434 3.462 -7.117 1.00 28.59 64 ASN D O 1
ATOM 3160 N N . GLY D 1 65 ? 35.227 4.937 -5.915 1.00 24.22 65 GLY D N 1
ATOM 3161 C CA . GLY D 1 65 ? 36.085 6.072 -6.163 1.00 26.90 65 GLY D CA 1
ATOM 3162 C C . GLY D 1 65 ? 35.787 6.788 -7.440 1.00 25.14 65 GLY D C 1
ATOM 3163 O O . GLY D 1 65 ? 36.516 7.709 -7.776 1.00 37.04 65 GLY D O 1
ATOM 3164 N N . ARG D 1 66 ? 34.751 6.383 -8.150 1.00 23.53 66 ARG D N 1
ATOM 3165 C CA . ARG D 1 66 ? 34.421 7.010 -9.424 1.00 27.12 66 ARG D CA 1
ATOM 3166 C C . ARG D 1 66 ? 33.080 7.736 -9.490 1.00 23.43 66 ARG D C 1
ATOM 3167 O O . ARG D 1 66 ? 32.669 8.186 -10.568 1.00 26.02 66 ARG D O 1
ATOM 3175 N N . GLU D 1 67 ? 32.411 7.850 -8.333 1.00 21.95 67 GLU D N 1
ATOM 3176 C CA . GLU D 1 67 ? 31.061 8.339 -8.275 1.00 25.37 67 GLU D CA 1
ATOM 3177 C C . GLU D 1 67 ? 31.049 9.706 -7.623 1.00 28.35 67 GLU D C 1
ATOM 3178 O O . GLU D 1 67 ? 31.665 9.889 -6.582 1.00 34.73 67 GLU D O 1
ATOM 3184 N N . THR D 1 68 ? 30.315 10.641 -8.191 1.00 22.70 68 THR D N 1
ATOM 3185 C CA . THR D 1 68 ? 30.113 11.989 -7.606 1.00 23.99 68 THR D CA 1
ATOM 3186 C C . THR D 1 68 ? 28.623 12.253 -7.433 1.00 20.06 68 THR D C 1
ATOM 3187 O O . THR D 1 68 ? 27.850 12.001 -8.372 1.00 20.62 68 THR D O 1
ATOM 3191 N N . ILE D 1 69 ? 28.239 12.740 -6.245 1.00 20.28 69 ILE D N 1
ATOM 3192 C CA . ILE D 1 69 ? 26.842 13.113 -6.040 1.00 19.69 69 ILE D CA 1
ATOM 3193 C C . ILE D 1 69 ? 26.731 14.636 -5.966 1.00 22.24 69 ILE D C 1
ATOM 3194 O O . ILE D 1 69 ? 27.615 15.338 -5.382 1.00 26.87 69 ILE D O 1
ATOM 3199 N N . TYR D 1 70 ? 25.664 15.123 -6.610 1.00 19.45 70 TYR D N 1
ATOM 3200 C CA . TYR D 1 70 ? 25.357 16.558 -6.692 1.00 18.94 70 TYR D CA 1
ATOM 3201 C C . TYR D 1 70 ? 24.222 16.923 -5.748 1.00 20.04 70 TYR D C 1
ATOM 3202 O O . TYR D 1 70 ? 23.541 16.034 -5.247 1.00 21.82 70 TYR D O 1
ATOM 3211 N N . PRO D 1 71 ? 24.067 18.227 -5.526 1.00 21.51 71 PRO D N 1
ATOM 3212 C CA . PRO D 1 71 ? 23.157 18.642 -4.440 1.00 22.19 71 PRO D CA 1
ATOM 3213 C C . PRO D 1 71 ? 21.712 18.373 -4.662 1.00 23.51 71 PRO D C 1
ATOM 3214 O O . PRO D 1 71 ? 20.939 18.398 -3.674 1.00 27.26 71 PRO D O 1
ATOM 3218 N N . ASN D 1 72 ? 21.318 18.052 -5.868 1.00 23.63 72 ASN D N 1
ATOM 3219 C CA . ASN D 1 72 ? 19.988 17.619 -6.197 1.00 23.85 72 ASN D CA 1
ATOM 3220 C C . ASN D 1 72 ? 19.867 16.123 -6.235 1.00 24.92 72 ASN D C 1
ATOM 3221 O O . ASN D 1 72 ? 18.848 15.605 -6.620 1.00 24.43 72 ASN D O 1
ATOM 3226 N N . GLY D 1 73 ? 20.887 15.432 -5.778 1.00 26.97 73 GLY D N 1
ATOM 3227 C CA . GLY D 1 73 ? 20.886 13.998 -5.813 1.00 20.30 73 GLY D CA 1
ATOM 3228 C C . GLY D 1 73 ? 21.390 13.301 -7.125 1.00 19.63 73 GLY D C 1
ATOM 3229 O O . GLY D 1 73 ? 21.592 12.139 -7.142 1.00 20.01 73 GLY D O 1
ATOM 3230 N N . THR D 1 74 ? 21.639 14.102 -8.181 1.00 17.93 74 THR D N 1
ATOM 3231 C CA . THR D 1 74 ? 22.187 13.473 -9.402 1.00 16.67 74 THR D CA 1
ATOM 3232 C C . THR D 1 74 ? 23.475 12.734 -9.082 1.00 17.31 74 THR D C 1
ATOM 3233 O O . THR D 1 74 ? 24.356 13.269 -8.377 1.00 20.70 74 THR D O 1
ATOM 3237 N N . LEU D 1 75 ? 23.626 11.525 -9.681 1.00 17.98 75 LEU D N 1
ATOM 3238 C CA . LEU D 1 75 ? 24.811 10.739 -9.527 1.00 17.27 75 LEU D CA 1
ATOM 3239 C C . LEU D 1 75 ? 25.610 10.689 -10.870 1.00 19.92 75 LEU D C 1
ATOM 3240 O O . LEU D 1 75 ? 24.999 10.458 -11.869 1.00 20.99 75 LEU D O 1
ATOM 3245 N N . LEU D 1 76 ? 26.902 10.911 -10.761 1.00 20.34 76 LEU D N 1
ATOM 3246 C CA . LEU D 1 76 ? 27.796 10.804 -11.948 1.00 20.38 76 LEU D CA 1
ATOM 3247 C C . LEU D 1 76 ? 28.696 9.623 -11.654 1.00 19.67 76 LEU D C 1
ATOM 3248 O O . LEU D 1 76 ? 29.312 9.544 -10.595 1.00 23.27 76 LEU D O 1
ATOM 3253 N N . ILE D 1 77 ? 28.835 8.703 -12.619 1.00 21.20 77 ILE D N 1
ATOM 3254 C CA . ILE D 1 77 ? 29.799 7.637 -12.484 1.00 19.48 77 ILE D CA 1
ATOM 3255 C C . ILE D 1 77 ? 30.737 7.784 -13.719 1.00 18.48 77 ILE D C 1
ATOM 3256 O O . ILE D 1 77 ? 30.302 7.705 -14.839 1.00 22.78 77 ILE D O 1
ATOM 3261 N N . GLN D 1 78 ? 31.988 7.992 -13.418 1.00 20.21 78 GLN D N 1
ATOM 3262 C CA . GLN D 1 78 ? 33.012 8.120 -14.485 1.00 21.44 78 GLN D CA 1
ATOM 3263 C C . GLN D 1 78 ? 33.782 6.840 -14.706 1.00 22.53 78 GLN D C 1
ATOM 3264 O O . GLN D 1 78 ? 33.812 5.978 -13.851 1.00 25.64 78 GLN D O 1
ATOM 3270 N N . ASN D 1 79 ? 34.415 6.732 -15.877 1.00 22.73 79 ASN D N 1
ATOM 3271 C CA . ASN D 1 79 ? 35.244 5.558 -16.235 1.00 25.75 79 ASN D CA 1
ATOM 3272 C C . ASN D 1 79 ? 34.532 4.262 -15.896 1.00 20.91 79 ASN D C 1
ATOM 3273 O O . ASN D 1 79 ? 35.064 3.428 -15.187 1.00 27.77 79 ASN D O 1
ATOM 3278 N N . VAL D 1 80 ? 33.329 4.117 -16.434 1.00 22.27 80 VAL D N 1
ATOM 3279 C CA . VAL D 1 80 ? 32.492 3.021 -16.068 1.00 23.25 80 VAL D CA 1
ATOM 3280 C C . VAL D 1 80 ? 33.087 1.696 -16.431 1.00 20.67 80 VAL D C 1
ATOM 3281 O O . VAL D 1 80 ? 33.689 1.520 -17.485 1.00 25.78 80 VAL D O 1
ATOM 3285 N N . THR D 1 81 ? 32.843 0.720 -15.593 1.00 24.12 81 THR D N 1
ATOM 3286 C CA . THR D 1 81 ? 33.321 -0.640 -15.786 1.00 29.09 81 THR D CA 1
ATOM 3287 C C . THR D 1 81 ? 32.099 -1.510 -16.003 1.00 23.90 81 THR D C 1
ATOM 3288 O O . THR D 1 81 ? 30.969 -1.130 -15.679 1.00 28.07 81 THR D O 1
ATOM 3292 N N . HIS D 1 82 ? 32.323 -2.726 -16.458 1.00 27.32 82 HIS D N 1
ATOM 3293 C CA . HIS D 1 82 ? 31.212 -3.678 -16.553 1.00 24.22 82 HIS D CA 1
ATOM 3294 C C . HIS D 1 82 ? 30.556 -3.971 -15.230 1.00 26.76 82 HIS D C 1
ATOM 3295 O O . HIS D 1 82 ? 29.365 -4.209 -15.208 1.00 27.40 82 HIS D O 1
ATOM 3302 N N . ASN D 1 83 ? 31.315 -3.952 -14.128 1.00 25.42 83 ASN D N 1
ATOM 3303 C CA . ASN D 1 83 ? 30.746 -4.285 -12.792 1.00 27.11 83 ASN D CA 1
ATOM 3304 C C . ASN D 1 83 ? 29.777 -3.200 -12.339 1.00 25.64 83 ASN D C 1
ATOM 3305 O O . ASN D 1 83 ? 28.903 -3.431 -11.496 1.00 31.21 83 ASN D O 1
ATOM 3310 N N . ASP D 1 84 ? 29.894 -2.028 -12.934 1.00 30.26 84 ASP D N 1
ATOM 3311 C CA . ASP D 1 84 ? 28.978 -0.889 -12.610 1.00 24.41 84 ASP D CA 1
ATOM 3312 C C . ASP D 1 84 ? 27.599 -1.075 -13.154 1.00 23.71 84 ASP D C 1
ATOM 3313 O O . ASP D 1 84 ? 26.665 -0.464 -12.697 1.00 25.55 84 ASP D O 1
ATOM 3318 N N . ALA D 1 85 ? 27.475 -1.870 -14.207 1.00 22.56 85 ALA D N 1
ATOM 3319 C CA . ALA D 1 85 ? 26.189 -2.104 -14.817 1.00 22.01 85 ALA D CA 1
ATOM 3320 C C . ALA D 1 85 ? 25.244 -2.633 -13.784 1.00 24.35 85 ALA D C 1
ATOM 3321 O O . ALA D 1 85 ? 25.629 -3.367 -12.867 1.00 27.74 85 ALA D O 1
ATOM 3323 N N . GLY D 1 86 ? 23.983 -2.274 -13.962 1.00 23.65 86 GLY D N 1
ATOM 3324 C CA . GLY D 1 86 ? 22.946 -2.878 -13.174 1.00 22.59 86 GLY D CA 1
ATOM 3325 C C . GLY D 1 86 ? 22.014 -1.804 -12.610 1.00 22.81 86 GLY D C 1
ATOM 3326 O O . GLY D 1 86 ? 21.848 -0.711 -13.164 1.00 24.35 86 GLY D O 1
ATOM 3327 N N . ILE D 1 87 ? 21.408 -2.205 -11.484 1.00 24.79 87 ILE D N 1
ATOM 3328 C CA . ILE D 1 87 ? 20.304 -1.487 -10.878 1.00 18.98 87 ILE D CA 1
ATOM 3329 C C . ILE D 1 87 ? 20.864 -0.615 -9.764 1.00 20.62 87 ILE D C 1
ATOM 3330 O O . ILE D 1 87 ? 21.829 -1.002 -9.078 1.00 22.43 87 ILE D O 1
ATOM 3335 N N . TYR D 1 88 ? 20.305 0.585 -9.680 1.00 19.76 88 TYR D N 1
ATOM 3336 C CA . TYR D 1 88 ? 20.663 1.575 -8.661 1.00 17.65 88 TYR D CA 1
ATOM 3337 C C . TYR D 1 88 ? 19.399 2.115 -8.041 1.00 18.04 88 TYR D C 1
ATOM 3338 O O . TYR D 1 88 ? 18.382 2.276 -8.705 1.00 18.09 88 TYR D O 1
ATOM 3347 N N . THR D 1 89 ? 19.447 2.300 -6.713 1.00 18.11 89 THR D N 1
ATOM 3348 C CA . THR D 1 89 ? 18.283 2.850 -5.968 1.00 18.50 89 THR D CA 1
ATOM 3349 C C . THR D 1 89 ? 18.658 4.135 -5.224 1.00 22.38 89 THR D C 1
ATOM 3350 O O . THR D 1 89 ? 19.663 4.216 -4.550 1.00 21.50 89 THR D O 1
ATOM 3354 N N . LEU D 1 90 ? 17.865 5.154 -5.428 1.00 20.45 90 LEU D N 1
ATOM 3355 C CA . LEU D 1 90 ? 17.980 6.403 -4.715 1.00 15.71 90 LEU D CA 1
ATOM 3356 C C . LEU D 1 90 ? 16.940 6.368 -3.530 1.00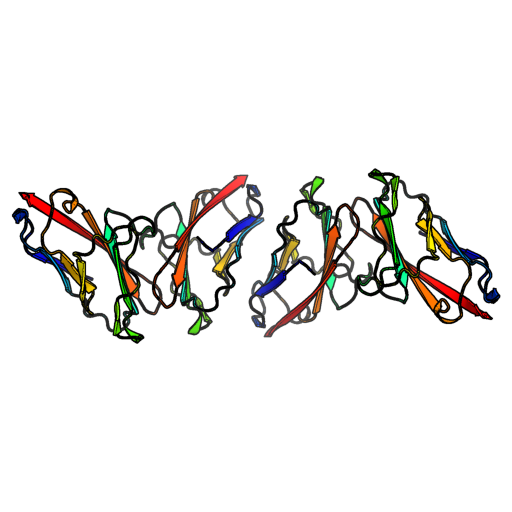 16.70 90 LEU D C 1
ATOM 3357 O O . LEU D 1 90 ? 15.782 6.096 -3.798 1.00 19.02 90 LEU D O 1
ATOM 3362 N N . HIS D 1 91 ? 17.478 6.700 -2.363 1.00 14.45 91 HIS D N 1
ATOM 3363 C CA . HIS D 1 91 ? 16.570 7.008 -1.202 1.00 16.65 91 HIS D CA 1
ATOM 3364 C C . HIS D 1 91 ? 16.530 8.522 -1.029 1.00 17.51 91 HIS D C 1
ATOM 3365 O O . HIS D 1 91 ? 17.529 9.163 -0.770 1.00 19.58 91 HIS D O 1
ATOM 3372 N N . VAL D 1 92 ? 15.340 9.070 -1.206 1.00 19.43 92 VAL D N 1
ATOM 3373 C CA . VAL D 1 92 ? 15.060 10.495 -1.032 1.00 22.11 92 VAL D CA 1
ATOM 3374 C C . VAL D 1 92 ? 14.509 10.657 0.413 1.00 20.06 92 VAL D C 1
ATOM 3375 O O . VAL D 1 92 ? 13.467 10.081 0.708 1.00 21.16 92 VAL D O 1
ATOM 3379 N N . ILE D 1 93 ? 15.336 11.306 1.198 1.00 20.75 93 ILE D N 1
ATOM 3380 C CA . ILE D 1 93 ? 15.018 11.532 2.643 1.00 24.20 93 ILE D CA 1
ATOM 3381 C C . ILE D 1 93 ? 14.363 12.886 2.816 1.00 18.56 93 ILE D C 1
ATOM 3382 O O . ILE D 1 93 ? 14.961 13.935 2.519 1.00 21.20 93 ILE D O 1
ATOM 3387 N N . LYS D 1 94 ? 13.120 12.865 3.302 1.00 20.33 94 LYS D N 1
ATOM 3388 C CA . LYS D 1 94 ? 12.329 14.075 3.496 1.00 21.66 94 LYS D CA 1
ATOM 3389 C C . LYS D 1 94 ? 12.419 14.552 4.913 1.00 19.83 94 LYS D C 1
ATOM 3390 O O . LYS D 1 94 ? 12.659 13.728 5.811 1.00 21.61 94 LYS D O 1
ATOM 3396 N N . GLU D 1 95 ? 12.213 15.842 5.123 1.00 23.58 95 GLU D N 1
ATOM 3397 C CA . GLU D 1 95 ? 12.291 16.381 6.478 1.00 23.07 95 GLU D CA 1
ATOM 3398 C C . GLU D 1 95 ? 11.306 15.713 7.444 1.00 20.36 95 GLU D C 1
ATOM 3399 O O . GLU D 1 95 ? 11.637 15.537 8.620 1.00 26.61 95 GLU D O 1
ATOM 3405 N N . ASN D 1 96 ? 10.146 15.300 6.954 1.00 20.12 96 ASN D N 1
ATOM 3406 C CA . ASN D 1 96 ? 9.177 14.596 7.784 1.00 22.36 96 ASN D CA 1
ATOM 3407 C C . ASN D 1 96 ? 9.345 13.064 7.843 1.00 19.86 96 ASN D C 1
ATOM 3408 O O . ASN D 1 96 ? 8.503 12.324 8.369 1.00 23.39 96 ASN D O 1
ATOM 3413 N N . LEU D 1 97 ? 10.388 12.576 7.150 1.00 19.20 97 LEU D N 1
ATOM 3414 C CA . LEU D 1 97 ? 10.704 11.162 7.044 1.00 20.43 97 LEU D CA 1
ATOM 3415 C C . LEU D 1 97 ? 9.691 10.300 6.298 1.00 21.09 97 LEU D C 1
ATOM 3416 O O . LEU D 1 97 ? 9.782 9.088 6.338 1.00 21.41 97 LEU D O 1
ATOM 3421 N N . VAL D 1 98 ? 8.786 10.905 5.546 1.00 20.62 98 VAL D N 1
ATOM 3422 C CA . VAL D 1 98 ? 7.978 10.135 4.652 1.00 19.41 98 VAL D CA 1
ATOM 3423 C C . VAL D 1 98 ? 8.804 10.019 3.329 1.00 19.70 98 VAL D C 1
ATOM 3424 O O . VAL D 1 98 ? 8.628 10.815 2.378 1.00 23.51 98 VAL D O 1
ATOM 3428 N N . ASN D 1 99 ? 9.705 9.057 3.350 1.00 21.16 99 ASN D N 1
ATOM 3429 C CA . ASN D 1 99 ? 10.789 8.977 2.320 1.00 19.45 99 ASN D CA 1
ATOM 3430 C C . ASN D 1 99 ? 10.301 8.256 1.071 1.00 19.77 99 ASN D C 1
ATOM 3431 O O . ASN D 1 99 ? 9.192 7.694 0.984 1.00 20.87 99 ASN D O 1
ATOM 3436 N N . GLU D 1 100 ? 11.165 8.313 0.038 1.00 18.78 100 GLU D N 1
ATOM 3437 C CA . GLU D 1 100 ? 10.784 7.731 -1.266 1.00 19.99 100 GLU D CA 1
ATOM 3438 C C . GLU D 1 100 ? 12.000 6.963 -1.768 1.00 18.72 100 GLU D C 1
ATOM 3439 O O . GLU D 1 100 ? 13.118 7.375 -1.495 1.00 22.11 100 GLU D O 1
ATOM 3445 N N . GLU D 1 101 ? 11.738 5.869 -2.474 1.00 19.45 101 GLU D N 1
ATOM 3446 C CA . GLU D 1 101 ? 12.792 4.993 -3.051 1.00 21.76 101 GLU D CA 1
ATOM 3447 C C . GLU D 1 101 ? 12.521 4.919 -4.559 1.00 22.38 101 GLU D C 1
ATOM 3448 O O . GLU D 1 101 ? 11.390 4.712 -4.985 1.00 25.58 101 GLU D O 1
ATOM 3454 N N . VAL D 1 102 ? 13.543 5.170 -5.352 1.00 21.31 102 VAL D N 1
ATOM 3455 C CA . VAL D 1 102 ? 13.385 5.190 -6.816 1.00 20.66 102 VAL D CA 1
ATOM 3456 C C . VAL D 1 102 ? 14.536 4.369 -7.409 1.00 20.43 102 VAL D C 1
ATOM 3457 O O . VAL D 1 102 ? 15.685 4.533 -7.045 1.00 20.79 102 VAL D O 1
ATOM 3461 N N . THR D 1 103 ? 14.201 3.492 -8.349 1.00 21.44 103 THR D N 1
ATOM 3462 C CA . THR D 1 103 ? 15.193 2.535 -8.892 1.00 21.11 103 THR D CA 1
ATOM 3463 C C . THR D 1 103 ? 15.305 2.744 -10.391 1.00 20.20 103 THR D C 1
ATOM 3464 O O . THR D 1 103 ? 14.338 2.952 -11.048 1.00 21.49 103 THR D O 1
ATOM 3468 N N . ARG D 1 104 ? 16.533 2.635 -10.861 1.00 22.53 104 ARG D N 1
ATOM 3469 C CA . ARG D 1 104 ? 16.831 2.766 -12.303 1.00 22.01 104 ARG D CA 1
ATOM 3470 C C . ARG D 1 104 ? 17.935 1.804 -12.620 1.00 22.93 104 ARG D C 1
ATOM 3471 O O . ARG D 1 104 ? 18.498 1.149 -11.758 1.00 20.97 104 ARG D O 1
ATOM 3479 N N . GLN D 1 105 ? 18.255 1.715 -13.920 1.00 24.73 105 GLN D N 1
ATOM 3480 C CA . GLN D 1 105 ? 19.286 0.774 -14.365 1.00 21.08 105 GLN D CA 1
ATOM 3481 C C . GLN D 1 105 ? 20.016 1.320 -15.599 1.00 20.56 105 GLN D C 1
ATOM 3482 O O . GLN D 1 105 ? 19.481 2.105 -16.354 1.00 24.11 105 GLN D O 1
ATOM 3488 N N . PHE D 1 106 ? 21.236 0.847 -15.752 1.00 21.09 106 PHE D N 1
ATOM 3489 C CA . PHE D 1 106 ? 21.926 1.074 -17.004 1.00 20.27 106 PHE D CA 1
ATOM 3490 C C . PHE D 1 106 ? 22.762 -0.141 -17.372 1.00 23.05 106 PHE D C 1
ATOM 3491 O O . PHE D 1 106 ? 23.034 -1.017 -16.552 1.00 23.18 106 PHE D O 1
ATOM 3499 N N . TYR D 1 107 ? 23.172 -0.154 -18.666 1.00 22.09 107 TYR D N 1
ATOM 3500 C CA . TYR D 1 107 ? 23.922 -1.278 -19.247 1.00 23.59 107 TYR D CA 1
ATOM 3501 C C . TYR D 1 107 ? 25.254 -0.802 -19.735 1.00 22.57 107 TYR D C 1
ATOM 3502 O O . TYR D 1 107 ? 25.387 0.367 -20.146 1.00 22.95 107 TYR D O 1
ATOM 3511 N N . VAL D 1 108 ? 26.244 -1.684 -19.659 1.00 23.76 108 VAL D N 1
ATOM 3512 C CA . VAL D 1 108 ? 27.614 -1.297 -20.092 1.00 23.46 108 VAL D CA 1
ATOM 3513 C C . VAL D 1 108 ? 28.107 -2.226 -21.177 1.00 23.35 108 VAL D C 1
ATOM 3514 O O . VAL D 1 108 ? 27.958 -3.406 -21.071 1.00 27.45 108 VAL D O 1
ATOM 3518 N N . PHE D 1 109 ? 28.681 -1.588 -22.227 1.00 25.58 109 PHE D N 1
ATOM 3519 C CA . PHE D 1 109 ? 29.161 -2.328 -23.406 1.00 27.63 109 PHE D CA 1
ATOM 3520 C C . PHE D 1 109 ? 30.674 -2.194 -23.694 1.00 35.31 109 PHE D C 1
ATOM 3521 O O . PHE D 1 109 ? 31.204 -1.092 -23.779 1.00 37.68 109 PHE D O 1
#

B-factor: mean 28.4, std 12.88, range [14.15, 128.64]